Protein AF-A0A969SW88-F1 (afdb_monomer_lite)

Radius of gyration: 28.7 Å; chains: 1; bounding box: 89×52×93 Å

pLDDT: mean 82.05, std 16.76, range [26.73, 95.56]

Secondary structure (DSSP, 8-state):
--GGGSHHHHHHHHHHHH-HHHHHHHHIIIII--SSPPPP--SS-HHHHHHHHHHHHHHHHHHHHHHHHHHHHHHHHHTS-STHHHHHHHHHHHHHHHHHHHHHHIIIIIIHHHHSSTTS--S-PPP---HHHHHHHHHHHHHHHHHHTSSEEEE-SSSS-TTS-EEEEEEEEEEESSSBPEETTEEPPPPP--HHHHHHHHHHHHHH---TT-EEEEEEEEEEETTS-TT-TTT-SSTTSPPP---TT-GGGTT-TTSSSEEEEEEEEEEGGGTEEEEEEEEEEEEE-TTS-EEEEEEEEEEEE-PBPGGGGGGGG--SSPPHHHHHHHHHHHHHHHHHHHHHHHHHHHHHHHHHHHHHHHHHHHHHHHHH-TT---SB---HHHHTB-SS-SSHHHHHHHHHHHHHHHHHHHHHHHHHHHHTTB--HHHHHHHHHHHHHHHHHHHS---------STT------------------

Structure (mmCIF, N/CA/C/O backbone):
data_AF-A0A969SW88-F1
#
_entry.id   AF-A0A969SW88-F1
#
loop_
_atom_site.group_PDB
_atom_site.id
_atom_site.type_symbol
_atom_site.label_atom_id
_atom_site.label_alt_id
_atom_site.label_comp_id
_atom_site.label_asym_id
_atom_site.label_entity_id
_atom_site.label_seq_id
_atom_site.pdbx_PDB_ins_code
_atom_site.Cartn_x
_atom_site.Cartn_y
_atom_site.Cartn_z
_atom_site.occupancy
_atom_site.B_iso_or_equiv
_atom_site.auth_seq_id
_atom_site.auth_comp_id
_atom_site.auth_asym_id
_atom_site.auth_atom_id
_atom_site.pdbx_PDB_model_num
ATOM 1 N N . MET A 1 1 ? -0.331 -16.045 7.052 1.00 50.78 1 MET A N 1
ATOM 2 C CA . MET A 1 1 ? 0.377 -16.339 5.774 1.00 50.78 1 MET A CA 1
ATOM 3 C C . MET A 1 1 ? 1.513 -15.333 5.602 1.00 50.78 1 MET A C 1
ATOM 5 O O . MET A 1 1 ? 1.280 -14.172 5.902 1.00 50.78 1 MET A O 1
ATOM 9 N N . LYS A 1 2 ? 2.723 -15.727 5.168 1.00 65.75 2 LYS A N 1
ATOM 10 C CA . LYS A 1 2 ? 3.779 -14.738 4.860 1.00 65.75 2 LYS A CA 1
ATOM 11 C C . LYS A 1 2 ? 3.348 -13.906 3.643 1.00 65.75 2 LYS A C 1
ATOM 13 O O . LYS A 1 2 ? 2.965 -14.491 2.628 1.00 65.75 2 LYS A O 1
ATOM 18 N N . LEU A 1 3 ? 3.400 -12.575 3.745 1.00 77.00 3 LEU A N 1
ATOM 19 C CA . LEU A 1 3 ? 2.970 -11.652 2.679 1.00 77.00 3 LEU A CA 1
ATOM 20 C C . LEU A 1 3 ? 3.723 -11.881 1.358 1.00 77.00 3 LEU A C 1
ATOM 22 O O . LEU A 1 3 ? 3.171 -11.667 0.279 1.00 77.00 3 LEU A O 1
ATOM 26 N N . ASN A 1 4 ? 4.953 -12.393 1.432 1.00 77.81 4 ASN A N 1
ATOM 27 C CA . ASN A 1 4 ? 5.797 -12.651 0.270 1.00 77.81 4 ASN A CA 1
ATOM 28 C C . ASN A 1 4 ? 5.253 -13.720 -0.692 1.00 77.81 4 ASN A C 1
ATOM 30 O O . ASN A 1 4 ? 5.702 -13.760 -1.826 1.00 77.81 4 ASN A O 1
ATOM 34 N N . ASN A 1 5 ? 4.282 -14.545 -0.280 1.00 82.44 5 ASN A N 1
ATOM 35 C CA . ASN A 1 5 ? 3.702 -15.622 -1.094 1.00 82.44 5 ASN A CA 1
ATOM 36 C C . ASN A 1 5 ? 2.224 -15.391 -1.463 1.00 82.44 5 ASN A C 1
ATOM 38 O O . ASN A 1 5 ? 1.540 -16.328 -1.882 1.00 82.44 5 ASN A O 1
ATOM 42 N N . THR A 1 6 ? 1.696 -14.177 -1.283 1.00 87.38 6 THR A N 1
ATOM 43 C CA . THR A 1 6 ? 0.317 -13.853 -1.685 1.00 87.38 6 THR A CA 1
ATOM 44 C C . THR A 1 6 ? 0.185 -13.744 -3.206 1.00 87.38 6 THR A C 1
ATOM 46 O O . THR A 1 6 ? 1.156 -13.471 -3.919 1.00 87.38 6 THR A O 1
ATOM 49 N N . GLU A 1 7 ? -1.033 -13.935 -3.726 1.00 89.81 7 GLU A N 1
ATOM 50 C CA . GLU A 1 7 ? -1.297 -13.736 -5.160 1.00 89.81 7 GLU A CA 1
ATOM 51 C C . GLU A 1 7 ? -1.067 -12.272 -5.548 1.00 89.81 7 GLU A C 1
ATOM 53 O O . GLU A 1 7 ? -0.498 -11.994 -6.599 1.00 89.81 7 GLU A O 1
ATOM 58 N N . THR A 1 8 ? -1.422 -11.335 -4.667 1.00 92.19 8 THR A N 1
ATOM 59 C CA . THR A 1 8 ? -1.175 -9.902 -4.857 1.00 92.19 8 THR A CA 1
ATOM 60 C C . THR A 1 8 ? 0.314 -9.599 -5.011 1.00 92.19 8 THR A C 1
ATOM 62 O O . THR A 1 8 ? 0.684 -8.922 -5.969 1.00 92.19 8 THR A O 1
ATOM 65 N N . THR A 1 9 ? 1.184 -10.142 -4.147 1.00 93.69 9 THR A N 1
ATOM 66 C CA . THR A 1 9 ? 2.642 -9.989 -4.300 1.00 93.69 9 THR A CA 1
ATOM 67 C C . THR A 1 9 ? 3.099 -10.546 -5.647 1.00 93.69 9 THR A C 1
ATOM 69 O O . THR A 1 9 ? 3.805 -9.857 -6.377 1.00 93.69 9 THR A O 1
ATOM 72 N N . ARG A 1 10 ? 2.624 -11.735 -6.047 1.00 93.00 10 ARG A N 1
ATOM 73 C CA . ARG A 1 10 ? 2.945 -12.331 -7.356 1.00 93.00 10 ARG A CA 1
ATOM 74 C C . ARG A 1 10 ? 2.559 -11.423 -8.527 1.00 93.00 10 ARG A C 1
ATOM 76 O O . ARG A 1 10 ? 3.393 -11.197 -9.407 1.00 93.00 10 ARG A O 1
ATOM 83 N N . TYR A 1 11 ? 1.333 -10.893 -8.545 1.00 93.50 11 TYR A N 1
ATOM 84 C CA . TYR A 1 11 ? 0.879 -9.994 -9.611 1.00 93.50 11 TYR A CA 1
ATOM 85 C C . TYR A 1 11 ? 1.708 -8.711 -9.660 1.00 93.50 11 TYR A C 1
ATOM 87 O O . TYR A 1 11 ? 2.141 -8.319 -10.740 1.00 93.50 11 TYR A O 1
ATOM 95 N N . LEU A 1 12 ? 1.988 -8.086 -8.513 1.00 94.25 12 LEU A N 1
ATOM 96 C CA . LEU A 1 12 ? 2.774 -6.850 -8.444 1.00 94.25 12 LEU A CA 1
ATOM 97 C C . LEU A 1 12 ? 4.251 -7.069 -8.817 1.00 94.25 12 LEU A C 1
ATOM 99 O O . LEU A 1 12 ? 4.841 -6.250 -9.521 1.00 94.25 12 LEU A O 1
ATOM 103 N N . CYS A 1 13 ? 4.851 -8.198 -8.433 1.00 92.69 13 CY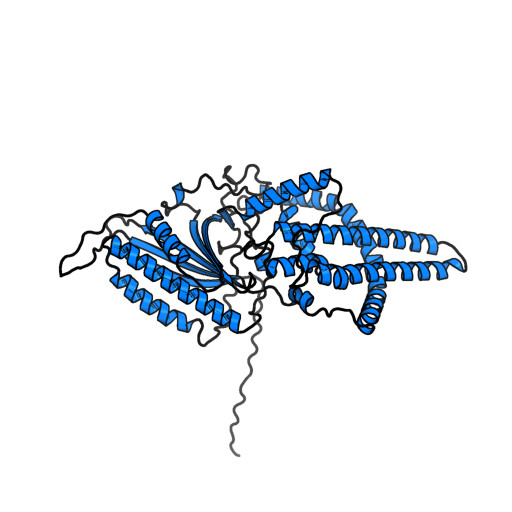S A N 1
ATOM 104 C CA . CYS A 1 13 ? 6.204 -8.560 -8.861 1.00 92.69 13 CYS A CA 1
ATOM 105 C C . CYS A 1 13 ? 6.292 -8.789 -10.373 1.00 92.69 13 CYS A C 1
ATOM 107 O O . CYS A 1 13 ? 7.280 -8.397 -10.992 1.00 92.69 13 CYS A O 1
ATOM 109 N N . ALA A 1 14 ? 5.273 -9.398 -10.983 1.00 91.56 14 ALA A N 1
ATOM 110 C CA . ALA A 1 14 ? 5.215 -9.544 -12.434 1.00 91.56 14 ALA A CA 1
ATOM 111 C C . ALA A 1 14 ? 4.965 -8.191 -13.125 1.00 91.56 14 ALA A C 1
ATOM 113 O O . ALA A 1 14 ? 5.598 -7.884 -14.139 1.00 91.56 14 ALA A O 1
ATOM 114 N N . ALA A 1 15 ? 4.108 -7.354 -12.533 1.00 93.06 15 ALA A N 1
ATOM 115 C CA . ALA A 1 15 ? 3.801 -6.006 -12.996 1.00 93.06 15 ALA A CA 1
ATOM 116 C C . ALA A 1 15 ? 5.031 -5.105 -13.082 1.00 93.06 15 ALA A C 1
ATOM 118 O O . ALA A 1 15 ? 5.127 -4.290 -13.994 1.00 93.06 15 ALA A O 1
ATOM 119 N N . ALA A 1 16 ? 5.999 -5.293 -12.183 1.00 93.12 16 ALA A N 1
ATOM 120 C CA . ALA A 1 16 ? 7.273 -4.584 -12.216 1.00 93.12 16 ALA A CA 1
ATOM 121 C C . ALA A 1 16 ? 7.991 -4.691 -13.577 1.00 93.12 16 ALA A C 1
ATOM 123 O O . ALA A 1 16 ? 8.712 -3.770 -13.959 1.00 93.12 16 ALA A O 1
ATOM 124 N N . TYR A 1 17 ? 7.791 -5.791 -14.317 1.00 90.19 17 TYR A N 1
ATOM 125 C CA . TYR A 1 17 ? 8.403 -6.024 -15.631 1.00 90.19 17 TYR A CA 1
ATOM 126 C C . TYR A 1 17 ? 7.508 -5.641 -16.813 1.00 90.19 17 TYR A C 1
ATOM 128 O O . TYR A 1 17 ? 8.027 -5.415 -17.905 1.00 90.19 17 TYR A O 1
ATOM 136 N N . SER A 1 18 ? 6.185 -5.605 -16.636 1.00 88.62 18 SER A N 1
ATOM 137 C CA . SER A 1 18 ? 5.233 -5.320 -17.720 1.00 88.62 18 SER A CA 1
ATOM 138 C C . SER A 1 18 ? 4.717 -3.880 -17.726 1.00 88.62 18 SER A C 1
ATOM 140 O O . SER A 1 18 ? 4.364 -3.379 -18.792 1.00 88.62 18 SER A O 1
ATOM 142 N N . ASN A 1 19 ? 4.694 -3.208 -16.573 1.00 91.88 19 ASN A N 1
ATOM 143 C CA . ASN A 1 19 ? 4.173 -1.858 -16.403 1.00 91.88 19 ASN A CA 1
ATOM 144 C C . ASN A 1 19 ? 5.263 -0.925 -15.849 1.00 91.88 19 ASN A C 1
ATOM 146 O O . ASN A 1 19 ? 5.614 -0.954 -14.668 1.00 91.88 19 ASN A O 1
ATOM 150 N N . GLU A 1 20 ? 5.801 -0.080 -16.730 1.00 90.25 20 GLU A N 1
ATOM 151 C CA . GLU A 1 20 ? 6.854 0.874 -16.379 1.00 90.25 20 GLU A CA 1
ATOM 152 C C . GLU A 1 20 ? 6.378 1.953 -15.400 1.00 90.25 20 GLU A C 1
ATOM 154 O O . GLU A 1 20 ? 7.120 2.314 -14.488 1.00 90.25 20 GLU A O 1
ATOM 159 N N . GLU A 1 21 ? 5.150 2.447 -15.566 1.00 92.31 21 GLU A N 1
ATOM 160 C CA . GLU A 1 21 ? 4.581 3.474 -14.692 1.00 92.31 21 GLU A CA 1
ATOM 161 C C . GLU A 1 21 ? 4.470 2.956 -13.258 1.00 92.31 21 GLU A C 1
ATOM 163 O O . GLU A 1 21 ? 4.909 3.625 -12.326 1.00 92.31 21 GLU A O 1
ATOM 168 N N . PHE A 1 22 ? 3.976 1.727 -13.091 1.00 95.19 22 PHE A N 1
ATOM 169 C CA . PHE A 1 22 ? 3.948 1.041 -11.801 1.00 95.19 22 PHE A CA 1
ATOM 170 C C . PHE A 1 22 ? 5.351 0.931 -11.188 1.00 95.19 22 PHE A C 1
ATOM 172 O O . PHE A 1 22 ? 5.561 1.306 -10.034 1.00 95.19 22 PHE A O 1
ATOM 179 N N . CYS A 1 23 ? 6.322 0.454 -11.970 1.00 94.50 23 CYS A N 1
ATOM 180 C CA . CYS A 1 23 ? 7.692 0.240 -11.514 1.00 94.50 23 CYS A CA 1
ATOM 181 C C . CYS A 1 23 ? 8.353 1.539 -11.020 1.00 94.50 23 CYS A C 1
ATOM 183 O O . CYS A 1 23 ? 8.883 1.590 -9.906 1.00 94.50 23 CYS A O 1
ATOM 185 N N . GLU A 1 24 ? 8.278 2.611 -11.814 1.00 92.81 24 GLU A N 1
ATOM 186 C CA . GLU A 1 24 ? 8.825 3.914 -11.432 1.00 92.81 24 GLU A CA 1
ATOM 187 C C . GLU A 1 24 ? 8.021 4.555 -10.292 1.00 92.81 24 GLU A C 1
ATOM 189 O O . GLU A 1 24 ? 8.619 5.189 -9.426 1.00 92.81 24 GLU A O 1
ATOM 194 N N . HIS A 1 25 ? 6.698 4.365 -10.221 1.00 94.50 25 HIS A N 1
ATOM 195 C CA . HIS A 1 25 ? 5.880 4.857 -9.108 1.00 94.50 25 HIS A CA 1
ATOM 196 C C . HIS A 1 25 ? 6.305 4.237 -7.775 1.00 94.50 25 HIS A C 1
ATOM 198 O O . HIS A 1 25 ? 6.559 4.972 -6.822 1.00 94.50 25 HIS A O 1
ATOM 204 N N . VAL A 1 26 ? 6.456 2.907 -7.723 1.00 95.44 26 VAL A N 1
ATOM 205 C CA . VAL A 1 26 ? 6.924 2.194 -6.525 1.00 95.44 26 VAL A CA 1
ATOM 206 C C . VAL A 1 26 ? 8.297 2.710 -6.105 1.00 95.44 26 VAL A C 1
ATOM 208 O O . VAL A 1 26 ? 8.468 3.114 -4.961 1.00 95.44 26 VAL A O 1
ATOM 211 N N . ILE A 1 27 ? 9.259 2.775 -7.032 1.00 93.12 27 ILE A N 1
ATOM 212 C CA . ILE A 1 27 ? 10.620 3.247 -6.735 1.00 93.12 27 ILE A CA 1
ATOM 213 C C . ILE A 1 27 ? 10.617 4.697 -6.244 1.00 93.12 27 ILE A C 1
ATOM 215 O O . ILE A 1 27 ? 11.322 5.021 -5.289 1.00 93.12 27 ILE A O 1
ATOM 219 N N . ASN A 1 28 ? 9.847 5.577 -6.885 1.00 90.25 28 ASN A N 1
ATOM 220 C CA . ASN A 1 28 ? 9.782 6.976 -6.488 1.00 90.25 28 ASN A CA 1
ATOM 221 C C . ASN A 1 28 ? 9.175 7.121 -5.091 1.00 90.25 28 ASN A C 1
ATOM 223 O O . ASN A 1 28 ? 9.767 7.796 -4.256 1.00 90.25 28 ASN A O 1
ATOM 227 N N . GLN A 1 29 ? 8.057 6.446 -4.816 1.00 90.50 29 GLN A N 1
ATOM 228 C CA . GLN A 1 29 ? 7.367 6.540 -3.532 1.00 90.50 29 GLN A CA 1
ATOM 229 C C . GLN A 1 29 ? 8.169 5.924 -2.376 1.00 90.50 29 GLN A C 1
ATOM 231 O O . GLN A 1 29 ? 8.115 6.435 -1.262 1.00 90.50 29 GLN A O 1
ATOM 236 N N . THR A 1 30 ? 8.922 4.844 -2.606 1.00 90.94 30 THR A N 1
ATOM 237 C CA . THR A 1 30 ? 9.674 4.184 -1.528 1.00 90.94 30 THR A CA 1
ATOM 238 C C . THR A 1 30 ? 11.081 4.735 -1.350 1.00 90.94 30 THR A C 1
ATOM 240 O O . THR A 1 30 ? 11.507 4.945 -0.214 1.00 90.94 30 THR A O 1
ATOM 243 N N . LEU A 1 31 ? 11.826 4.934 -2.445 1.00 88.00 31 LEU A N 1
ATOM 244 C CA . LEU A 1 31 ? 13.263 5.208 -2.398 1.00 88.00 31 LEU A CA 1
ATOM 245 C C . LEU A 1 31 ? 13.630 6.672 -2.608 1.00 88.00 31 LEU A C 1
ATOM 247 O O . LEU A 1 31 ? 14.676 7.054 -2.085 1.00 88.00 31 LEU A O 1
ATOM 251 N N . ASN A 1 32 ? 12.839 7.427 -3.380 1.00 85.19 32 ASN A N 1
ATOM 252 C CA . ASN A 1 32 ? 13.170 8.803 -3.771 1.00 85.19 32 ASN A CA 1
ATOM 253 C C . ASN A 1 32 ? 12.349 9.860 -3.009 1.00 85.19 32 ASN A C 1
ATOM 255 O O . ASN A 1 32 ? 12.738 11.026 -2.980 1.00 85.19 32 ASN A O 1
ATOM 259 N N . GLU A 1 33 ? 11.199 9.487 -2.441 1.00 83.44 33 GLU A N 1
ATOM 260 C CA . GLU A 1 33 ? 10.371 10.384 -1.636 1.00 83.44 33 GLU A CA 1
ATOM 261 C C . GLU A 1 33 ? 10.945 10.510 -0.222 1.00 83.44 33 GLU A C 1
ATOM 263 O O . GLU A 1 33 ? 10.616 9.742 0.680 1.00 83.44 33 GLU A O 1
ATOM 268 N N . ASP A 1 34 ? 11.830 11.481 -0.034 1.00 81.88 34 ASP A N 1
ATOM 269 C CA . ASP A 1 34 ? 12.569 11.650 1.217 1.00 81.88 34 ASP A CA 1
ATOM 270 C C . ASP A 1 34 ? 11.858 12.550 2.241 1.00 81.88 34 ASP A C 1
ATOM 272 O O . ASP A 1 34 ? 12.441 12.805 3.287 1.00 81.88 34 ASP A O 1
ATOM 276 N N . ARG A 1 35 ? 10.648 13.075 1.977 1.00 87.31 35 ARG A N 1
ATOM 277 C CA . ARG A 1 35 ? 9.993 14.051 2.883 1.00 87.31 35 ARG A CA 1
ATOM 278 C C . ARG A 1 35 ? 8.685 13.560 3.476 1.00 87.31 35 ARG A C 1
ATOM 280 O O . ARG A 1 35 ? 8.336 13.954 4.582 1.00 87.31 35 ARG A O 1
ATOM 287 N N . GLN A 1 36 ? 7.931 12.748 2.744 1.00 90.25 36 GLN A N 1
ATOM 288 C CA . GLN A 1 36 ? 6.661 12.219 3.235 1.00 90.25 36 GLN A CA 1
ATOM 289 C C . GLN A 1 36 ? 6.841 10.850 3.878 1.00 90.25 36 GLN A C 1
ATOM 291 O O . GLN A 1 36 ? 7.649 10.035 3.432 1.00 90.25 36 GLN A O 1
ATOM 296 N N . ALA A 1 37 ? 6.056 10.595 4.922 1.00 90.44 37 ALA A N 1
ATOM 297 C CA . ALA A 1 37 ? 5.970 9.288 5.542 1.00 90.44 37 ALA A CA 1
ATOM 298 C C . ALA A 1 37 ? 5.538 8.238 4.512 1.00 90.44 37 ALA A C 1
ATOM 300 O O . ALA A 1 37 ? 4.681 8.485 3.656 1.00 90.44 37 ALA A O 1
ATOM 301 N N . LEU A 1 38 ? 6.118 7.046 4.617 1.00 90.88 38 LEU A N 1
ATOM 302 C CA . LEU A 1 38 ? 5.735 5.925 3.779 1.00 90.88 38 LEU A CA 1
ATOM 303 C C . LEU A 1 38 ? 4.393 5.364 4.268 1.00 90.88 38 LEU A C 1
ATOM 305 O O . LEU A 1 38 ? 4.242 5.020 5.438 1.00 90.88 38 LEU A O 1
ATOM 309 N N . ALA A 1 39 ? 3.411 5.286 3.371 1.00 91.25 39 ALA A N 1
ATOM 310 C CA . ALA A 1 39 ? 2.117 4.685 3.680 1.00 91.25 39 ALA A CA 1
ATOM 311 C C . ALA A 1 39 ? 2.262 3.186 4.006 1.00 91.25 39 ALA A C 1
ATOM 313 O O . ALA A 1 39 ? 3.072 2.503 3.362 1.00 91.25 39 ALA A O 1
ATOM 314 N N . PRO A 1 40 ? 1.435 2.645 4.915 1.00 90.94 40 PRO A N 1
ATOM 315 C CA . PRO A 1 40 ? 1.378 1.209 5.132 1.00 90.94 40 PRO A CA 1
ATOM 316 C C . PRO A 1 40 ? 0.787 0.502 3.901 1.00 90.94 40 PRO A C 1
ATOM 318 O O . PRO A 1 40 ? -0.160 0.974 3.262 1.00 90.94 40 PRO A O 1
ATOM 321 N N . CYS A 1 41 ? 1.378 -0.632 3.548 1.00 91.00 41 CYS A N 1
ATOM 322 C CA . CYS A 1 41 ? 1.016 -1.453 2.404 1.00 91.00 41 CYS A CA 1
ATOM 323 C C . CYS A 1 41 ? 0.458 -2.795 2.886 1.00 91.00 41 CYS A C 1
ATOM 325 O O . CYS A 1 41 ? 1.200 -3.642 3.372 1.00 91.00 41 CYS A O 1
ATOM 327 N N . TYR A 1 42 ? -0.849 -3.000 2.718 1.00 90.62 42 TYR A N 1
ATOM 328 C CA . TYR A 1 42 ? -1.533 -4.208 3.187 1.00 90.62 42 TYR A CA 1
ATOM 329 C C . TYR A 1 42 ? -1.714 -5.254 2.076 1.00 90.62 42 TYR A C 1
ATOM 331 O O . TYR A 1 42 ? -1.903 -4.926 0.901 1.00 90.62 42 TYR A O 1
ATOM 339 N N . GLY A 1 43 ? -1.665 -6.536 2.456 1.00 88.38 43 GLY A N 1
ATOM 340 C CA . GLY A 1 43 ? -1.931 -7.699 1.590 1.00 88.38 43 GLY A CA 1
ATOM 341 C C . GLY A 1 43 ? -0.858 -8.060 0.563 1.00 88.38 43 GLY A C 1
ATOM 342 O O . GLY A 1 43 ? -1.048 -9.008 -0.206 1.00 88.38 43 GLY A O 1
ATOM 343 N N . PHE A 1 44 ? 0.272 -7.354 0.546 1.00 92.25 44 PHE A N 1
ATOM 344 C CA . PHE A 1 44 ? 1.424 -7.709 -0.275 1.00 92.25 44 PHE A CA 1
ATOM 345 C C . PHE A 1 44 ? 2.741 -7.325 0.402 1.00 92.25 44 PHE A C 1
ATOM 347 O O . PHE A 1 44 ? 2.763 -6.516 1.324 1.00 92.25 44 PHE A O 1
ATOM 354 N N . ASP A 1 45 ? 3.835 -7.916 -0.067 1.00 91.62 45 ASP A N 1
ATOM 355 C CA . ASP A 1 45 ? 5.179 -7.672 0.454 1.00 91.62 45 ASP A CA 1
ATOM 356 C C . ASP A 1 45 ? 5.912 -6.589 -0.354 1.00 91.62 45 ASP A C 1
ATOM 358 O O . ASP A 1 45 ? 6.372 -6.819 -1.48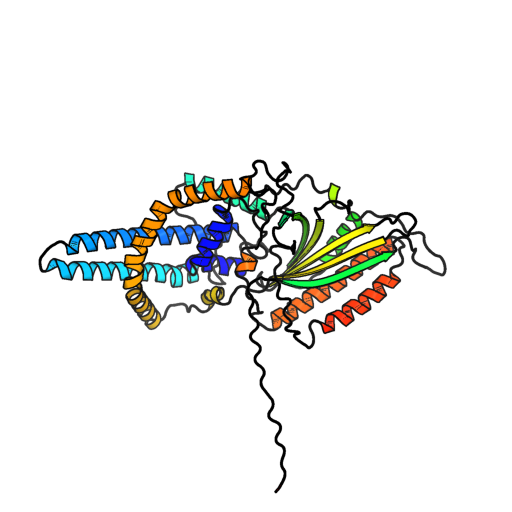0 1.00 91.62 45 ASP A O 1
ATOM 362 N N . LEU A 1 46 ? 6.001 -5.387 0.224 1.00 92.62 46 LEU A N 1
ATOM 363 C CA . LEU A 1 46 ? 6.592 -4.217 -0.421 1.00 92.62 46 LEU A CA 1
ATOM 364 C C . LEU A 1 46 ? 8.096 -4.372 -0.717 1.00 92.62 46 LEU A C 1
ATOM 366 O O . LEU A 1 46 ? 8.470 -4.119 -1.867 1.00 92.62 46 LEU A O 1
ATOM 370 N N . PRO A 1 47 ? 8.962 -4.784 0.234 1.00 90.88 47 PRO A N 1
ATOM 371 C CA . PRO A 1 47 ? 10.364 -5.093 -0.052 1.00 90.88 47 PRO A CA 1
ATOM 372 C C . PRO A 1 47 ? 10.559 -6.015 -1.262 1.00 90.88 47 PRO A C 1
ATOM 374 O O . PRO A 1 47 ? 11.340 -5.691 -2.164 1.00 90.88 47 PRO A O 1
ATOM 377 N N . THR A 1 48 ? 9.799 -7.112 -1.343 1.00 90.69 48 THR A N 1
ATOM 378 C CA . THR A 1 48 ? 9.879 -8.049 -2.472 1.00 90.69 48 THR A CA 1
ATOM 379 C C . THR A 1 48 ? 9.468 -7.379 -3.785 1.00 90.69 48 THR A C 1
ATOM 381 O O . THR A 1 48 ? 10.207 -7.434 -4.771 1.00 90.69 48 THR A O 1
ATOM 384 N N . VAL A 1 49 ? 8.341 -6.663 -3.824 1.00 93.31 49 VAL A N 1
ATOM 385 C CA . VAL A 1 49 ? 7.917 -5.938 -5.038 1.00 93.31 49 VAL A CA 1
ATOM 386 C C . VAL A 1 49 ? 8.957 -4.898 -5.464 1.00 93.31 49 VAL A C 1
ATOM 388 O O . VAL A 1 49 ? 9.332 -4.848 -6.636 1.00 93.31 49 VAL A O 1
ATOM 391 N N . LEU A 1 50 ? 9.488 -4.113 -4.524 1.00 92.69 50 LEU A N 1
ATOM 392 C CA . LEU A 1 50 ? 10.505 -3.100 -4.800 1.00 92.69 50 LEU A CA 1
ATOM 393 C C . LEU A 1 50 ? 11.790 -3.716 -5.371 1.00 92.69 50 LEU A C 1
ATOM 395 O O . LEU A 1 50 ? 12.362 -3.179 -6.323 1.00 92.69 50 LEU A O 1
ATOM 399 N N . LYS A 1 51 ? 12.220 -4.868 -4.847 1.00 89.38 51 LYS A N 1
ATOM 400 C CA . LYS A 1 51 ? 13.345 -5.642 -5.388 1.00 89.38 51 LYS A CA 1
ATOM 401 C C . LYS A 1 51 ? 13.116 -6.002 -6.857 1.00 89.38 51 LYS A C 1
ATOM 403 O O . LYS A 1 51 ? 13.993 -5.765 -7.691 1.00 89.38 51 LYS A O 1
ATOM 408 N N . HIS A 1 52 ? 11.925 -6.488 -7.205 1.00 89.88 52 HIS A 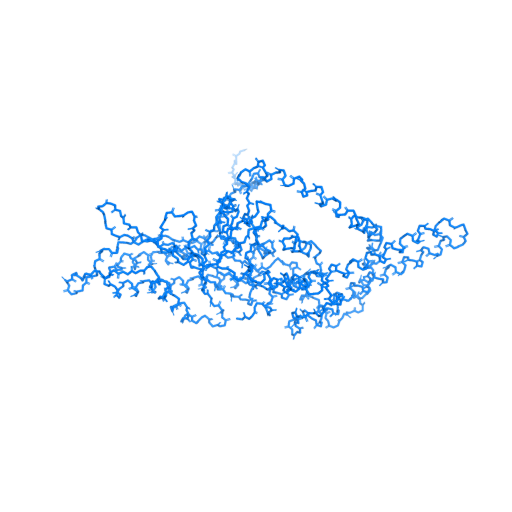N 1
ATOM 409 C CA . HIS A 1 52 ? 11.565 -6.770 -8.597 1.00 89.88 52 HIS A CA 1
ATOM 410 C C . HIS A 1 52 ? 11.517 -5.505 -9.470 1.00 89.88 52 HIS A C 1
ATOM 412 O O . HIS A 1 52 ? 12.010 -5.547 -10.600 1.00 89.88 52 HIS A O 1
ATOM 418 N N . CYS A 1 53 ? 11.036 -4.370 -8.951 1.00 92.38 53 CYS A N 1
ATOM 419 C CA . CYS A 1 53 ? 11.078 -3.081 -9.651 1.00 92.38 53 CYS A CA 1
ATOM 420 C C . CYS A 1 53 ? 12.517 -2.647 -9.969 1.00 92.38 53 CYS A C 1
ATOM 422 O O . CYS A 1 53 ? 12.820 -2.245 -11.092 1.00 92.38 53 CYS A O 1
ATOM 424 N N . LEU A 1 54 ? 13.449 -2.794 -9.025 1.00 90.31 54 LEU A N 1
ATOM 425 C CA . LEU A 1 54 ? 14.857 -2.455 -9.253 1.00 90.31 54 LEU A CA 1
ATOM 426 C C . LEU A 1 54 ? 15.522 -3.373 -10.284 1.00 90.31 54 LEU A C 1
ATOM 428 O O . LEU A 1 54 ? 16.263 -2.889 -11.146 1.00 90.31 54 LEU A O 1
ATOM 432 N N . ILE A 1 55 ? 15.229 -4.678 -10.252 1.00 87.25 55 ILE A N 1
ATOM 433 C CA . ILE A 1 55 ? 15.707 -5.619 -11.275 1.00 87.25 55 ILE A CA 1
ATOM 434 C C . ILE A 1 55 ? 15.166 -5.207 -12.649 1.00 87.25 55 ILE A C 1
ATOM 436 O O . ILE A 1 55 ? 15.953 -5.078 -13.593 1.00 87.25 55 ILE A O 1
ATOM 440 N N . ALA A 1 56 ? 13.860 -4.955 -12.763 1.00 89.69 56 ALA A N 1
ATOM 441 C CA . ALA A 1 56 ? 13.223 -4.544 -14.010 1.00 89.69 56 ALA A CA 1
ATOM 442 C C . ALA A 1 56 ? 13.827 -3.240 -14.556 1.00 89.69 56 ALA A C 1
ATOM 444 O O . ALA A 1 56 ? 14.248 -3.187 -15.715 1.00 89.69 56 ALA A O 1
ATOM 445 N N . ARG A 1 57 ? 13.997 -2.224 -13.699 1.00 90.00 57 ARG A N 1
ATOM 446 C CA . ARG A 1 57 ? 14.642 -0.952 -14.054 1.00 90.00 57 ARG A CA 1
ATOM 447 C C . ARG A 1 57 ? 16.085 -1.143 -14.518 1.00 90.00 57 ARG A C 1
ATOM 449 O O . ARG A 1 57 ? 16.507 -0.519 -15.490 1.00 90.00 57 ARG A O 1
ATOM 456 N N . SER A 1 58 ? 16.843 -2.036 -13.878 1.00 86.81 58 SER A N 1
ATOM 457 C CA . SER A 1 58 ? 18.222 -2.339 -14.285 1.00 86.81 58 SER A CA 1
ATOM 458 C C . SER A 1 58 ? 18.297 -2.999 -15.669 1.00 86.81 58 SER A C 1
ATOM 460 O O . SER A 1 58 ? 19.159 -2.635 -16.473 1.00 86.81 58 SER A O 1
ATOM 462 N N . LYS A 1 59 ? 17.377 -3.926 -15.982 1.00 86.81 59 LYS A N 1
ATOM 463 C CA . LYS A 1 59 ? 17.280 -4.568 -17.302 1.00 86.81 59 LYS A CA 1
ATOM 464 C C . LYS A 1 59 ? 16.934 -3.543 -18.376 1.00 86.81 59 LYS A C 1
ATOM 466 O O . LYS A 1 59 ? 17.640 -3.464 -19.382 1.00 86.81 59 LYS A O 1
ATOM 471 N N . LYS A 1 60 ? 15.937 -2.697 -18.102 1.00 88.81 60 LYS A N 1
ATOM 472 C CA . LYS A 1 60 ? 15.541 -1.609 -18.996 1.00 88.81 60 LYS A CA 1
ATOM 473 C C . LYS A 1 60 ? 16.705 -0.649 -19.262 1.00 88.81 60 LYS A C 1
ATOM 475 O O . LYS A 1 60 ? 17.001 -0.350 -20.413 1.00 88.81 60 LYS A O 1
ATOM 480 N N . ASN A 1 61 ? 17.428 -0.226 -18.223 1.00 89.12 61 ASN A N 1
ATOM 481 C CA . ASN A 1 61 ? 18.589 0.657 -18.375 1.00 89.12 61 ASN A CA 1
ATOM 482 C C . ASN A 1 61 ? 19.687 0.029 -19.244 1.00 89.12 61 ASN A C 1
ATOM 484 O O . ASN A 1 61 ? 20.220 0.696 -20.126 1.00 89.12 61 ASN A O 1
ATOM 488 N N . LYS A 1 62 ? 20.005 -1.258 -19.040 1.00 90.00 62 LYS A N 1
ATOM 489 C CA . LYS A 1 62 ? 20.986 -1.973 -19.875 1.00 90.00 62 LYS A CA 1
ATOM 490 C C . LYS A 1 62 ? 20.555 -2.018 -21.341 1.00 90.00 62 LYS A C 1
ATOM 492 O O . LYS A 1 62 ? 21.397 -1.843 -22.219 1.00 90.00 62 LYS A O 1
ATOM 497 N N . ARG A 1 63 ? 19.268 -2.245 -21.614 1.00 91.69 63 ARG A N 1
ATOM 498 C CA . ARG A 1 63 ? 18.723 -2.198 -22.974 1.00 91.69 63 ARG A CA 1
ATOM 499 C C . ARG A 1 63 ? 18.821 -0.797 -23.565 1.00 91.69 63 ARG A C 1
ATOM 501 O O . ARG A 1 63 ? 19.370 -0.660 -24.650 1.00 91.69 63 ARG A O 1
ATOM 508 N N . ASP A 1 64 ? 18.332 0.222 -22.864 1.00 93.31 64 ASP A N 1
ATOM 509 C CA . ASP A 1 64 ? 18.317 1.597 -23.371 1.00 93.31 64 ASP A CA 1
ATOM 510 C C . ASP A 1 64 ? 19.738 2.086 -23.691 1.00 93.31 64 ASP A C 1
ATOM 512 O O . ASP A 1 64 ? 19.938 2.708 -24.729 1.00 93.31 64 ASP A O 1
ATOM 516 N N . ILE A 1 65 ? 20.742 1.723 -22.880 1.00 93.62 65 ILE A N 1
ATOM 517 C CA . ILE A 1 65 ? 22.157 2.008 -23.166 1.00 93.62 65 ILE A CA 1
ATOM 518 C C . ILE A 1 65 ? 22.611 1.312 -24.456 1.00 93.62 65 ILE A C 1
ATOM 520 O O . ILE A 1 65 ? 23.193 1.964 -25.319 1.00 93.62 65 ILE A O 1
ATOM 524 N N . LYS A 1 66 ? 22.327 0.011 -24.629 1.00 94.88 66 LYS A N 1
ATOM 525 C CA . LYS A 1 66 ? 22.676 -0.718 -25.866 1.00 94.88 66 LYS A CA 1
ATOM 526 C C . LYS A 1 66 ? 22.029 -0.078 -27.096 1.00 94.88 66 LYS A C 1
ATOM 528 O O . LYS A 1 66 ? 22.709 0.139 -28.092 1.00 94.88 66 LYS A O 1
ATOM 533 N N . LEU A 1 67 ? 20.742 0.256 -27.011 1.00 94.88 67 LEU A N 1
ATOM 534 C CA . LEU A 1 67 ? 20.005 0.901 -28.098 1.00 94.88 67 LEU A CA 1
ATOM 535 C C . LEU A 1 67 ? 20.549 2.302 -28.401 1.00 94.88 67 LEU A C 1
ATOM 537 O O . LEU A 1 67 ? 20.699 2.656 -29.565 1.00 94.88 67 LEU A O 1
ATOM 541 N N . THR A 1 68 ? 20.924 3.064 -27.373 1.00 95.00 68 THR A N 1
ATOM 542 C CA . THR A 1 68 ? 21.561 4.385 -27.504 1.00 95.00 68 THR A CA 1
ATOM 543 C C . THR A 1 68 ? 22.913 4.286 -28.212 1.00 95.00 68 THR A C 1
ATOM 545 O O . THR A 1 68 ? 23.180 5.065 -29.121 1.00 95.00 68 THR A O 1
ATOM 548 N N . LEU A 1 69 ? 23.751 3.307 -27.850 1.00 95.25 69 LEU A N 1
ATOM 549 C CA . LEU A 1 69 ? 25.036 3.072 -28.518 1.00 95.25 69 LEU A CA 1
ATOM 550 C C . LEU A 1 69 ? 24.843 2.704 -29.994 1.00 95.25 69 LEU A C 1
ATOM 552 O O . LEU A 1 69 ? 25.529 3.255 -30.850 1.00 95.25 69 LEU A O 1
ATOM 556 N N . LEU A 1 70 ? 23.874 1.832 -30.296 1.00 94.88 70 LEU A N 1
ATOM 557 C CA . LEU A 1 70 ? 23.514 1.496 -31.676 1.00 94.88 70 LEU A CA 1
ATOM 558 C C . LEU A 1 70 ? 22.974 2.713 -32.435 1.00 94.88 70 LEU A C 1
ATOM 560 O O . LEU A 1 70 ? 23.283 2.868 -33.610 1.00 94.88 70 LEU A O 1
ATOM 564 N N . PHE A 1 71 ? 22.211 3.588 -31.774 1.00 91.94 71 PHE A N 1
ATOM 565 C CA . PHE A 1 71 ? 21.663 4.804 -32.380 1.00 91.94 71 PHE A CA 1
ATOM 566 C C . PHE A 1 71 ? 22.771 5.789 -32.766 1.00 91.94 71 PHE A C 1
ATOM 568 O O . PHE A 1 71 ? 22.826 6.252 -33.901 1.00 91.94 71 PHE A O 1
ATOM 575 N N . ILE A 1 72 ? 23.701 6.059 -31.843 1.00 91.62 72 ILE A N 1
ATOM 576 C CA . ILE A 1 72 ? 24.867 6.917 -32.100 1.00 91.62 72 ILE A CA 1
ATOM 577 C C . ILE A 1 72 ? 25.717 6.324 -33.229 1.00 91.62 72 ILE A C 1
ATOM 579 O O . ILE A 1 72 ? 26.140 7.047 -34.128 1.00 91.62 72 ILE A O 1
ATOM 583 N N . PHE A 1 73 ? 25.931 5.007 -33.216 1.00 92.06 73 PHE A N 1
ATOM 584 C CA . PHE A 1 73 ? 26.681 4.323 -34.264 1.00 92.06 73 PHE A CA 1
ATOM 585 C C . PHE A 1 73 ? 25.984 4.407 -35.631 1.00 92.06 73 PHE A C 1
ATOM 587 O O . PHE A 1 73 ? 26.642 4.702 -36.624 1.00 92.06 73 PHE A O 1
ATOM 594 N N . ALA A 1 74 ? 24.657 4.247 -35.685 1.00 89.38 74 ALA A N 1
ATOM 595 C CA . ALA A 1 74 ? 23.878 4.419 -36.912 1.00 89.38 74 ALA A CA 1
ATOM 596 C C . ALA A 1 74 ? 24.023 5.834 -37.492 1.00 89.38 74 ALA A C 1
ATOM 598 O O . ALA A 1 74 ? 24.231 5.982 -38.696 1.00 89.38 74 ALA A O 1
ATOM 599 N N . ILE A 1 75 ? 23.980 6.865 -36.637 1.00 88.12 75 ILE A N 1
ATOM 600 C CA . ILE A 1 75 ? 24.200 8.259 -37.047 1.00 88.12 75 ILE A CA 1
ATOM 601 C C . ILE A 1 75 ? 25.607 8.428 -37.625 1.00 88.12 75 ILE A C 1
ATOM 603 O O . ILE A 1 75 ? 25.749 8.971 -38.717 1.00 88.12 75 ILE A O 1
ATOM 607 N N . LEU A 1 76 ? 26.642 7.931 -36.944 1.00 88.56 76 LEU A N 1
ATOM 608 C CA . LEU A 1 76 ? 28.023 8.035 -37.424 1.00 88.56 76 LEU A CA 1
ATOM 609 C C . LEU A 1 76 ? 28.221 7.333 -38.774 1.00 88.56 76 LEU A C 1
ATOM 611 O O . LEU A 1 76 ? 28.878 7.879 -39.655 1.00 88.56 76 LEU A O 1
ATOM 615 N N . CYS A 1 77 ? 27.627 6.155 -38.965 1.00 85.94 77 CYS A N 1
ATOM 616 C CA . CYS A 1 77 ? 27.711 5.432 -40.232 1.00 85.94 77 CYS A CA 1
ATOM 617 C C . CYS A 1 77 ? 26.938 6.108 -41.369 1.00 85.94 77 CYS A C 1
ATOM 619 O O . CYS A 1 77 ? 27.354 5.993 -42.517 1.00 85.94 77 CYS A O 1
ATOM 621 N N . SER A 1 78 ? 25.855 6.834 -41.071 1.00 82.56 78 SER A N 1
ATOM 622 C CA . SER A 1 78 ? 25.113 7.596 -42.086 1.00 82.56 78 SER A CA 1
ATOM 623 C C . SER A 1 78 ? 25.907 8.768 -42.681 1.00 82.56 78 SER A C 1
ATOM 625 O O . SER A 1 78 ? 25.539 9.278 -43.732 1.00 82.56 78 SER A O 1
ATOM 627 N N . LEU A 1 79 ? 27.009 9.172 -42.036 1.00 84.50 79 LEU A N 1
ATOM 628 C CA . LEU A 1 79 ? 27.927 10.203 -42.531 1.00 84.50 79 LEU A CA 1
ATOM 629 C C . LEU A 1 79 ? 28.958 9.663 -43.541 1.00 84.50 79 LEU A C 1
ATOM 631 O O . LEU A 1 79 ? 29.767 10.436 -44.046 1.00 84.50 79 LEU A O 1
ATOM 635 N N . VAL A 1 80 ? 28.975 8.351 -43.802 1.00 83.56 80 VAL A N 1
ATOM 636 C CA . VAL A 1 80 ? 29.916 7.702 -44.727 1.00 83.56 80 VAL A CA 1
ATOM 637 C C . VAL A 1 80 ? 29.243 7.481 -46.084 1.00 83.56 80 VAL A C 1
ATOM 639 O O . VAL A 1 80 ? 28.228 6.790 -46.172 1.00 83.56 80 VAL A O 1
ATOM 642 N N . ASP A 1 81 ? 29.833 8.021 -47.152 1.00 79.00 81 ASP A N 1
ATOM 643 C CA . ASP A 1 81 ? 29.314 7.882 -48.517 1.00 79.00 81 ASP A CA 1
ATOM 644 C C . ASP A 1 81 ? 29.482 6.457 -49.086 1.00 79.00 81 ASP A C 1
ATOM 646 O O . ASP A 1 81 ? 30.463 5.756 -48.824 1.00 79.00 81 ASP A O 1
ATOM 650 N N . GLY A 1 82 ? 28.537 6.041 -49.938 1.00 82.00 82 GLY A N 1
ATOM 651 C CA . GLY A 1 82 ? 28.612 4.811 -50.737 1.00 82.00 82 GLY A CA 1
ATOM 652 C C . GLY A 1 82 ? 27.603 3.720 -50.356 1.00 82.00 82 GLY A C 1
ATOM 653 O O . GLY A 1 82 ? 26.656 3.940 -49.606 1.00 82.00 82 GLY A O 1
ATOM 654 N N . PHE A 1 83 ? 27.806 2.509 -50.891 1.00 75.56 83 PHE A N 1
ATOM 655 C CA . PHE A 1 83 ? 26.915 1.346 -50.712 1.00 75.56 83 PHE A CA 1
ATOM 656 C C . PHE A 1 83 ? 26.646 0.995 -49.234 1.00 75.56 83 PHE A C 1
ATOM 658 O O . PHE A 1 83 ? 25.555 0.552 -48.871 1.00 75.56 83 PHE A O 1
ATOM 665 N N . TRP A 1 84 ? 27.626 1.250 -48.364 1.00 78.38 84 TRP A N 1
ATOM 666 C CA . TRP A 1 84 ? 27.528 0.997 -46.926 1.00 78.38 84 TRP A CA 1
ATOM 667 C C . TRP A 1 84 ? 26.580 1.950 -46.186 1.00 78.38 84 TRP A C 1
ATOM 669 O O . TRP A 1 84 ? 26.074 1.571 -45.131 1.00 78.38 84 TRP A O 1
ATOM 679 N N . GLY A 1 85 ? 26.264 3.120 -46.755 1.00 77.44 85 GLY A N 1
ATOM 680 C CA . GLY A 1 85 ? 25.362 4.105 -46.148 1.00 77.44 85 GLY A CA 1
ATOM 681 C C . GLY A 1 85 ? 23.907 3.635 -46.021 1.00 77.44 85 GLY A C 1
ATOM 682 O O . GLY A 1 85 ? 23.179 4.134 -45.169 1.00 77.44 85 GLY A O 1
ATOM 683 N N . ILE A 1 86 ? 23.483 2.640 -46.813 1.00 77.88 86 ILE A N 1
ATOM 684 C CA . ILE A 1 86 ? 22.121 2.070 -46.765 1.00 77.88 86 ILE A CA 1
ATOM 685 C C . ILE A 1 86 ? 22.118 0.693 -46.093 1.00 77.88 86 ILE A C 1
ATOM 687 O O . ILE A 1 86 ? 21.256 0.399 -45.267 1.00 77.88 86 ILE A O 1
ATOM 691 N N . LEU A 1 87 ? 23.094 -0.158 -46.419 1.00 85.50 87 LEU A N 1
ATOM 692 C CA . LEU A 1 87 ? 23.111 -1.543 -45.948 1.00 85.50 87 LEU A CA 1
ATOM 693 C C . LEU A 1 87 ? 23.366 -1.647 -44.434 1.00 85.50 87 LEU A C 1
ATOM 695 O O . LEU A 1 87 ? 22.779 -2.494 -43.761 1.00 85.50 87 LEU A O 1
ATOM 699 N N . LEU A 1 88 ? 24.205 -0.768 -43.880 1.00 86.50 88 LEU A N 1
ATOM 700 C CA . LEU A 1 88 ? 24.592 -0.814 -42.472 1.00 86.50 88 LEU A CA 1
ATOM 701 C C . LEU A 1 88 ? 23.453 -0.377 -41.521 1.00 86.50 88 LEU A C 1
ATOM 703 O O . LEU A 1 88 ? 23.194 -1.113 -40.566 1.00 86.50 88 LEU A O 1
ATOM 707 N N . PRO A 1 89 ? 22.688 0.706 -41.781 1.00 84.62 89 PRO A N 1
ATOM 708 C CA . PRO A 1 89 ? 21.482 1.022 -41.008 1.00 84.62 89 PRO A CA 1
ATOM 709 C C . PRO A 1 89 ? 20.436 -0.099 -40.992 1.00 84.62 89 PRO A C 1
ATOM 711 O O . PRO A 1 89 ? 19.868 -0.378 -39.939 1.00 84.62 89 PRO A O 1
ATOM 714 N N . CYS A 1 90 ? 20.217 -0.795 -42.116 1.00 87.75 90 CYS A N 1
ATOM 715 C CA . CYS A 1 90 ? 19.293 -1.934 -42.163 1.00 87.75 90 CYS A CA 1
ATOM 716 C C . CYS A 1 90 ? 19.742 -3.087 -41.252 1.00 87.75 90 CYS A C 1
ATOM 718 O O . CYS A 1 90 ? 18.917 -3.695 -40.571 1.00 87.75 90 CYS A O 1
ATOM 720 N N . ILE A 1 91 ? 21.047 -3.376 -41.201 1.00 92.31 91 ILE A N 1
ATOM 721 C CA . ILE A 1 91 ? 21.599 -4.387 -40.286 1.00 92.31 91 ILE A CA 1
ATOM 722 C C . ILE A 1 91 ? 21.426 -3.947 -38.827 1.00 92.31 91 ILE A C 1
ATOM 724 O O . ILE A 1 91 ? 21.037 -4.760 -37.987 1.00 92.31 91 ILE A O 1
ATOM 728 N N . LEU A 1 92 ? 21.681 -2.673 -38.514 1.00 92.88 92 LEU A N 1
ATOM 729 C CA . LEU A 1 92 ? 21.505 -2.144 -37.159 1.00 92.88 92 LEU A CA 1
ATOM 730 C C . LEU A 1 92 ? 20.045 -2.208 -36.705 1.00 92.88 92 LEU A C 1
ATOM 732 O O . LEU A 1 92 ? 19.792 -2.634 -35.581 1.00 92.88 92 LEU A O 1
ATOM 736 N N . GLU A 1 93 ? 19.093 -1.881 -37.579 1.00 91.06 93 GLU A N 1
ATOM 737 C CA . GLU A 1 93 ? 17.662 -2.021 -37.291 1.00 91.06 93 GLU A CA 1
ATOM 738 C C . GLU A 1 93 ? 17.306 -3.482 -36.966 1.00 91.06 93 GLU A C 1
ATOM 740 O O . GLU A 1 93 ? 16.654 -3.757 -35.960 1.00 91.06 93 GLU A O 1
ATOM 745 N N . MET A 1 94 ? 17.819 -4.453 -37.731 1.00 94.44 94 MET A N 1
ATOM 746 C CA . MET A 1 94 ? 17.615 -5.879 -37.433 1.00 94.44 94 MET A CA 1
ATOM 747 C C . MET A 1 94 ? 18.184 -6.289 -36.065 1.00 94.44 94 MET A C 1
ATOM 749 O O . MET A 1 94 ? 17.561 -7.076 -35.345 1.00 94.44 94 MET A O 1
ATOM 753 N N . ILE A 1 95 ? 19.334 -5.734 -35.666 1.00 95.56 95 ILE A N 1
ATOM 754 C CA . ILE A 1 95 ? 19.914 -5.953 -34.331 1.00 95.56 95 ILE A CA 1
ATOM 755 C C . ILE A 1 95 ? 19.017 -5.344 -33.246 1.00 95.56 95 ILE A C 1
ATOM 757 O O . ILE A 1 95 ? 18.754 -5.994 -32.232 1.00 95.56 95 ILE A O 1
ATOM 761 N N . VAL A 1 96 ? 18.508 -4.127 -33.452 1.00 95.12 96 VAL A N 1
ATOM 762 C CA . VAL A 1 96 ? 17.583 -3.452 -32.528 1.00 95.12 96 VAL A CA 1
ATOM 763 C C . VAL A 1 96 ? 16.312 -4.277 -32.334 1.00 95.12 96 VAL A C 1
ATOM 765 O O . VAL A 1 96 ? 15.924 -4.546 -31.193 1.00 95.12 96 VAL A O 1
ATOM 768 N N . ILE A 1 97 ? 15.705 -4.749 -33.425 1.00 95.31 97 ILE A N 1
ATOM 769 C CA . ILE A 1 97 ? 14.519 -5.613 -33.393 1.00 95.31 97 ILE A CA 1
ATOM 770 C C . ILE A 1 97 ? 14.815 -6.892 -32.611 1.00 95.31 97 ILE A C 1
ATOM 772 O O . ILE A 1 97 ? 14.021 -7.279 -31.753 1.00 95.31 97 ILE A O 1
ATOM 776 N N . SER A 1 98 ? 15.970 -7.523 -32.847 1.00 95.25 98 SER A N 1
ATOM 777 C CA . SER A 1 98 ? 16.385 -8.728 -32.121 1.00 95.25 98 SER A CA 1
ATOM 778 C C . SER A 1 98 ? 16.536 -8.478 -30.618 1.00 95.25 98 SER A C 1
ATOM 780 O O . SER A 1 98 ? 16.106 -9.309 -29.820 1.00 95.25 98 SER A O 1
ATOM 782 N N . ILE A 1 99 ? 17.113 -7.340 -30.213 1.00 94.38 99 ILE A N 1
ATOM 783 C CA . ILE A 1 99 ? 17.265 -6.968 -28.797 1.00 94.38 99 ILE A CA 1
ATOM 784 C C . ILE A 1 99 ? 15.893 -6.774 -28.138 1.00 94.38 99 ILE A C 1
ATOM 786 O O . ILE A 1 99 ? 15.654 -7.310 -27.054 1.00 94.38 99 ILE A O 1
ATOM 790 N N . ILE A 1 100 ? 14.985 -6.036 -28.788 1.00 93.50 100 ILE A N 1
ATOM 791 C CA . ILE A 1 100 ? 13.630 -5.776 -28.272 1.00 93.50 100 ILE A CA 1
ATOM 792 C C . ILE A 1 100 ? 12.827 -7.078 -28.192 1.00 93.50 100 ILE A C 1
ATOM 794 O O . ILE A 1 100 ? 12.167 -7.341 -27.184 1.00 93.50 100 ILE A O 1
ATOM 798 N N . TYR A 1 101 ? 12.906 -7.913 -29.228 1.00 94.06 101 TYR A N 1
ATOM 799 C CA . TYR A 1 101 ? 12.248 -9.214 -29.259 1.00 94.06 101 TYR A CA 1
ATOM 800 C C . TYR A 1 101 ? 12.757 -10.121 -28.136 1.00 94.06 101 TYR A C 1
ATOM 802 O O . TYR A 1 101 ? 11.946 -10.685 -27.403 1.00 94.06 101 TYR A O 1
ATOM 810 N N . GLN A 1 102 ? 14.079 -10.229 -27.958 1.00 91.62 102 GLN A N 1
ATOM 811 C CA . GLN A 1 102 ? 14.674 -11.064 -26.917 1.00 91.62 102 GLN A CA 1
ATOM 812 C C . GLN A 1 102 ? 14.239 -10.619 -25.517 1.00 91.62 102 GLN A C 1
ATOM 814 O O . GLN A 1 102 ? 13.813 -11.452 -24.721 1.00 91.62 102 GLN A O 1
ATOM 819 N N . GLU A 1 103 ? 14.284 -9.320 -25.214 1.00 89.31 103 GLU A N 1
ATOM 820 C CA . GLU A 1 103 ? 13.847 -8.806 -23.912 1.00 89.31 103 GLU A CA 1
ATOM 821 C C . GLU A 1 103 ? 12.360 -9.097 -23.661 1.00 89.31 103 GLU A C 1
ATOM 823 O O . GLU A 1 103 ? 11.987 -9.611 -22.603 1.00 89.31 103 GLU A O 1
ATOM 828 N N . ARG A 1 104 ? 11.496 -8.809 -24.642 1.00 88.88 104 ARG A N 1
ATOM 829 C CA . ARG A 1 104 ? 10.057 -9.073 -24.519 1.00 88.88 104 ARG A CA 1
ATOM 830 C C . ARG A 1 104 ? 9.759 -10.558 -24.373 1.00 88.88 104 ARG A C 1
ATOM 832 O O . ARG A 1 104 ? 8.862 -10.920 -23.613 1.00 88.88 104 ARG A O 1
ATOM 839 N N . TRP A 1 105 ? 10.505 -11.406 -25.074 1.00 88.88 105 TRP A N 1
ATOM 840 C CA . TRP A 1 105 ? 10.412 -12.856 -24.966 1.00 88.88 105 TRP A CA 1
ATOM 841 C C . TRP A 1 105 ? 10.834 -13.344 -23.577 1.00 88.88 105 TRP A C 1
ATOM 843 O O . TRP A 1 105 ? 10.114 -14.125 -22.954 1.00 88.88 105 TRP A O 1
ATOM 853 N N . GLU A 1 106 ? 11.955 -12.849 -23.049 1.00 86.62 106 GLU A N 1
ATOM 854 C CA . GLU A 1 106 ? 12.414 -13.163 -21.694 1.00 86.62 106 GLU A CA 1
ATOM 855 C C . GLU A 1 106 ? 11.383 -12.748 -20.636 1.00 86.62 106 GLU A C 1
ATOM 857 O O . GLU A 1 106 ? 11.075 -13.535 -19.741 1.00 86.62 106 GLU A O 1
ATOM 862 N N . ILE A 1 107 ? 10.801 -11.550 -20.747 1.00 82.62 107 ILE A N 1
ATOM 863 C CA . ILE A 1 107 ? 9.778 -11.072 -19.807 1.00 82.62 107 ILE A CA 1
ATOM 864 C C . ILE A 1 107 ? 8.497 -11.905 -19.926 1.00 82.62 107 ILE A C 1
ATOM 866 O O . ILE A 1 107 ? 8.056 -12.487 -18.935 1.00 82.62 107 ILE A O 1
ATOM 870 N N . ARG A 1 108 ? 7.909 -12.004 -21.127 1.00 81.12 108 ARG A N 1
ATOM 871 C CA . ARG A 1 108 ? 6.602 -12.654 -21.321 1.00 81.12 108 ARG A CA 1
ATOM 872 C C . ARG A 1 108 ? 6.646 -14.167 -21.147 1.00 81.12 108 ARG A C 1
ATOM 874 O O . ARG A 1 108 ? 5.694 -14.736 -20.623 1.00 81.12 108 ARG A O 1
ATOM 881 N N . HIS A 1 109 ? 7.714 -14.825 -21.597 1.00 77.75 109 HIS A N 1
ATOM 882 C CA . HIS A 1 109 ? 7.737 -16.284 -21.693 1.00 77.75 109 HIS A CA 1
ATOM 883 C C . HIS A 1 109 ? 8.701 -16.994 -20.759 1.00 77.75 109 HIS A C 1
ATOM 885 O O . HIS A 1 109 ? 8.398 -18.115 -20.354 1.00 77.75 109 HIS A O 1
ATOM 891 N N . PHE A 1 110 ? 9.826 -16.382 -20.395 1.00 79.69 110 PHE A N 1
ATOM 892 C CA . PHE A 1 110 ? 10.748 -17.002 -19.449 1.00 79.69 110 PHE A CA 1
ATOM 893 C C . PHE A 1 110 ? 10.360 -16.644 -18.011 1.00 79.69 110 PHE A C 1
ATOM 895 O O . PHE A 1 110 ? 9.936 -17.509 -17.249 1.00 79.69 110 PHE A O 1
ATOM 902 N N . LEU A 1 111 ? 10.409 -15.361 -17.657 1.00 80.56 111 LEU A N 1
ATOM 903 C CA . LEU A 1 111 ? 10.158 -14.907 -16.290 1.00 80.56 111 LEU A CA 1
ATOM 904 C C . LEU A 1 111 ? 8.745 -15.244 -15.813 1.00 80.56 111 LEU A C 1
ATOM 906 O O . LEU A 1 111 ? 8.588 -15.809 -14.735 1.00 80.56 111 LEU A O 1
ATOM 910 N N . ILE A 1 112 ? 7.713 -14.959 -16.612 1.00 79.88 112 ILE A N 1
ATOM 911 C CA . ILE A 1 112 ? 6.337 -15.242 -16.179 1.00 79.88 112 ILE A CA 1
ATOM 912 C C . ILE A 1 112 ? 6.104 -16.745 -16.006 1.00 79.88 112 ILE A C 1
ATOM 914 O O . ILE A 1 112 ? 5.563 -17.161 -14.985 1.00 79.88 112 ILE A O 1
ATOM 918 N N . LYS A 1 113 ? 6.571 -17.577 -16.942 1.00 79.00 113 LYS A N 1
ATOM 919 C CA . LYS A 1 113 ? 6.381 -19.032 -16.868 1.00 79.00 113 LYS A CA 1
ATOM 920 C C . LYS A 1 113 ? 7.115 -19.660 -15.686 1.00 79.00 113 LYS A C 1
ATOM 922 O O . LYS A 1 113 ? 6.541 -20.503 -15.004 1.00 79.00 113 LYS A O 1
ATOM 927 N N . TYR A 1 114 ? 8.382 -19.302 -15.487 1.00 78.56 114 TYR A N 1
ATOM 928 C CA . TYR A 1 114 ? 9.247 -19.985 -14.527 1.00 78.56 114 TYR A CA 1
ATOM 929 C C . TYR A 1 114 ? 9.192 -19.366 -13.131 1.00 78.56 114 TYR A C 1
ATOM 931 O O . TYR A 1 114 ? 9.301 -20.109 -12.162 1.00 78.56 114 TYR A O 1
ATOM 939 N N . ASN A 1 115 ? 8.947 -18.059 -13.010 1.00 82.94 115 ASN A N 1
ATOM 940 C CA . ASN A 1 115 ? 9.061 -17.342 -11.737 1.00 82.94 115 ASN A CA 1
ATOM 941 C C . ASN A 1 115 ? 7.771 -16.670 -11.263 1.00 82.94 115 ASN A C 1
ATOM 943 O O . ASN A 1 115 ? 7.698 -16.341 -10.085 1.00 82.94 115 ASN A O 1
ATOM 947 N N . PHE A 1 116 ? 6.765 -16.462 -12.125 1.00 84.62 116 PHE A N 1
ATOM 948 C CA . PHE A 1 116 ? 5.505 -15.795 -11.744 1.00 84.62 116 PHE A CA 1
ATOM 949 C C . PHE A 1 116 ? 4.241 -16.599 -12.063 1.00 84.62 116 PHE A C 1
ATOM 951 O O . PHE A 1 116 ? 3.130 -16.083 -11.919 1.00 84.62 116 PHE A O 1
ATOM 958 N N . SER A 1 117 ? 4.372 -17.867 -12.459 1.00 82.62 117 SER A N 1
ATOM 959 C CA . SER A 1 117 ? 3.214 -18.745 -12.608 1.00 82.62 117 SER A CA 1
ATOM 960 C C . SER A 1 117 ? 2.653 -19.103 -11.230 1.00 82.62 117 SER A C 1
ATOM 962 O O . SER A 1 117 ? 3.393 -19.171 -10.248 1.00 82.62 117 SER A O 1
ATOM 964 N N . LYS A 1 118 ? 1.353 -19.413 -11.149 1.00 81.94 118 LYS A N 1
ATOM 965 C CA . LYS A 1 118 ? 0.703 -19.820 -9.885 1.00 81.94 118 LYS A CA 1
ATOM 966 C C . LYS A 1 118 ? 1.388 -20.993 -9.178 1.00 81.94 118 LYS A C 1
ATOM 968 O O . LYS A 1 118 ? 1.256 -21.128 -7.969 1.00 81.94 118 LYS A O 1
ATOM 973 N N . LYS A 1 119 ? 2.084 -21.859 -9.921 1.00 80.81 119 LYS A N 1
ATOM 974 C CA . LYS A 1 119 ? 2.742 -23.060 -9.380 1.00 80.81 119 LYS A CA 1
ATOM 975 C C . LYS A 1 119 ? 4.224 -22.860 -9.064 1.00 80.81 119 LYS A C 1
ATOM 977 O O . LYS A 1 119 ? 4.793 -23.692 -8.372 1.00 80.81 119 LYS A O 1
ATOM 982 N N . SER A 1 120 ? 4.850 -21.813 -9.593 1.00 78.38 120 SER A N 1
ATOM 983 C CA . SER A 1 120 ? 6.307 -21.639 -9.562 1.00 78.38 120 SER A CA 1
ATOM 984 C C . SER A 1 120 ? 6.723 -20.247 -9.095 1.00 78.38 120 SER A C 1
ATOM 986 O O . SER A 1 120 ? 7.792 -19.765 -9.461 1.00 78.38 120 SER A O 1
ATOM 988 N N . PHE A 1 121 ? 5.863 -19.570 -8.332 1.00 83.00 121 PHE A N 1
ATOM 989 C CA . PHE A 1 121 ? 6.173 -18.238 -7.847 1.00 83.00 121 PHE A CA 1
ATOM 990 C C . PHE A 1 121 ? 7.382 -18.272 -6.906 1.00 83.00 121 PHE A C 1
ATOM 992 O O . PHE A 1 121 ? 7.355 -18.940 -5.873 1.00 83.00 121 PHE A O 1
ATOM 999 N N . THR A 1 122 ? 8.438 -17.553 -7.284 1.00 80.88 122 THR A N 1
ATOM 1000 C CA . THR A 1 122 ? 9.651 -17.389 -6.477 1.00 80.88 122 THR A CA 1
ATOM 1001 C C . THR A 1 122 ? 9.792 -15.913 -6.099 1.00 80.88 122 THR A C 1
ATOM 1003 O O . THR A 1 122 ? 10.146 -15.121 -6.980 1.00 80.88 122 THR A O 1
ATOM 1006 N N . PRO A 1 123 ? 9.528 -15.528 -4.837 1.00 78.62 123 PRO A N 1
ATOM 1007 C CA . PRO A 1 123 ? 9.613 -14.130 -4.408 1.00 78.62 123 PRO A CA 1
ATOM 1008 C C . PRO A 1 123 ? 11.051 -13.599 -4.436 1.00 78.62 123 PRO A C 1
ATOM 1010 O O . PRO A 1 123 ? 11.288 -12.430 -4.717 1.00 78.62 123 PRO A O 1
ATOM 1013 N N . ASP A 1 124 ? 12.039 -14.468 -4.218 1.00 74.19 124 ASP A N 1
ATOM 1014 C CA . ASP A 1 124 ? 13.442 -14.080 -4.244 1.00 74.19 124 ASP A CA 1
ATOM 1015 C C . ASP A 1 124 ? 14.105 -14.414 -5.577 1.00 74.19 124 ASP A C 1
ATOM 1017 O O . ASP A 1 124 ? 14.515 -15.544 -5.839 1.00 74.19 124 ASP A O 1
ATOM 1021 N N . LEU A 1 125 ? 14.268 -13.388 -6.413 1.00 69.00 125 LEU A N 1
ATOM 1022 C CA . LEU A 1 125 ? 15.213 -13.419 -7.526 1.00 69.00 125 LEU A CA 1
ATOM 1023 C C . LEU A 1 125 ? 16.558 -12.831 -7.094 1.00 69.00 125 LEU A C 1
ATOM 1025 O O . LEU A 1 125 ? 16.618 -11.722 -6.561 1.00 69.00 125 LEU A O 1
ATOM 1029 N N . ASN A 1 126 ? 17.651 -13.544 -7.364 1.00 63.06 126 ASN A N 1
ATOM 1030 C CA . ASN A 1 126 ? 18.991 -13.004 -7.151 1.00 63.06 126 ASN A CA 1
ATOM 1031 C C . ASN A 1 126 ? 19.228 -11.813 -8.079 1.00 63.06 126 ASN A C 1
ATOM 1033 O O . ASN A 1 126 ? 19.046 -11.900 -9.296 1.00 63.06 126 ASN A O 1
ATOM 1037 N N . ILE A 1 127 ? 19.654 -10.696 -7.495 1.00 57.62 127 ILE A N 1
ATOM 1038 C CA . ILE A 1 127 ? 19.995 -9.494 -8.237 1.00 57.62 127 ILE A CA 1
ATOM 1039 C C . ILE A 1 127 ? 21.469 -9.602 -8.665 1.00 57.62 127 ILE A C 1
ATOM 1041 O O . ILE A 1 127 ? 22.339 -9.650 -7.798 1.00 57.62 127 ILE A O 1
ATOM 1045 N N . PRO A 1 128 ? 21.807 -9.596 -9.967 1.00 52.88 128 PRO A N 1
ATOM 1046 C CA . PRO A 1 128 ? 23.198 -9.530 -10.401 1.00 52.88 128 PRO A CA 1
ATOM 1047 C C . PRO A 1 128 ? 23.685 -8.073 -10.318 1.00 52.88 128 PRO A C 1
ATOM 1049 O O . PRO A 1 128 ? 23.773 -7.378 -11.334 1.00 52.88 128 PRO A O 1
ATOM 1052 N N . ILE A 1 129 ? 23.936 -7.581 -9.103 1.00 55.84 129 ILE A N 1
ATOM 1053 C CA . ILE A 1 129 ? 24.503 -6.250 -8.833 1.00 55.84 129 ILE A CA 1
ATOM 1054 C C . ILE A 1 129 ? 25.771 -6.385 -7.971 1.00 55.84 129 ILE A C 1
ATOM 1056 O O . ILE A 1 129 ? 25.925 -7.345 -7.223 1.00 55.84 129 ILE A O 1
ATOM 1060 N N . ASN A 1 130 ? 26.686 -5.418 -8.108 1.00 60.88 130 ASN A N 1
ATOM 1061 C CA . ASN A 1 130 ? 27.902 -5.271 -7.305 1.00 60.88 130 ASN A CA 1
ATOM 1062 C C . ASN A 1 130 ? 27.616 -5.402 -5.791 1.00 60.88 130 ASN A C 1
ATOM 1064 O O . ASN A 1 130 ? 26.668 -4.804 -5.277 1.00 60.88 130 ASN A O 1
ATOM 1068 N N . HIS A 1 131 ? 28.461 -6.155 -5.085 1.00 61.09 131 HIS A N 1
ATOM 1069 C CA . HIS A 1 131 ? 28.294 -6.554 -3.686 1.00 61.09 131 HIS A CA 1
ATOM 1070 C C . HIS A 1 131 ? 28.128 -5.363 -2.722 1.00 61.09 131 HIS A C 1
ATOM 1072 O O . HIS A 1 131 ? 27.315 -5.423 -1.802 1.00 61.09 131 HIS A O 1
ATOM 1078 N N . GLU A 1 132 ? 28.841 -4.252 -2.939 1.00 61.41 132 GLU A N 1
ATOM 1079 C CA . GLU A 1 132 ? 28.745 -3.066 -2.068 1.00 61.41 132 GLU A CA 1
ATOM 1080 C C . GLU A 1 132 ? 27.389 -2.350 -2.198 1.00 61.41 132 GLU A C 1
ATOM 1082 O O . GLU A 1 132 ? 26.765 -1.960 -1.210 1.00 61.41 132 GLU A O 1
ATOM 1087 N N . PHE A 1 133 ? 26.880 -2.228 -3.426 1.00 67.19 133 PHE A N 1
ATOM 1088 C CA . PHE A 1 133 ? 25.551 -1.669 -3.670 1.00 67.19 133 PHE A CA 1
ATOM 1089 C C . PHE A 1 133 ? 24.459 -2.586 -3.104 1.00 67.19 133 PHE A C 1
ATOM 1091 O O . PHE A 1 133 ? 23.451 -2.105 -2.591 1.00 67.19 133 PHE A O 1
ATOM 1098 N N . HIS A 1 134 ? 24.682 -3.903 -3.143 1.00 71.38 134 HIS A N 1
ATOM 1099 C CA . HIS A 1 134 ? 23.766 -4.891 -2.582 1.00 71.38 134 HIS A CA 1
ATOM 1100 C C . HIS A 1 134 ? 23.625 -4.763 -1.056 1.00 71.38 134 HIS A C 1
ATOM 1102 O O . HIS A 1 134 ? 22.522 -4.909 -0.536 1.00 71.38 134 HIS A O 1
ATOM 1108 N N . GLN A 1 135 ? 24.702 -4.444 -0.330 1.00 73.50 135 GLN A N 1
ATOM 1109 C CA . GLN A 1 135 ? 24.642 -4.243 1.124 1.00 73.50 135 GLN A CA 1
ATOM 1110 C C . GLN A 1 135 ? 23.842 -2.995 1.511 1.00 73.50 135 GLN A C 1
ATOM 1112 O O . GLN A 1 135 ? 22.924 -3.094 2.322 1.00 73.50 135 GLN A O 1
ATOM 1117 N N . LYS A 1 136 ? 24.132 -1.842 0.890 1.00 79.12 136 LYS A N 1
ATOM 1118 C CA . LYS A 1 136 ? 23.375 -0.595 1.122 1.00 79.12 136 LYS A CA 1
ATOM 1119 C C . LYS A 1 136 ? 21.891 -0.767 0.794 1.00 79.12 136 LYS A C 1
ATOM 1121 O O . LYS A 1 136 ? 21.027 -0.254 1.499 1.00 79.12 136 LYS A O 1
ATOM 1126 N N . LEU A 1 137 ? 21.587 -1.509 -0.271 1.00 80.94 137 LEU A N 1
ATOM 1127 C CA . LEU A 1 137 ? 20.212 -1.773 -0.672 1.00 80.94 137 LEU A CA 1
ATOM 1128 C C . LEU A 1 137 ? 19.487 -2.701 0.311 1.00 80.94 137 LEU A C 1
ATOM 1130 O O . LEU A 1 137 ? 18.337 -2.437 0.646 1.00 80.94 137 LEU A O 1
ATOM 1134 N N . ASN A 1 138 ? 20.160 -3.741 0.808 1.00 82.25 138 ASN A N 1
ATOM 1135 C CA . ASN A 1 138 ? 19.601 -4.632 1.825 1.00 82.25 138 ASN A CA 1
ATOM 1136 C C . ASN A 1 138 ? 19.295 -3.888 3.129 1.00 82.25 138 ASN A C 1
ATOM 1138 O O . ASN A 1 138 ? 18.207 -4.057 3.666 1.00 82.25 138 ASN A O 1
ATOM 1142 N N . GLN A 1 139 ? 20.195 -3.009 3.584 1.00 84.69 139 GLN A N 1
ATOM 1143 C CA . GLN A 1 139 ? 19.935 -2.147 4.744 1.00 84.69 139 GLN A CA 1
ATOM 1144 C C . GLN A 1 139 ? 18.671 -1.306 4.535 1.00 84.69 139 GLN A C 1
ATOM 1146 O O . GLN A 1 139 ? 17.799 -1.273 5.398 1.00 84.69 139 GLN A O 1
ATOM 1151 N N . LYS A 1 140 ? 18.510 -0.7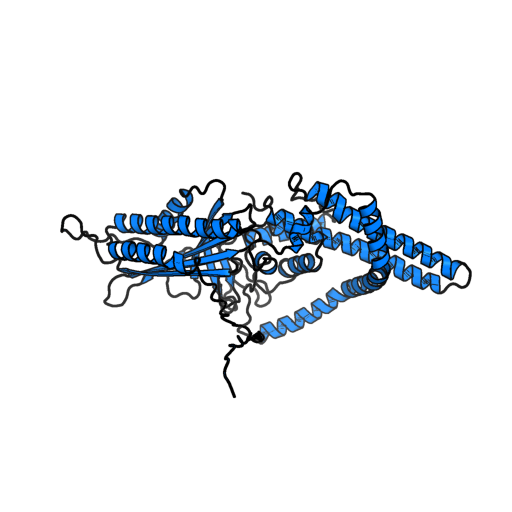08 3.347 1.00 85.19 140 LYS A N 1
ATOM 1152 C CA . LYS A 1 140 ? 17.309 0.068 3.019 1.00 85.19 140 LYS A CA 1
ATOM 1153 C C . LYS A 1 140 ? 16.042 -0.795 2.939 1.00 85.19 140 LYS A C 1
ATOM 1155 O O . LYS A 1 140 ? 14.966 -0.323 3.292 1.00 85.19 140 LYS A O 1
ATOM 1160 N N . PHE A 1 141 ? 16.134 -2.051 2.498 1.00 87.00 141 PHE A N 1
ATOM 1161 C CA . PHE A 1 141 ? 14.998 -2.980 2.551 1.00 87.00 141 PHE A CA 1
ATOM 1162 C C . PHE A 1 141 ? 14.596 -3.313 3.986 1.00 87.00 141 PHE A C 1
ATOM 1164 O O . PHE A 1 141 ? 13.408 -3.276 4.286 1.00 87.00 141 PHE A O 1
ATOM 1171 N N . GLU A 1 142 ? 15.561 -3.566 4.871 1.00 85.81 142 GLU A N 1
ATOM 1172 C CA . GLU A 1 142 ? 15.296 -3.795 6.295 1.00 85.81 142 GLU A CA 1
ATOM 1173 C C . GLU A 1 142 ? 14.688 -2.556 6.966 1.00 85.81 142 GLU A C 1
ATOM 1175 O O . GLU A 1 142 ? 13.790 -2.677 7.797 1.00 85.81 142 GLU A O 1
ATOM 1180 N N . GLU A 1 143 ? 15.145 -1.353 6.608 1.00 86.12 143 GLU A N 1
ATOM 1181 C CA . GLU A 1 143 ? 14.548 -0.095 7.068 1.00 86.12 143 GLU A CA 1
ATOM 1182 C C . GLU A 1 143 ? 13.092 0.038 6.614 1.00 86.12 143 GLU A C 1
ATOM 1184 O O . GLU A 1 143 ? 12.230 0.345 7.433 1.00 86.12 143 GLU A O 1
ATOM 1189 N N . ILE A 1 144 ? 12.801 -0.247 5.340 1.00 87.25 144 ILE A N 1
ATOM 1190 C CA . ILE A 1 144 ? 11.435 -0.211 4.798 1.00 87.25 144 ILE A CA 1
ATOM 1191 C C . ILE A 1 144 ? 10.558 -1.266 5.470 1.00 87.25 144 ILE A C 1
ATOM 1193 O O . ILE A 1 144 ? 9.428 -0.965 5.835 1.00 87.25 144 ILE A O 1
ATOM 1197 N N . GLU A 1 145 ? 11.052 -2.487 5.659 1.00 86.75 145 GLU A N 1
ATOM 1198 C CA . GLU A 1 145 ? 10.312 -3.545 6.350 1.00 86.75 145 GLU A CA 1
ATOM 1199 C C . GLU A 1 145 ? 9.996 -3.139 7.795 1.00 86.75 145 GLU A C 1
ATOM 1201 O O . GLU A 1 145 ? 8.858 -3.267 8.247 1.00 86.75 145 GLU A O 1
ATOM 1206 N N . LYS A 1 146 ? 10.971 -2.554 8.502 1.00 84.62 146 LYS A N 1
ATOM 1207 C CA . LYS A 1 146 ? 10.744 -1.965 9.825 1.00 84.62 146 LYS A CA 1
ATOM 1208 C C . LYS A 1 146 ? 9.729 -0.829 9.763 1.00 84.62 146 LYS A C 1
ATOM 1210 O O . LYS A 1 146 ? 8.896 -0.753 10.651 1.00 84.62 146 LYS A O 1
ATOM 1215 N N . GLU A 1 147 ? 9.771 0.051 8.762 1.00 83.88 147 GLU A N 1
ATOM 1216 C CA . GLU A 1 147 ? 8.770 1.113 8.585 1.00 83.88 147 GLU A CA 1
ATOM 1217 C C . GLU A 1 147 ? 7.360 0.559 8.357 1.00 83.88 147 GLU A C 1
ATOM 1219 O O . GLU A 1 147 ? 6.419 1.050 8.973 1.00 83.88 147 GLU A O 1
ATOM 1224 N N . GLN A 1 148 ? 7.216 -0.479 7.531 1.00 86.00 148 GLN A N 1
ATOM 1225 C CA . GLN A 1 148 ? 5.931 -1.112 7.224 1.00 86.00 148 GLN A CA 1
ATOM 1226 C C . GLN A 1 148 ? 5.331 -1.864 8.418 1.00 86.00 148 GLN A C 1
ATOM 1228 O O . GLN A 1 148 ? 4.115 -1.884 8.570 1.00 86.00 148 GLN A O 1
ATOM 1233 N N . ASN A 1 149 ? 6.171 -2.436 9.286 1.00 81.75 149 ASN A N 1
ATOM 1234 C CA . ASN A 1 149 ? 5.735 -3.186 10.468 1.00 81.75 149 ASN A CA 1
ATOM 1235 C C . ASN A 1 149 ? 5.495 -2.305 11.709 1.00 81.75 149 ASN A C 1
ATOM 1237 O O . ASN A 1 149 ? 5.198 -2.816 12.792 1.00 81.75 149 ASN A O 1
ATOM 1241 N N . LYS A 1 150 ? 5.653 -0.981 11.602 1.00 79.81 150 LYS A N 1
ATOM 1242 C CA . LYS A 1 150 ? 5.427 -0.075 12.732 1.00 79.81 150 LYS A CA 1
ATOM 1243 C C . LYS A 1 150 ? 3.944 0.172 12.971 1.00 79.81 150 LYS A C 1
ATOM 1245 O O . LYS A 1 150 ? 3.155 0.372 12.058 1.00 79.81 150 LYS A O 1
ATOM 1250 N N . LYS A 1 151 ? 3.606 0.306 14.252 1.00 85.62 151 LYS A N 1
ATOM 1251 C CA . LYS A 1 151 ? 2.261 0.587 14.775 1.00 85.62 151 LYS A CA 1
ATOM 1252 C C . LYS A 1 151 ? 1.789 2.037 14.562 1.00 85.62 151 LYS A C 1
ATOM 1254 O O . LYS A 1 151 ? 0.924 2.510 15.294 1.00 85.62 151 LYS A O 1
ATOM 1259 N N . ILE A 1 152 ? 2.382 2.791 13.635 1.00 87.38 152 ILE A N 1
ATOM 1260 C CA . ILE A 1 152 ? 2.125 4.230 13.467 1.00 87.38 152 ILE A CA 1
ATOM 1261 C C . ILE A 1 152 ? 1.876 4.544 12.003 1.00 87.38 152 ILE A C 1
ATOM 1263 O O . ILE A 1 152 ? 2.664 4.178 11.138 1.00 87.38 152 ILE A O 1
ATOM 1267 N N . VAL A 1 153 ? 0.808 5.294 11.750 1.00 90.62 153 VAL A N 1
ATOM 1268 C CA . VAL A 1 153 ? 0.454 5.808 10.432 1.00 90.62 153 VAL A CA 1
ATOM 1269 C C . VAL A 1 153 ? 0.412 7.327 10.500 1.00 90.62 153 VAL A C 1
ATOM 1271 O O . VAL A 1 153 ? -0.465 7.923 11.131 1.00 90.62 153 VAL A O 1
ATOM 1274 N N . ILE A 1 154 ? 1.369 7.962 9.827 1.00 91.94 154 ILE A N 1
ATOM 1275 C CA . ILE A 1 154 ? 1.388 9.413 9.651 1.00 91.94 154 ILE A CA 1
ATOM 1276 C C . ILE A 1 154 ? 0.610 9.721 8.372 1.00 91.94 154 ILE A C 1
ATOM 1278 O O . ILE A 1 154 ? 1.056 9.406 7.262 1.00 91.94 154 ILE A O 1
ATOM 1282 N N . TYR A 1 155 ? -0.576 10.301 8.523 1.00 93.31 155 TYR A N 1
ATOM 1283 C CA . TYR A 1 155 ? -1.511 10.528 7.425 1.00 93.31 155 TYR A CA 1
ATOM 1284 C C . TYR A 1 155 ? -1.500 11.988 6.977 1.00 93.31 155 TYR A C 1
ATOM 1286 O O . TYR A 1 155 ? -1.323 12.904 7.776 1.00 93.31 155 TYR A O 1
ATOM 1294 N N . GLY A 1 156 ? -1.695 12.211 5.678 1.00 91.81 156 GLY A N 1
ATOM 1295 C CA . GLY A 1 156 ? -1.697 13.545 5.075 1.00 91.81 156 GLY A CA 1
ATOM 1296 C C . GLY A 1 156 ? -3.038 13.976 4.480 1.00 91.81 156 GLY A C 1
ATOM 1297 O O . GLY A 1 156 ? -3.149 15.079 3.948 1.00 91.81 156 GLY A O 1
ATOM 1298 N N . ARG A 1 157 ? -4.067 13.128 4.518 1.00 89.81 157 ARG A N 1
ATOM 1299 C CA . ARG A 1 157 ? -5.399 13.434 3.964 1.00 89.81 157 ARG A CA 1
ATOM 1300 C C . ARG A 1 157 ? -6.425 13.666 5.086 1.00 89.81 157 ARG A C 1
ATOM 1302 O O . ARG A 1 157 ? -6.102 13.572 6.261 1.00 89.81 157 ARG A O 1
ATOM 1309 N N . TYR A 1 158 ? -7.669 13.997 4.734 1.00 88.38 158 TYR A N 1
ATOM 1310 C CA . TYR A 1 158 ? -8.744 14.159 5.728 1.00 88.38 158 TYR A CA 1
ATOM 1311 C C . TYR A 1 158 ? -9.054 12.850 6.476 1.00 88.38 158 TYR A C 1
ATOM 1313 O O . TYR A 1 158 ? -9.207 12.852 7.692 1.00 88.38 158 TYR A O 1
ATOM 1321 N N . LEU A 1 159 ? -9.124 11.736 5.742 1.00 89.75 159 LEU A N 1
ATOM 1322 C CA . LEU A 1 159 ? -9.358 10.404 6.293 1.00 89.75 159 LEU A CA 1
ATOM 1323 C C . LEU A 1 159 ? -8.030 9.780 6.779 1.00 89.75 159 LEU A C 1
ATOM 1325 O O . LEU A 1 159 ? -7.135 9.587 5.956 1.00 89.75 159 LEU A O 1
ATOM 1329 N N . PRO A 1 160 ? -7.879 9.423 8.066 1.00 91.44 160 PRO A N 1
ATOM 1330 C CA . PRO A 1 160 ? -6.580 9.025 8.614 1.00 91.44 160 PRO A CA 1
ATOM 1331 C C . PRO A 1 160 ? -6.126 7.615 8.200 1.00 91.44 160 PRO A C 1
ATOM 1333 O O . PRO A 1 160 ? -4.941 7.307 8.272 1.00 91.44 160 PRO A O 1
ATOM 1336 N N . PHE A 1 161 ? -7.046 6.771 7.730 1.00 93.44 161 PHE A N 1
ATOM 1337 C CA . PHE A 1 161 ? -6.838 5.341 7.470 1.00 93.44 161 PHE A CA 1
ATOM 1338 C C . PHE A 1 161 ? -6.181 5.061 6.108 1.00 93.44 161 PHE A C 1
ATOM 1340 O O . PHE A 1 161 ? -6.709 4.328 5.271 1.00 93.44 161 PHE A O 1
ATOM 1347 N N . VAL A 1 162 ? -5.032 5.693 5.863 1.00 92.94 162 VAL A N 1
ATOM 1348 C CA . VAL A 1 162 ? -4.246 5.520 4.633 1.00 92.94 162 VAL A CA 1
ATOM 1349 C C . VAL A 1 162 ? -3.829 4.058 4.487 1.00 92.94 162 VAL A C 1
ATOM 1351 O O . VAL A 1 162 ? -3.402 3.428 5.448 1.00 92.94 162 VAL A O 1
ATOM 1354 N N . GLY A 1 163 ? -3.956 3.519 3.279 1.00 92.12 163 GLY A N 1
ATOM 1355 C CA . GLY A 1 163 ? -3.651 2.127 2.963 1.00 92.12 163 GLY A CA 1
ATOM 1356 C C . GLY A 1 163 ? -4.844 1.181 3.065 1.00 92.12 163 GLY A C 1
ATOM 1357 O O . GLY A 1 163 ? -4.818 0.138 2.418 1.00 92.12 163 GLY A O 1
ATOM 1358 N N . CYS A 1 164 ? -5.898 1.545 3.803 1.00 92.62 164 CYS A N 1
ATOM 1359 C CA . CYS A 1 164 ? -7.058 0.678 4.022 1.00 92.62 164 CYS A CA 1
ATOM 1360 C C . CYS A 1 164 ? -8.082 0.702 2.870 1.00 92.62 164 CYS A C 1
ATOM 1362 O O . CYS A 1 164 ? -8.977 -0.138 2.846 1.00 92.62 164 CYS A O 1
ATOM 1364 N N . GLY A 1 165 ? -7.958 1.620 1.904 1.00 91.75 165 GLY A N 1
ATOM 1365 C CA . GLY A 1 165 ? -8.837 1.687 0.737 1.00 91.75 165 GLY A CA 1
ATOM 1366 C C . GLY A 1 165 ? -10.105 2.514 0.962 1.00 91.75 165 GLY A C 1
ATOM 1367 O O . GLY A 1 165 ? -10.049 3.636 1.469 1.00 91.75 165 GLY A O 1
ATOM 1368 N N . TYR A 1 166 ? -11.246 2.002 0.501 1.00 89.75 166 TYR A N 1
ATOM 1369 C CA . TYR A 1 166 ? -12.523 2.717 0.476 1.00 89.75 166 TYR A CA 1
ATOM 1370 C C . TYR A 1 166 ? -13.265 2.621 1.807 1.00 89.75 166 TYR A C 1
ATOM 1372 O O . TYR A 1 166 ? -13.342 1.547 2.393 1.00 89.75 166 TYR A O 1
ATOM 1380 N N . ASP A 1 167 ? -13.849 3.737 2.246 1.00 90.12 167 ASP A N 1
ATOM 1381 C CA . ASP A 1 167 ? -14.732 3.798 3.414 1.00 90.12 167 ASP A CA 1
ATOM 1382 C C . ASP A 1 167 ? -16.062 3.092 3.102 1.00 90.12 167 ASP A C 1
ATOM 1384 O O . ASP A 1 167 ? -16.797 3.508 2.203 1.00 90.12 167 ASP A O 1
ATOM 1388 N N . LEU A 1 168 ? -16.352 2.015 3.833 1.00 87.19 168 LEU A N 1
ATOM 1389 C CA . LEU A 1 168 ? -17.619 1.282 3.778 1.00 87.19 168 LEU A CA 1
ATOM 1390 C C . LEU A 1 168 ? -18.626 1.778 4.831 1.00 87.19 168 LEU A C 1
ATOM 1392 O O . LEU A 1 168 ? -19.718 1.226 4.954 1.00 87.19 168 LEU A O 1
ATOM 1396 N N . GLY A 1 169 ? -18.283 2.819 5.590 1.00 87.00 169 GLY A N 1
ATOM 1397 C CA . GLY A 1 169 ? -19.086 3.365 6.670 1.00 87.00 169 GLY A CA 1
ATOM 1398 C C . GLY A 1 169 ? -18.697 2.784 8.025 1.00 87.00 169 GLY A C 1
ATOM 1399 O O . GLY A 1 169 ? -17.531 2.528 8.319 1.00 87.00 169 GLY A O 1
ATOM 1400 N N . GLY A 1 170 ? -19.680 2.647 8.906 1.00 87.62 170 GLY A N 1
ATOM 1401 C CA . GLY A 1 170 ? -19.469 2.167 10.265 1.00 87.62 170 GLY A CA 1
ATOM 1402 C C . GLY A 1 170 ? -20.506 2.717 11.228 1.00 87.62 170 GLY A C 1
ATOM 1403 O O . GLY A 1 170 ? -21.458 3.386 10.819 1.00 87.62 170 GLY A O 1
ATOM 1404 N N . TRP A 1 171 ? -20.298 2.474 12.514 1.00 88.31 171 TRP A N 1
ATOM 1405 C CA . TRP A 1 171 ? -21.221 2.878 13.565 1.00 88.31 171 TRP A CA 1
ATOM 1406 C C . TRP A 1 171 ? -20.492 3.445 14.776 1.00 88.31 171 TRP A C 1
ATOM 1408 O O . TRP A 1 171 ? -19.302 3.226 15.005 1.00 88.31 171 TRP A O 1
ATOM 1418 N N . THR A 1 172 ? -21.240 4.209 15.563 1.00 88.88 172 THR A N 1
ATOM 1419 C CA . THR A 1 172 ? -20.773 4.790 16.818 1.00 88.88 172 THR A CA 1
ATOM 1420 C C . THR A 1 172 ? -21.828 4.602 17.890 1.00 88.88 172 THR A C 1
ATOM 1422 O O . THR A 1 172 ? -23.016 4.801 17.626 1.00 88.88 172 THR A O 1
ATOM 1425 N N . LEU A 1 173 ? -21.403 4.264 19.101 1.00 88.31 173 LEU A N 1
ATOM 1426 C CA . LEU A 1 173 ? -22.272 4.019 20.243 1.00 88.31 173 LEU A CA 1
ATOM 1427 C C . LEU A 1 173 ? -21.749 4.769 21.462 1.00 88.31 173 LEU A C 1
ATOM 1429 O O . LEU A 1 173 ? -20.551 4.795 21.710 1.00 88.31 173 LEU A O 1
ATOM 1433 N N . ALA A 1 174 ? -22.657 5.354 22.233 1.00 89.00 174 ALA A N 1
ATOM 1434 C CA . ALA A 1 174 ? -22.390 5.833 23.581 1.00 89.00 174 ALA A CA 1
ATOM 1435 C C . ALA A 1 174 ? -23.200 4.960 24.544 1.00 89.00 174 ALA A C 1
ATOM 1437 O O . ALA A 1 174 ? -24.396 4.762 24.309 1.00 89.00 174 ALA A O 1
ATOM 1438 N N . LEU A 1 175 ? -22.532 4.408 25.554 1.00 89.44 175 LEU A N 1
ATOM 1439 C CA . LEU A 1 175 ? -23.110 3.541 26.578 1.00 89.44 175 LEU A CA 1
ATOM 1440 C C . LEU A 1 175 ? -22.806 4.111 27.958 1.00 89.44 175 LEU A C 1
ATOM 1442 O O . LEU A 1 175 ? -21.656 4.449 28.241 1.00 89.44 175 LEU A O 1
ATOM 1446 N N . ASP A 1 176 ? -23.810 4.168 28.822 1.00 88.44 176 ASP A N 1
ATOM 1447 C CA . ASP A 1 176 ? -23.599 4.469 30.233 1.00 88.44 176 ASP A CA 1
ATOM 1448 C C . ASP A 1 176 ? -22.998 3.243 30.947 1.00 88.44 176 ASP A C 1
ATOM 1450 O O . ASP A 1 176 ? -23.631 2.197 31.069 1.00 88.44 176 ASP A O 1
ATOM 1454 N N . ILE A 1 177 ? -21.755 3.374 31.419 1.00 90.06 177 ILE A N 1
ATOM 1455 C CA . ILE A 1 177 ? -21.038 2.334 32.177 1.00 90.06 177 ILE A CA 1
ATOM 1456 C C . ILE A 1 177 ? -21.172 2.505 33.697 1.00 90.06 177 ILE A C 1
ATOM 1458 O O . ILE A 1 177 ? -20.577 1.745 34.462 1.00 90.06 177 ILE A O 1
ATOM 1462 N N . SER A 1 178 ? -21.923 3.508 34.155 1.00 86.81 178 SER A N 1
ATOM 1463 C CA . SER A 1 178 ? -22.288 3.693 35.562 1.00 86.81 178 SER A CA 1
ATOM 1464 C C . SER A 1 178 ? -23.569 2.951 35.954 1.00 86.81 178 SER A C 1
ATOM 1466 O O . SER A 1 178 ? -23.795 2.706 37.144 1.00 86.81 178 SER A O 1
ATOM 1468 N N . LYS A 1 179 ? -24.361 2.516 34.968 1.00 87.12 179 LYS A N 1
ATOM 1469 C CA . LYS A 1 179 ? -25.552 1.700 35.184 1.00 87.12 179 LYS A CA 1
ATOM 1470 C C . LYS A 1 179 ? -25.204 0.229 35.407 1.00 87.12 179 LYS A C 1
ATOM 1472 O O . LYS A 1 179 ? -24.630 -0.446 34.554 1.00 87.12 179 LYS A O 1
ATOM 1477 N N . GLY A 1 180 ? -25.588 -0.268 36.576 1.00 87.81 180 GLY A N 1
ATOM 1478 C CA . GLY A 1 180 ? -25.465 -1.671 36.955 1.00 87.81 180 GLY A CA 1
ATOM 1479 C C . GLY A 1 180 ? -26.457 -2.584 36.247 1.00 87.81 180 GLY A C 1
ATOM 1480 O O . GLY A 1 180 ? -27.604 -2.187 36.035 1.00 87.81 180 GLY A O 1
ATOM 1481 N N . LYS A 1 181 ? -26.052 -3.821 35.938 1.00 88.62 181 LYS A N 1
ATOM 1482 C CA . LYS A 1 181 ? -26.989 -4.842 35.448 1.00 88.62 181 LYS A CA 1
ATOM 1483 C C . LYS A 1 181 ? -28.019 -5.192 36.528 1.00 88.62 181 LYS A C 1
ATOM 1485 O O . LYS A 1 181 ? -27.693 -5.272 37.716 1.00 88.62 181 LYS A O 1
ATOM 1490 N N . GLU A 1 182 ? -29.264 -5.413 36.116 1.00 85.94 182 GLU A N 1
ATOM 1491 C CA . GLU A 1 182 ? -30.338 -5.854 37.005 1.00 85.94 182 GLU A CA 1
ATOM 1492 C C . GLU A 1 182 ? -30.418 -7.383 37.012 1.00 85.94 182 GLU A C 1
ATOM 1494 O O . GLU A 1 182 ? -30.614 -8.011 35.973 1.00 85.94 182 GLU A O 1
ATOM 1499 N N . ASN A 1 183 ? -30.281 -7.990 38.190 1.00 81.00 183 ASN A N 1
ATOM 1500 C CA . ASN A 1 183 ? -30.344 -9.435 38.362 1.00 81.00 183 ASN A CA 1
ATOM 1501 C C . ASN A 1 183 ? -31.285 -9.767 39.524 1.00 81.00 183 ASN A C 1
ATOM 1503 O O . ASN A 1 183 ? -31.086 -9.295 40.643 1.00 81.00 183 ASN A O 1
ATOM 1507 N N . LEU A 1 184 ? -32.351 -10.533 39.266 1.00 77.81 184 LEU A N 1
ATOM 1508 C CA . LEU A 1 184 ? -33.362 -10.906 40.271 1.00 77.81 184 LEU A CA 1
ATOM 1509 C C . LEU A 1 184 ? -33.884 -9.705 41.105 1.00 77.81 184 LEU A C 1
ATOM 1511 O O . LEU A 1 184 ? -34.044 -9.812 42.320 1.00 77.81 184 LEU A O 1
ATOM 1515 N N . LYS A 1 185 ? -34.155 -8.561 40.450 1.00 77.31 185 LYS A N 1
ATOM 1516 C CA . LYS A 1 185 ? -34.595 -7.276 41.051 1.00 77.31 185 LYS A CA 1
ATOM 1517 C C . LYS A 1 185 ? -33.563 -6.562 41.935 1.00 77.31 185 LYS A C 1
ATOM 1519 O O . LYS A 1 185 ? -33.910 -5.630 42.662 1.00 77.31 185 LYS A O 1
ATOM 1524 N N . LYS A 1 186 ? -32.294 -6.973 41.893 1.00 85.00 186 LYS A N 1
ATOM 1525 C CA . LYS A 1 186 ? -31.181 -6.271 42.536 1.00 85.00 186 LYS A CA 1
ATOM 1526 C C . LYS A 1 186 ? -30.285 -5.659 41.463 1.00 85.00 186 LYS A C 1
ATOM 1528 O O . LYS A 1 186 ? -29.848 -6.353 40.550 1.00 85.00 186 LYS A O 1
ATOM 1533 N N . ILE A 1 187 ? -30.001 -4.366 41.593 1.00 86.81 187 ILE A N 1
ATOM 1534 C CA . ILE A 1 187 ? -29.021 -3.682 40.744 1.00 86.81 187 ILE A CA 1
ATOM 1535 C C . ILE A 1 187 ? -27.633 -4.015 41.290 1.00 86.81 187 ILE A C 1
ATOM 1537 O O . ILE A 1 187 ? -27.307 -3.690 42.437 1.00 86.81 187 ILE A O 1
ATOM 1541 N N . GLU A 1 188 ? -26.832 -4.713 40.493 1.00 89.31 188 GLU A N 1
ATOM 1542 C CA . GLU A 1 188 ? -25.442 -5.005 40.830 1.00 89.31 188 GLU A CA 1
ATOM 1543 C C . GLU A 1 188 ? -24.575 -3.759 40.619 1.00 89.31 188 GLU A C 1
ATOM 1545 O O . GLU A 1 188 ? -24.825 -2.958 39.726 1.00 89.31 188 GLU A O 1
ATOM 1550 N N . LYS A 1 189 ? -23.546 -3.555 41.447 1.00 88.44 189 LYS A N 1
ATOM 1551 C CA . LYS A 1 189 ? -22.667 -2.388 41.303 1.00 88.44 189 LYS A CA 1
ATOM 1552 C C . LYS A 1 189 ? -21.661 -2.631 40.163 1.00 88.44 189 LYS A C 1
ATOM 1554 O O . LYS A 1 189 ? -20.947 -3.636 40.240 1.00 88.44 189 LYS A O 1
ATOM 1559 N N . PRO A 1 190 ? -21.536 -1.722 39.175 1.00 91.44 190 PRO A N 1
ATOM 1560 C CA . PRO A 1 190 ? -20.519 -1.832 38.133 1.00 91.44 190 PRO A CA 1
ATOM 1561 C C . PRO A 1 190 ? -19.104 -1.891 38.700 1.00 91.44 190 PRO A C 1
ATOM 1563 O O . PRO A 1 190 ? -18.741 -1.114 39.592 1.00 91.44 190 PRO A O 1
ATOM 1566 N N . THR A 1 191 ? -18.283 -2.781 38.151 1.00 91.75 191 THR A N 1
ATOM 1567 C CA . THR A 1 191 ? -16.852 -2.836 38.457 1.00 91.75 191 THR A CA 1
ATOM 1568 C C . THR A 1 191 ? -16.070 -1.955 37.477 1.00 91.75 191 THR A C 1
ATOM 1570 O O . THR A 1 191 ? -16.241 -2.115 36.266 1.00 91.75 191 THR A O 1
ATOM 1573 N N . PRO A 1 192 ? -15.196 -1.049 37.953 1.00 89.06 192 PRO A N 1
ATOM 1574 C CA . PRO A 1 192 ? -14.312 -0.279 37.083 1.00 89.06 192 PRO A CA 1
ATOM 1575 C C . PRO A 1 192 ? -13.395 -1.182 36.248 1.00 89.06 192 PRO A C 1
ATOM 1577 O O . PRO A 1 192 ? -12.986 -2.248 36.704 1.00 89.06 192 PRO A O 1
ATOM 1580 N N . PHE A 1 193 ? -13.047 -0.731 35.045 1.00 91.00 193 PHE A N 1
ATOM 1581 C CA . PHE A 1 193 ? -12.124 -1.427 34.147 1.00 91.00 193 PHE A CA 1
ATOM 1582 C C . PHE A 1 193 ? -11.290 -0.428 33.334 1.00 91.00 193 PHE A C 1
ATOM 1584 O O . PHE A 1 193 ? -11.708 0.718 33.101 1.00 91.00 193 PHE A O 1
ATOM 1591 N N . GLN A 1 194 ? -10.111 -0.855 32.887 1.00 88.44 194 GLN A N 1
ATOM 1592 C CA . GLN A 1 194 ? -9.292 -0.129 31.915 1.00 88.44 194 GLN A CA 1
ATOM 1593 C C . GLN A 1 194 ? -9.673 -0.491 30.482 1.00 88.44 194 GLN A C 1
ATOM 1595 O O . GLN A 1 194 ? -10.118 -1.600 30.199 1.00 88.44 194 GLN A O 1
ATOM 1600 N N . THR A 1 195 ? -9.482 0.442 29.549 1.00 88.06 195 THR A N 1
ATOM 1601 C CA . THR A 1 195 ? -9.831 0.206 28.139 1.00 88.06 195 THR A CA 1
ATOM 1602 C C . THR A 1 195 ? -8.999 -0.932 27.531 1.00 88.06 195 THR A C 1
ATOM 1604 O O . THR A 1 195 ? -9.496 -1.662 26.677 1.00 88.06 195 THR A O 1
ATOM 1607 N N . ASN A 1 196 ? -7.766 -1.126 28.010 1.00 88.12 196 ASN A N 1
ATOM 1608 C CA . ASN A 1 196 ? -6.887 -2.214 27.574 1.00 88.12 196 ASN A CA 1
ATOM 1609 C C . ASN A 1 196 ? -7.487 -3.593 27.871 1.00 88.12 196 ASN A C 1
ATOM 1611 O O . ASN A 1 196 ? -7.478 -4.443 26.991 1.00 88.12 196 ASN A O 1
ATOM 1615 N N . GLU A 1 197 ? -8.130 -3.778 29.032 1.00 91.31 197 GLU A N 1
ATOM 1616 C CA . GLU A 1 197 ? -8.808 -5.041 29.368 1.00 91.31 197 GLU A CA 1
ATOM 1617 C C . GLU A 1 197 ? -9.896 -5.400 28.342 1.00 91.31 197 GLU A C 1
ATOM 1619 O O . GLU A 1 197 ? -10.077 -6.568 27.994 1.00 91.31 197 GLU A O 1
ATOM 1624 N N . LEU A 1 198 ? -10.616 -4.391 27.837 1.00 91.50 198 LEU A N 1
ATOM 1625 C CA . LEU A 1 198 ? -11.629 -4.583 26.801 1.00 91.50 198 LEU A CA 1
ATOM 1626 C C . LEU A 1 198 ? -10.974 -4.937 25.459 1.00 91.50 198 LEU A C 1
ATOM 1628 O O . LEU A 1 198 ? -11.415 -5.869 24.793 1.00 91.50 198 LEU A O 1
ATOM 1632 N N . TYR A 1 199 ? -9.901 -4.245 25.070 1.00 92.06 199 TYR A N 1
ATOM 1633 C CA . TYR A 1 199 ? -9.148 -4.573 23.856 1.00 92.06 199 TYR A CA 1
ATOM 1634 C C . TYR A 1 199 ? -8.553 -5.990 23.884 1.00 92.06 199 TYR A C 1
ATOM 1636 O O . TYR A 1 199 ? -8.623 -6.682 22.869 1.00 92.06 199 TYR A O 1
ATOM 1644 N N . ASP A 1 200 ? -8.025 -6.437 25.024 1.00 90.88 200 ASP A N 1
ATOM 1645 C CA . ASP A 1 200 ? -7.459 -7.780 25.200 1.00 90.88 200 ASP A CA 1
ATOM 1646 C C . ASP A 1 200 ? -8.533 -8.867 25.098 1.00 90.88 200 ASP A C 1
ATOM 1648 O O . ASP A 1 200 ? -8.337 -9.909 24.458 1.00 90.88 200 ASP A O 1
ATOM 1652 N N . LYS A 1 201 ? -9.716 -8.603 25.670 1.00 90.88 201 LYS A N 1
ATOM 1653 C CA . LYS A 1 201 ? -10.874 -9.486 25.516 1.00 90.88 201 LYS A CA 1
ATOM 1654 C C . LYS A 1 201 ? -11.291 -9.580 24.049 1.00 90.88 201 LYS A C 1
ATOM 1656 O O . LYS A 1 201 ? -11.503 -10.687 23.565 1.00 90.88 201 LYS A O 1
ATOM 1661 N N . ILE A 1 202 ? -11.343 -8.459 23.326 1.00 90.44 202 ILE A N 1
ATOM 1662 C CA . ILE A 1 202 ? -11.674 -8.448 21.893 1.00 90.44 202 ILE A CA 1
ATOM 1663 C C . ILE A 1 202 ? -10.642 -9.205 21.053 1.00 90.44 202 ILE A C 1
ATOM 1665 O O . ILE A 1 202 ? -11.053 -9.981 20.198 1.00 90.44 202 ILE A O 1
ATOM 1669 N N . ASN A 1 203 ? -9.338 -9.049 21.311 1.00 89.81 203 ASN A N 1
ATOM 1670 C CA . ASN A 1 203 ? -8.305 -9.841 20.629 1.00 89.81 203 ASN A CA 1
ATOM 1671 C C . ASN A 1 203 ? -8.584 -11.343 20.787 1.00 89.81 203 ASN A C 1
ATOM 1673 O O . ASN A 1 203 ? -8.679 -12.063 19.801 1.00 89.81 203 ASN A O 1
ATOM 1677 N N . SER A 1 204 ? -8.842 -11.779 22.024 1.00 86.69 204 SER A N 1
ATOM 1678 C CA . SER A 1 204 ? -9.152 -13.181 22.324 1.00 86.69 204 SER A CA 1
ATOM 1679 C C . SER A 1 204 ? -10.399 -13.676 21.581 1.00 86.69 204 SER A C 1
ATOM 1681 O O . SER A 1 204 ? -10.451 -14.823 21.150 1.00 86.69 204 SER A O 1
ATOM 1683 N N . PHE A 1 205 ? -11.419 -12.827 21.421 1.00 82.94 205 PHE A N 1
ATOM 1684 C CA . PHE A 1 205 ? -12.616 -13.166 20.648 1.00 82.94 205 PHE A CA 1
ATOM 1685 C C . PHE A 1 205 ? -12.328 -13.291 19.159 1.00 82.94 205 PHE A C 1
ATOM 1687 O O . PHE A 1 205 ? -12.727 -14.280 18.553 1.00 82.94 205 PHE A O 1
ATOM 1694 N N . VAL A 1 206 ? -11.633 -12.310 18.583 1.00 84.25 206 VAL A N 1
ATOM 1695 C CA . VAL A 1 206 ? -11.300 -12.283 17.157 1.00 84.25 206 VAL A CA 1
ATOM 1696 C C . VAL A 1 206 ? -10.406 -13.468 16.785 1.00 84.25 206 VAL A C 1
ATOM 1698 O O . VAL A 1 206 ? -10.663 -14.109 15.770 1.00 84.25 206 VAL A O 1
ATOM 1701 N N . ASP A 1 207 ? -9.441 -13.826 17.634 1.00 83.44 207 ASP A N 1
ATOM 1702 C CA . ASP A 1 207 ? -8.570 -14.994 17.439 1.00 83.44 207 ASP A CA 1
ATOM 1703 C C . ASP A 1 207 ? -9.349 -16.322 17.456 1.00 83.44 207 ASP A C 1
ATOM 1705 O O . ASP A 1 207 ? -8.963 -17.288 16.794 1.00 83.44 207 ASP A O 1
ATOM 1709 N N . ASN A 1 208 ? -10.477 -16.371 18.173 1.00 82.81 208 ASN A N 1
ATOM 1710 C CA . ASN A 1 208 ? -11.376 -17.527 18.193 1.00 82.81 208 ASN A CA 1
ATOM 1711 C C . ASN A 1 208 ? -12.330 -17.573 16.987 1.00 82.81 208 ASN A C 1
ATOM 1713 O O . ASN A 1 208 ? -12.957 -18.611 16.746 1.00 82.81 208 ASN A O 1
ATOM 1717 N N . VAL A 1 209 ? -12.457 -16.489 16.210 1.00 81.31 209 VAL A N 1
ATOM 1718 C CA . VAL A 1 209 ? -13.277 -16.484 14.994 1.00 81.31 209 VAL A CA 1
ATOM 1719 C C . VAL A 1 209 ? -12.551 -17.259 13.897 1.00 81.31 209 VAL A C 1
ATOM 1721 O O . VAL A 1 209 ? -11.715 -16.737 13.162 1.00 81.31 209 VAL A O 1
ATOM 1724 N N . ASN A 1 210 ? -12.917 -18.529 13.738 1.00 75.75 210 ASN A N 1
ATOM 1725 C CA . ASN A 1 210 ? -12.411 -19.353 12.648 1.00 75.75 210 ASN A CA 1
ATOM 1726 C C . ASN A 1 210 ? -13.227 -19.136 11.366 1.00 75.75 210 ASN A C 1
ATOM 1728 O O . ASN A 1 210 ? -14.193 -19.848 11.083 1.00 75.75 210 ASN A O 1
ATOM 1732 N N . LEU A 1 211 ? -12.811 -18.162 10.562 1.00 75.25 211 LEU A N 1
ATOM 1733 C CA . LEU A 1 211 ? -13.233 -18.057 9.170 1.00 75.25 211 LEU A CA 1
ATOM 1734 C C . LEU A 1 211 ? -12.386 -19.038 8.344 1.00 75.25 211 LEU A C 1
ATOM 1736 O O . LEU A 1 211 ? -11.231 -18.751 8.045 1.00 75.25 211 LEU A O 1
ATOM 1740 N N . TYR A 1 212 ? -12.933 -20.210 8.003 1.00 70.81 212 TYR A N 1
ATOM 1741 C CA . TYR A 1 212 ? -12.221 -21.295 7.309 1.00 70.81 212 TYR A CA 1
ATOM 1742 C C . TYR A 1 212 ? -11.281 -20.805 6.188 1.00 70.81 212 TYR A C 1
ATOM 1744 O O . TYR A 1 212 ? -11.720 -20.426 5.103 1.00 70.81 212 TYR A O 1
ATOM 1752 N N . GLY A 1 213 ? -9.967 -20.855 6.435 1.00 68.31 213 GLY A N 1
ATOM 1753 C CA . GLY A 1 213 ? -8.938 -20.501 5.447 1.00 68.31 213 GLY A CA 1
ATOM 1754 C C . GLY A 1 213 ? -8.726 -18.999 5.211 1.00 68.31 213 GLY A C 1
ATOM 1755 O O . GLY A 1 213 ? -7.993 -18.636 4.288 1.00 68.31 213 GLY A O 1
ATOM 1756 N N . ILE A 1 214 ? -9.326 -18.133 6.027 1.00 81.38 214 ILE A N 1
ATOM 1757 C CA . ILE A 1 214 ? -9.178 -16.676 5.980 1.00 81.38 214 ILE A CA 1
ATOM 1758 C C . ILE A 1 214 ? -8.327 -16.243 7.169 1.00 81.38 214 ILE A C 1
ATOM 1760 O O . ILE A 1 214 ? -8.565 -16.645 8.304 1.00 81.38 214 ILE A O 1
ATOM 1764 N N . ASN A 1 215 ? -7.307 -15.428 6.902 1.00 82.00 215 ASN A N 1
ATOM 1765 C CA . ASN A 1 215 ? -6.469 -14.903 7.973 1.00 82.00 215 ASN A CA 1
ATOM 1766 C C . ASN A 1 215 ? -7.135 -13.650 8.534 1.00 82.00 215 ASN A C 1
ATOM 1768 O O . ASN A 1 215 ? -7.368 -12.699 7.783 1.00 82.00 215 ASN A O 1
ATOM 1772 N N . VAL A 1 216 ? -7.397 -13.659 9.837 1.00 88.62 216 VAL A N 1
ATOM 1773 C CA . VAL A 1 216 ? -7.764 -12.469 10.600 1.00 88.62 216 VAL A CA 1
ATOM 1774 C C . VAL A 1 216 ? -6.567 -12.096 11.465 1.00 88.62 216 VAL A C 1
ATOM 1776 O O . VAL A 1 216 ? -5.957 -12.968 12.083 1.00 88.62 216 VAL A O 1
ATOM 1779 N N . SER A 1 217 ? -6.187 -10.826 11.466 1.00 88.50 217 SER A N 1
ATOM 1780 C CA . SER A 1 217 ? -5.133 -10.300 12.329 1.00 88.50 217 SER A CA 1
ATOM 1781 C C . SER A 1 217 ? -5.605 -9.042 13.036 1.00 88.50 217 SER A C 1
ATOM 1783 O O . SER A 1 217 ? -6.399 -8.264 12.508 1.00 88.50 217 SER A O 1
ATOM 1785 N N . THR A 1 218 ? -5.105 -8.832 14.248 1.00 90.62 218 THR A N 1
ATOM 1786 C CA . THR A 1 218 ? -5.365 -7.619 15.022 1.00 90.62 218 THR A CA 1
ATOM 1787 C C . THR A 1 218 ? -4.073 -6.849 15.227 1.00 90.62 218 THR A C 1
ATOM 1789 O O . THR A 1 218 ? -3.077 -7.417 15.674 1.00 90.62 218 THR A O 1
ATOM 1792 N N . GLU A 1 219 ? -4.096 -5.551 14.953 1.00 89.31 219 GLU A N 1
ATOM 1793 C CA . GLU A 1 219 ? -2.954 -4.665 15.127 1.00 89.31 219 GLU A CA 1
ATOM 1794 C C . GLU A 1 219 ? -3.352 -3.373 15.829 1.00 89.31 219 GLU A C 1
ATOM 1796 O O . GLU A 1 219 ? -4.320 -2.699 15.480 1.00 89.31 219 GLU A O 1
ATOM 1801 N N . ASP A 1 220 ? -2.540 -2.983 16.795 1.00 89.00 220 ASP A N 1
ATOM 1802 C CA . ASP A 1 220 ? -2.656 -1.705 17.478 1.00 89.00 220 ASP A CA 1
ATOM 1803 C C . ASP A 1 220 ? -2.007 -0.620 16.621 1.00 89.00 220 ASP A C 1
ATOM 1805 O O . ASP A 1 220 ? -0.821 -0.716 16.309 1.00 89.00 220 ASP A O 1
ATOM 1809 N N . THR A 1 221 ? -2.775 0.393 16.207 1.00 88.94 221 THR A N 1
ATOM 1810 C CA . THR A 1 221 ? -2.298 1.432 15.282 1.00 88.94 221 THR A CA 1
ATOM 1811 C C . THR A 1 221 ? -2.596 2.838 15.803 1.00 88.94 221 THR A C 1
ATOM 1813 O O . THR A 1 221 ? -3.731 3.174 16.147 1.00 88.94 221 THR A O 1
ATOM 1816 N N . TYR A 1 222 ? -1.577 3.695 15.804 1.00 89.12 222 TYR A N 1
ATOM 1817 C CA . TYR A 1 222 ? -1.683 5.115 16.124 1.00 89.12 222 TYR A CA 1
ATOM 1818 C C . TYR A 1 222 ? -1.688 5.954 14.851 1.00 89.12 222 TYR A C 1
ATOM 1820 O O . TYR A 1 222 ? -0.783 5.859 14.025 1.00 89.12 222 TYR A O 1
ATOM 1828 N N . TYR A 1 223 ? -2.685 6.820 14.722 1.00 89.75 223 TYR A N 1
ATOM 1829 C CA . TYR A 1 223 ? -2.845 7.716 13.585 1.00 89.75 223 TYR A CA 1
ATOM 1830 C C . TYR A 1 223 ? -2.471 9.138 13.979 1.00 89.75 223 TYR A C 1
ATOM 1832 O O . TYR A 1 223 ? -3.007 9.681 14.951 1.00 89.75 223 TYR A O 1
ATOM 1840 N N . ILE A 1 224 ? -1.552 9.729 13.217 1.00 89.88 224 ILE A N 1
ATOM 1841 C CA . ILE A 1 224 ? -0.941 11.029 13.508 1.00 89.88 224 ILE A CA 1
ATOM 1842 C C . ILE A 1 224 ? -1.036 11.920 12.274 1.00 89.88 224 ILE A C 1
ATOM 1844 O O . ILE A 1 224 ? -0.701 11.496 11.168 1.00 89.88 224 ILE A O 1
ATOM 1848 N N . ASP A 1 225 ? -1.487 13.158 12.459 1.00 90.69 225 ASP A N 1
ATOM 1849 C CA . ASP A 1 225 ? -1.586 14.120 11.366 1.00 90.69 225 ASP A CA 1
ATOM 1850 C C . ASP A 1 225 ? -0.193 14.609 10.953 1.00 90.69 225 ASP A C 1
ATOM 1852 O O . ASP A 1 225 ? 0.526 15.246 11.723 1.00 90.69 225 ASP A O 1
ATOM 1856 N N . GLY A 1 226 ? 0.184 14.359 9.703 1.00 91.50 226 GLY A N 1
ATOM 1857 C CA . GLY A 1 226 ? 1.473 14.770 9.156 1.00 91.50 226 GLY A CA 1
ATOM 1858 C C . GLY A 1 226 ? 1.687 16.282 9.092 1.00 91.50 226 GLY A C 1
ATOM 1859 O O . GLY A 1 226 ? 2.804 16.719 8.841 1.00 91.50 226 GLY A O 1
ATOM 1860 N N . ARG A 1 227 ? 0.655 17.101 9.316 1.00 90.88 227 ARG A N 1
ATOM 1861 C CA . ARG A 1 227 ? 0.768 18.570 9.364 1.00 90.88 227 ARG A CA 1
ATOM 1862 C C . ARG A 1 227 ? 1.128 19.099 10.751 1.00 90.88 227 ARG A C 1
ATOM 1864 O O . ARG A 1 227 ? 1.467 20.270 10.871 1.00 90.88 227 ARG A O 1
ATOM 1871 N N . THR A 1 228 ? 1.039 18.270 11.792 1.00 88.50 228 THR A N 1
ATOM 1872 C CA . THR A 1 228 ? 1.256 18.695 13.185 1.00 88.50 228 THR A CA 1
ATOM 1873 C C . THR A 1 228 ? 2.590 18.230 13.763 1.00 88.50 228 THR A C 1
ATOM 1875 O O . THR A 1 228 ? 2.896 18.560 14.902 1.00 88.50 228 THR A O 1
ATOM 1878 N N . ILE A 1 229 ? 3.382 17.456 13.012 1.00 87.81 229 ILE A N 1
ATOM 1879 C CA . ILE A 1 229 ? 4.607 16.813 13.520 1.00 87.81 229 ILE A CA 1
ATOM 1880 C C . ILE A 1 229 ? 5.892 17.619 13.305 1.00 87.81 229 ILE A C 1
ATOM 1882 O O . ILE A 1 229 ? 6.945 17.196 13.764 1.00 87.81 229 ILE A O 1
ATOM 1886 N N . ARG A 1 230 ? 5.828 18.759 12.604 1.00 87.62 230 ARG A N 1
ATOM 1887 C CA . ARG A 1 230 ? 7.010 19.532 12.182 1.00 87.62 230 ARG A CA 1
ATOM 1888 C C . ARG A 1 230 ? 7.951 19.887 13.336 1.00 87.62 230 ARG A C 1
ATOM 1890 O O . ARG A 1 230 ? 9.161 19.769 13.186 1.00 87.62 230 ARG A O 1
ATOM 1897 N N . ASP A 1 231 ? 7.382 20.315 14.458 1.00 85.62 231 ASP A N 1
ATOM 1898 C CA . ASP A 1 231 ? 8.131 20.773 15.633 1.00 85.62 231 ASP A CA 1
ATOM 1899 C C . ASP A 1 231 ? 8.354 19.648 16.663 1.00 85.62 231 ASP A C 1
ATOM 1901 O O . ASP A 1 231 ? 8.876 19.882 17.753 1.00 85.62 231 ASP A O 1
ATOM 1905 N N . ASP A 1 232 ? 7.950 18.416 16.337 1.00 84.75 232 ASP A N 1
ATOM 1906 C CA . ASP A 1 232 ? 8.058 17.261 17.219 1.00 84.75 232 ASP A CA 1
ATOM 1907 C C . ASP A 1 232 ? 9.281 16.412 16.857 1.00 84.75 232 ASP A C 1
ATOM 1909 O O . ASP A 1 232 ? 9.265 15.596 15.928 1.00 84.75 232 ASP A O 1
ATOM 1913 N N . THR A 1 233 ? 10.345 16.571 17.646 1.00 84.12 233 THR A N 1
ATOM 1914 C CA . THR A 1 233 ? 11.631 15.888 17.439 1.00 84.12 233 THR A CA 1
ATOM 1915 C C . THR A 1 233 ? 11.552 14.367 17.555 1.00 84.12 233 THR A C 1
ATOM 1917 O O . THR A 1 233 ? 12.473 13.670 17.130 1.00 84.12 233 THR A O 1
ATOM 1920 N N . ARG A 1 234 ? 10.448 13.830 18.093 1.00 80.38 234 ARG A N 1
ATOM 1921 C CA . ARG A 1 234 ? 10.192 12.383 18.139 1.00 80.38 234 ARG A CA 1
ATOM 1922 C C . ARG A 1 234 ? 9.883 11.813 16.756 1.00 80.38 234 ARG A C 1
ATOM 1924 O O . ARG A 1 234 ? 10.180 10.648 16.512 1.00 80.38 234 ARG A O 1
ATOM 1931 N N . PHE A 1 235 ? 9.285 12.618 15.875 1.00 81.75 235 PHE A N 1
ATOM 1932 C CA . PHE A 1 235 ? 8.929 12.219 14.511 1.00 81.75 235 PHE A CA 1
ATOM 1933 C C . PHE A 1 235 ? 9.904 12.769 13.473 1.00 81.75 235 PHE A C 1
ATOM 1935 O O . PHE A 1 235 ? 10.149 12.103 12.474 1.00 81.75 235 PHE A O 1
ATOM 1942 N N . LEU A 1 236 ? 10.473 13.957 13.680 1.00 85.88 236 LEU A N 1
ATOM 1943 C CA . LEU A 1 236 ? 11.357 14.605 12.710 1.00 85.88 236 LEU A CA 1
ATOM 1944 C C . LEU A 1 236 ? 12.648 15.083 13.377 1.00 85.88 236 LEU A C 1
ATOM 1946 O O . LEU A 1 236 ? 12.634 15.990 14.202 1.00 85.88 236 LEU A O 1
ATOM 1950 N N . SER A 1 237 ? 13.783 14.500 12.985 1.00 83.38 237 SER A N 1
ATOM 1951 C CA . SER A 1 237 ? 15.113 14.989 13.382 1.00 83.38 237 SER A CA 1
ATOM 1952 C C . SER A 1 237 ? 15.545 16.225 12.584 1.00 83.38 237 SER A C 1
ATOM 1954 O O . SER A 1 237 ? 16.259 17.079 13.103 1.00 83.38 237 SER A O 1
ATOM 1956 N N . ASP A 1 238 ? 15.095 16.322 11.333 1.00 85.44 238 ASP A N 1
ATOM 1957 C CA . ASP A 1 238 ? 15.318 17.433 10.409 1.00 85.44 238 ASP A CA 1
ATOM 1958 C C . ASP A 1 238 ? 13.987 17.742 9.691 1.00 85.44 238 ASP A C 1
ATOM 1960 O O . ASP A 1 238 ? 13.376 16.815 9.149 1.00 85.44 238 ASP A O 1
ATOM 1964 N N . PRO A 1 239 ? 13.526 19.010 9.632 1.00 85.62 239 PRO A N 1
ATOM 1965 C CA . PRO A 1 239 ? 12.339 19.406 8.869 1.00 85.62 239 PRO A CA 1
ATOM 1966 C C . PRO A 1 239 ? 12.356 19.025 7.383 1.00 85.62 239 PRO A C 1
ATOM 1968 O O . PRO A 1 239 ? 11.309 19.088 6.739 1.00 85.62 239 PRO A O 1
ATOM 1971 N N . PHE A 1 240 ? 13.511 18.682 6.810 1.00 87.06 240 PHE A N 1
ATOM 1972 C CA . PHE A 1 240 ? 13.635 18.257 5.412 1.00 87.06 240 PHE A CA 1
ATOM 1973 C C . PHE A 1 240 ? 13.765 16.740 5.228 1.00 87.06 240 PHE A C 1
ATOM 1975 O O . PHE A 1 240 ? 13.860 16.285 4.085 1.00 87.06 240 PHE A O 1
ATOM 1982 N N . ALA A 1 241 ? 13.774 15.975 6.319 1.00 85.31 241 ALA A N 1
ATOM 1983 C CA . ALA A 1 241 ? 13.869 14.523 6.298 1.00 85.31 241 ALA A CA 1
ATOM 1984 C C . ALA A 1 241 ? 12.491 13.850 6.346 1.00 85.31 241 ALA A C 1
ATOM 1986 O O . ALA A 1 241 ? 11.468 14.465 6.661 1.00 85.31 241 ALA A O 1
ATOM 1987 N N . ARG A 1 242 ? 12.480 12.549 6.049 1.00 87.38 242 ARG A N 1
ATOM 1988 C CA . ARG A 1 242 ? 11.297 11.702 6.169 1.00 87.38 242 ARG A CA 1
ATOM 1989 C C . ARG A 1 242 ? 10.984 11.517 7.657 1.00 87.38 242 ARG A C 1
ATOM 1991 O O . ARG A 1 242 ? 11.905 11.222 8.423 1.00 87.38 242 ARG A O 1
ATOM 1998 N N . PRO A 1 243 ? 9.709 11.616 8.070 1.00 86.88 243 PRO A N 1
ATOM 1999 C CA . PRO A 1 243 ? 9.319 11.316 9.435 1.00 86.88 243 PRO A CA 1
ATOM 2000 C C . PRO A 1 243 ? 9.684 9.893 9.848 1.00 86.88 243 PRO A C 1
ATOM 2002 O O . PRO A 1 243 ? 9.316 8.918 9.188 1.00 86.88 243 PRO A O 1
ATOM 2005 N N . LEU A 1 244 ? 10.334 9.776 10.997 1.00 76.56 244 LEU A N 1
ATOM 2006 C CA . LEU A 1 244 ? 10.542 8.516 11.677 1.00 76.56 244 LEU A CA 1
ATOM 2007 C C . LEU A 1 244 ? 9.241 8.117 12.371 1.00 76.56 244 LEU A C 1
ATOM 2009 O O . LEU A 1 244 ? 8.703 8.829 13.215 1.00 76.56 244 LEU A O 1
ATOM 2013 N N . SER A 1 245 ? 8.739 6.933 12.046 1.00 65.75 245 SER A N 1
ATOM 2014 C CA . SER A 1 245 ? 7.706 6.295 12.861 1.00 65.75 245 SER A CA 1
ATOM 2015 C C . SER A 1 245 ? 8.391 5.700 14.106 1.00 65.75 245 SER A C 1
ATOM 2017 O O . SER A 1 245 ? 9.251 4.830 13.962 1.00 65.75 245 SER A O 1
ATOM 2019 N N . PHE A 1 246 ? 8.099 6.199 15.311 1.00 64.19 246 PHE A N 1
ATOM 2020 C CA . PHE A 1 246 ? 8.753 5.787 16.568 1.00 64.19 246 PHE A CA 1
ATOM 2021 C C . PHE A 1 246 ? 7.766 5.075 17.510 1.00 64.19 246 PHE A C 1
ATOM 2023 O O . PHE A 1 246 ? 6.865 5.720 18.036 1.00 64.19 246 PHE A O 1
ATOM 2030 N N . SER A 1 247 ? 7.910 3.760 17.720 1.00 58.03 247 SER A N 1
ATOM 2031 C CA . SER A 1 247 ? 6.916 2.910 18.409 1.00 58.03 247 SER A CA 1
ATOM 2032 C C . SER A 1 247 ? 6.890 3.028 19.935 1.00 58.03 247 SER A C 1
ATOM 2034 O O . SER A 1 247 ? 5.818 2.928 20.528 1.00 58.03 247 SER A O 1
ATOM 2036 N N . ASP A 1 248 ? 8.037 3.252 20.576 1.00 57.97 248 ASP A N 1
ATOM 2037 C CA . ASP A 1 248 ? 8.217 2.871 21.989 1.00 57.97 248 ASP A CA 1
ATOM 2038 C C . ASP A 1 248 ? 7.588 3.856 22.996 1.00 57.97 248 ASP A C 1
ATOM 2040 O O . ASP A 1 248 ? 7.596 3.618 24.198 1.00 57.97 248 ASP A O 1
ATOM 2044 N N . ILE A 1 249 ? 7.025 4.976 22.526 1.00 54.66 249 ILE A N 1
ATOM 2045 C CA . ILE A 1 249 ? 6.562 6.086 23.384 1.00 54.66 249 ILE A CA 1
ATOM 2046 C C . ILE A 1 249 ? 5.025 6.137 23.527 1.00 54.66 249 ILE A C 1
ATOM 2048 O O . ILE A 1 249 ? 4.505 6.919 24.323 1.00 54.66 249 ILE A O 1
ATOM 2052 N N . LEU A 1 250 ? 4.261 5.319 22.790 1.00 59.50 250 LEU A N 1
ATOM 2053 C CA . LEU A 1 250 ? 2.807 5.521 22.662 1.00 59.50 250 LEU A CA 1
ATOM 2054 C C . LEU A 1 250 ? 1.912 4.602 23.505 1.00 59.50 250 LEU A C 1
ATOM 2056 O O . LEU A 1 250 ? 0.719 4.889 23.583 1.00 59.50 250 LEU A O 1
ATOM 2060 N N . GLU A 1 251 ? 2.437 3.592 24.207 1.00 55.75 251 GLU A N 1
ATOM 2061 C CA . GLU A 1 251 ? 1.617 2.694 25.052 1.00 55.75 251 GLU A CA 1
ATOM 2062 C C . GLU A 1 251 ? 0.796 3.446 26.117 1.00 55.75 251 GLU A C 1
ATOM 2064 O O . GLU A 1 251 ? -0.346 3.087 26.396 1.00 55.75 251 GLU A O 1
ATOM 2069 N N . ASN A 1 252 ? 1.306 4.577 26.617 1.00 54.81 252 ASN A N 1
ATOM 2070 C CA . ASN A 1 252 ? 0.621 5.409 27.614 1.00 54.81 252 ASN A CA 1
ATOM 2071 C C . ASN A 1 252 ? -0.507 6.297 27.042 1.00 54.81 252 ASN A C 1
ATOM 2073 O O . ASN A 1 252 ? -1.129 7.046 27.788 1.00 54.81 252 ASN A O 1
ATOM 2077 N N . SER A 1 253 ? -0.766 6.274 25.727 1.00 58.53 253 SER A N 1
ATOM 2078 C CA . SER A 1 253 ? -1.710 7.200 25.071 1.00 58.53 253 SER A CA 1
ATOM 2079 C C . SER A 1 253 ? -3.110 6.634 24.805 1.00 58.53 253 SER A C 1
ATOM 2081 O O . SER A 1 253 ? -3.983 7.373 24.353 1.00 58.53 253 SER A O 1
ATOM 2083 N N . ILE A 1 254 ? -3.362 5.359 25.124 1.00 65.31 254 ILE A N 1
ATOM 2084 C CA . ILE A 1 254 ? -4.662 4.703 24.885 1.00 65.31 254 ILE A CA 1
ATOM 2085 C C . ILE A 1 254 ? -5.786 5.334 25.731 1.00 65.31 254 ILE A C 1
ATOM 2087 O O . ILE A 1 254 ? -6.943 5.364 25.308 1.00 65.31 254 ILE A O 1
ATOM 2091 N N . GLU A 1 255 ? -5.461 5.876 26.909 1.00 61.19 255 GLU A N 1
ATOM 2092 C CA . GLU A 1 255 ? -6.451 6.389 27.866 1.00 61.19 255 GLU A CA 1
ATOM 2093 C C . GLU A 1 255 ? -6.717 7.901 27.773 1.00 61.19 255 GLU A C 1
ATOM 2095 O O . GLU A 1 255 ? -7.680 8.377 28.372 1.00 61.19 255 GLU A O 1
ATOM 2100 N N . GLU A 1 256 ? -5.924 8.666 27.014 1.00 61.91 256 GLU A N 1
ATOM 2101 C CA . GLU A 1 256 ? -6.067 10.125 26.937 1.00 61.91 256 GLU A CA 1
ATOM 2102 C C . GLU A 1 256 ? -6.920 10.568 25.727 1.00 61.91 256 GLU A C 1
ATOM 2104 O O . GLU A 1 256 ? -6.439 10.573 24.592 1.00 61.91 256 GLU A O 1
ATOM 2109 N N . PRO A 1 257 ? -8.170 11.033 25.925 1.00 54.12 257 PRO A N 1
ATOM 2110 C CA . PRO A 1 257 ? -9.059 11.428 24.828 1.00 54.12 257 PRO A CA 1
ATOM 2111 C C . PRO A 1 257 ? -8.653 12.726 24.103 1.00 54.12 257 PRO A C 1
ATOM 2113 O O . PRO A 1 257 ? -9.237 13.039 23.066 1.00 54.12 257 PRO A O 1
ATOM 2116 N N . ALA A 1 258 ? -7.698 13.495 24.643 1.00 49.19 258 ALA A N 1
ATOM 2117 C CA . ALA A 1 258 ? -7.460 14.899 24.287 1.00 49.19 258 ALA A CA 1
ATOM 2118 C C . ALA A 1 258 ? -6.258 15.161 23.357 1.00 49.19 258 ALA A C 1
ATOM 2120 O O . ALA A 1 258 ? -6.046 16.306 22.955 1.00 49.19 258 ALA A O 1
ATOM 2121 N N . LYS A 1 259 ? -5.460 14.145 23.005 1.00 59.88 259 LYS A N 1
ATOM 2122 C CA . LYS A 1 259 ? -4.314 14.330 22.101 1.00 59.88 259 LYS A CA 1
ATOM 2123 C C . LYS A 1 259 ? -4.750 14.257 20.625 1.00 59.88 259 LYS A C 1
ATOM 2125 O O . LYS A 1 259 ? -5.666 13.507 20.293 1.00 59.88 259 LYS A O 1
ATOM 2130 N N . PRO A 1 260 ? -4.093 15.005 19.716 1.00 61.31 260 PRO A N 1
ATOM 2131 C CA . PRO A 1 260 ? -4.373 14.952 18.274 1.00 61.31 260 PRO A CA 1
ATOM 2132 C C . PRO A 1 260 ? -4.086 13.574 17.651 1.00 61.31 260 PRO A C 1
ATOM 2134 O O . PRO A 1 260 ? -4.570 13.278 16.561 1.00 61.31 260 PRO A O 1
ATOM 2137 N N . ASN A 1 261 ? -3.347 12.719 18.360 1.00 76.25 261 ASN A N 1
ATOM 2138 C CA . ASN A 1 261 ? -3.000 11.369 17.937 1.00 76.25 261 ASN A CA 1
ATOM 2139 C C . ASN A 1 261 ? -4.099 10.404 18.384 1.00 76.25 261 ASN A C 1
ATOM 2141 O O . ASN A 1 261 ? -4.429 10.352 19.570 1.00 76.25 261 ASN A O 1
ATOM 2145 N N . ARG A 1 262 ? -4.662 9.628 17.454 1.00 83.50 262 ARG A N 1
ATOM 2146 C CA . ARG A 1 262 ? -5.758 8.699 17.763 1.00 83.50 262 ARG A CA 1
ATOM 2147 C C . ARG A 1 262 ? -5.304 7.252 17.672 1.00 83.50 262 ARG A C 1
ATOM 2149 O O . ARG A 1 262 ? -4.777 6.829 16.648 1.00 83.50 262 ARG A O 1
ATOM 2156 N N . PHE A 1 263 ? -5.576 6.499 18.729 1.00 88.12 263 PHE A N 1
ATOM 2157 C CA . PHE A 1 263 ? -5.428 5.051 18.753 1.00 88.12 263 PHE A CA 1
ATOM 2158 C C . PHE A 1 263 ? -6.652 4.363 18.144 1.00 88.12 263 PHE A C 1
ATOM 2160 O O . PHE A 1 263 ? -7.784 4.693 18.509 1.00 88.12 263 PHE A O 1
ATOM 2167 N N . TYR A 1 264 ? -6.414 3.383 17.275 1.00 91.94 264 TYR A N 1
ATOM 2168 C CA . TYR A 1 264 ? -7.409 2.405 16.848 1.00 91.94 264 TYR A CA 1
ATOM 2169 C C . TYR A 1 264 ? -6.799 1.008 16.885 1.00 91.94 264 TYR A C 1
ATOM 2171 O O . TYR A 1 264 ? -5.668 0.794 16.444 1.00 91.94 264 TYR A O 1
ATOM 2179 N N . LYS A 1 265 ? -7.597 0.041 17.327 1.00 92.88 265 LYS A N 1
ATOM 2180 C CA . LYS A 1 265 ? -7.332 -1.365 17.063 1.00 92.88 265 LYS A CA 1
ATOM 2181 C C . LYS A 1 265 ? -7.833 -1.686 15.658 1.00 92.88 265 LYS A C 1
ATOM 2183 O O . LYS A 1 265 ? -9.025 -1.570 15.379 1.00 92.88 265 LYS A O 1
ATOM 2188 N N . ARG A 1 266 ? -6.917 -2.050 14.767 1.00 93.69 266 ARG A N 1
ATOM 2189 C CA . ARG A 1 266 ? -7.206 -2.481 13.401 1.00 93.69 266 ARG A CA 1
ATOM 2190 C C . ARG A 1 266 ? -7.403 -3.990 13.391 1.00 93.69 266 ARG A C 1
ATOM 2192 O O . ARG A 1 266 ? -6.497 -4.724 13.762 1.00 93.69 266 ARG A O 1
ATOM 2199 N N . ILE A 1 267 ? -8.566 -4.445 12.948 1.00 93.62 267 ILE A N 1
ATOM 2200 C CA . ILE A 1 267 ? -8.839 -5.857 12.675 1.00 93.62 267 ILE A CA 1
ATOM 2201 C C . ILE A 1 267 ? -8.828 -6.015 11.163 1.00 93.62 267 ILE A C 1
ATOM 2203 O O . ILE A 1 267 ? -9.645 -5.410 10.474 1.00 93.62 267 ILE A O 1
ATOM 2207 N N . GLU A 1 268 ? -7.876 -6.773 10.647 1.00 92.75 268 GLU A N 1
ATOM 2208 C CA . GLU A 1 268 ? -7.664 -6.977 9.222 1.00 92.75 268 GLU A CA 1
ATOM 2209 C C . GLU A 1 268 ? -8.061 -8.399 8.838 1.00 92.75 268 GLU A C 1
ATOM 2211 O O . GLU A 1 268 ? -7.638 -9.373 9.455 1.00 92.75 268 GLU A O 1
ATOM 2216 N N . ILE A 1 269 ? -8.882 -8.515 7.801 1.00 92.38 269 ILE A N 1
ATOM 2217 C CA . ILE A 1 269 ? -9.377 -9.779 7.271 1.00 92.38 269 ILE A CA 1
ATOM 2218 C C . ILE A 1 269 ? -8.854 -9.888 5.846 1.00 92.38 269 ILE A C 1
ATOM 2220 O O . ILE A 1 269 ? -9.264 -9.138 4.957 1.00 92.38 269 ILE A O 1
ATOM 2224 N N . SER A 1 270 ? -7.938 -10.828 5.623 1.00 90.81 270 SER A N 1
ATOM 2225 C CA . SER A 1 270 ? -7.326 -11.056 4.317 1.00 90.81 270 SER A CA 1
ATOM 2226 C C . SER A 1 270 ? -7.990 -12.240 3.618 1.00 90.81 270 SER A C 1
ATOM 2228 O O . SER A 1 270 ? -7.702 -13.407 3.903 1.00 90.81 270 SER A O 1
ATOM 2230 N N . GLY A 1 271 ? -8.892 -11.929 2.688 1.00 88.75 271 GLY A N 1
ATOM 2231 C CA . GLY A 1 271 ? -9.575 -12.888 1.828 1.00 88.75 271 GLY A CA 1
ATOM 2232 C C . GLY A 1 271 ? -8.901 -13.036 0.462 1.00 88.75 271 GLY A C 1
ATOM 2233 O O . GLY A 1 271 ? -8.046 -12.242 0.062 1.00 88.75 271 GLY A O 1
ATOM 2234 N N . TRP A 1 272 ? -9.299 -14.069 -0.289 1.00 88.50 272 TRP A N 1
ATOM 2235 C CA . TRP A 1 272 ? -8.889 -14.255 -1.691 1.00 88.50 272 TRP A CA 1
ATOM 2236 C C . TRP A 1 272 ? -7.363 -14.199 -1.903 1.00 88.50 272 TRP A C 1
ATOM 2238 O O . TRP A 1 272 ? -6.878 -13.621 -2.873 1.00 88.50 272 TRP A O 1
ATOM 2248 N N . LYS A 1 273 ? -6.593 -14.786 -0.973 1.00 86.38 273 LYS A N 1
ATOM 2249 C CA . LYS A 1 273 ? -5.115 -14.797 -0.978 1.00 86.38 273 LYS A CA 1
ATOM 2250 C C . LYS A 1 273 ? -4.480 -13.397 -1.088 1.00 86.38 273 LYS A C 1
ATOM 2252 O O . LYS A 1 273 ? -3.465 -13.236 -1.768 1.00 86.38 273 LYS A O 1
ATOM 2257 N N . GLY A 1 274 ? -5.071 -12.405 -0.420 1.00 85.25 274 GLY A N 1
ATOM 2258 C CA . GLY A 1 274 ? -4.575 -11.026 -0.364 1.00 85.25 274 GLY A CA 1
ATOM 2259 C C . GLY A 1 274 ? -5.143 -10.098 -1.441 1.00 85.25 274 GLY A C 1
ATOM 2260 O O . GLY A 1 274 ? -4.771 -8.922 -1.486 1.00 85.25 274 GLY A O 1
ATOM 2261 N N . GLU A 1 275 ? -6.025 -10.588 -2.320 1.00 89.19 275 GLU A N 1
ATOM 2262 C CA . GLU A 1 275 ? -6.703 -9.734 -3.306 1.00 89.19 275 GLU A CA 1
ATOM 2263 C C . GLU A 1 275 ? -7.782 -8.857 -2.661 1.00 89.19 275 GLU A C 1
ATOM 2265 O O . GLU A 1 275 ? -8.042 -7.761 -3.149 1.00 89.19 275 GLU A O 1
ATOM 2270 N N . LEU A 1 276 ? -8.393 -9.316 -1.568 1.00 91.56 276 LEU A N 1
ATOM 2271 C CA . LEU A 1 276 ? -9.486 -8.626 -0.893 1.00 91.56 276 LEU A CA 1
ATOM 2272 C C . LEU A 1 276 ? -9.138 -8.456 0.582 1.00 91.56 276 LEU A C 1
ATOM 2274 O O . LEU A 1 276 ? -8.951 -9.452 1.280 1.00 91.56 276 LEU A O 1
ATOM 2278 N N . ILE A 1 277 ? -9.055 -7.213 1.050 1.00 93.38 277 ILE A N 1
ATOM 2279 C CA . ILE A 1 277 ? -8.770 -6.922 2.457 1.00 93.38 277 ILE A CA 1
ATOM 2280 C C . ILE A 1 277 ? -9.900 -6.087 3.022 1.00 93.38 277 ILE A C 1
ATOM 2282 O O . ILE A 1 277 ? -10.229 -5.034 2.476 1.00 93.38 277 ILE A O 1
ATOM 2286 N N . VAL A 1 278 ? -10.479 -6.564 4.114 1.00 94.06 278 VAL A N 1
ATOM 2287 C CA . VAL A 1 278 ? -11.466 -5.821 4.888 1.00 94.06 278 VAL A CA 1
ATOM 2288 C C . VAL A 1 278 ? -10.811 -5.416 6.195 1.00 94.06 278 VAL A C 1
ATOM 2290 O O . VAL A 1 278 ? -10.280 -6.268 6.903 1.00 94.06 278 VAL A O 1
ATOM 2293 N N . SER A 1 279 ? -10.852 -4.129 6.514 1.00 94.94 279 SER A N 1
ATOM 2294 C CA . SER A 1 279 ? -10.228 -3.597 7.720 1.00 94.94 279 SER A CA 1
ATOM 2295 C C . SER A 1 279 ? -11.264 -2.899 8.587 1.00 94.94 279 SER A C 1
ATOM 2297 O O . SER A 1 279 ? -11.988 -2.022 8.120 1.00 94.94 279 SER A O 1
ATOM 2299 N N . ILE A 1 280 ? -11.318 -3.259 9.864 1.00 94.94 280 ILE A N 1
ATOM 2300 C CA . ILE A 1 280 ? -12.200 -2.651 10.860 1.00 94.94 280 ILE A CA 1
ATOM 2301 C C . ILE A 1 280 ? -11.346 -1.835 11.821 1.00 94.94 280 ILE A C 1
ATOM 2303 O O . ILE A 1 280 ? -10.424 -2.363 12.437 1.00 94.94 280 ILE A O 1
ATOM 2307 N N . MET A 1 281 ? -11.640 -0.545 11.945 1.00 95.25 281 MET A N 1
ATOM 2308 C CA . MET A 1 281 ? -10.989 0.358 12.891 1.00 95.25 281 MET A CA 1
ATOM 2309 C C . MET A 1 281 ? -11.879 0.479 14.116 1.00 95.25 281 MET A C 1
ATOM 2311 O O . MET A 1 281 ? -12.927 1.120 14.051 1.00 95.25 281 MET A O 1
ATOM 2315 N N . LEU A 1 282 ? -11.461 -0.136 15.215 1.00 94.12 282 LEU A N 1
ATOM 2316 C CA . LEU A 1 282 ? -12.188 -0.152 16.473 1.00 94.12 282 LEU A CA 1
ATOM 2317 C C . LEU A 1 282 ? -11.529 0.787 17.477 1.00 94.12 282 LEU A C 1
ATOM 2319 O O . LEU A 1 282 ? -10.321 0.717 17.716 1.00 94.12 282 LEU A O 1
ATOM 2323 N N . ARG A 1 283 ? -12.330 1.647 18.099 1.00 92.75 283 ARG A N 1
ATOM 2324 C CA . ARG A 1 283 ? -11.874 2.546 19.153 1.00 92.75 283 ARG A CA 1
ATOM 2325 C C . ARG A 1 283 ? -12.870 2.599 20.297 1.00 92.75 283 ARG A C 1
ATOM 2327 O O . ARG A 1 283 ? -14.062 2.803 20.100 1.00 92.75 283 ARG A O 1
ATOM 2334 N N . PHE A 1 284 ? -12.334 2.497 21.502 1.00 91.38 284 PHE A N 1
ATOM 2335 C CA . PHE A 1 284 ? -13.033 2.706 22.758 1.00 91.38 284 PHE A CA 1
ATOM 2336 C C . PHE A 1 284 ? -12.510 3.977 23.424 1.00 91.38 284 PHE A C 1
ATOM 2338 O O . PHE A 1 284 ? -11.307 4.238 23.446 1.00 91.38 284 PHE A O 1
ATOM 2345 N N . THR A 1 285 ? -13.400 4.804 23.960 1.00 88.31 285 THR A N 1
ATOM 2346 C CA . THR A 1 285 ? -13.029 6.015 24.698 1.00 88.31 285 THR A CA 1
ATOM 2347 C C . THR A 1 285 ? -13.967 6.198 25.876 1.00 88.31 285 THR A C 1
ATOM 2349 O O . THR A 1 285 ? -15.180 6.265 25.704 1.00 88.31 285 THR A O 1
ATOM 2352 N N . LYS A 1 286 ? -13.408 6.285 27.083 1.00 87.44 286 LYS A N 1
ATOM 2353 C CA . LYS A 1 286 ? -14.175 6.608 28.287 1.00 87.44 286 LYS A CA 1
ATOM 2354 C C . LYS A 1 286 ? -14.232 8.124 28.447 1.00 87.44 286 LYS A C 1
ATOM 2356 O O . LYS A 1 286 ? -13.198 8.787 28.411 1.00 87.44 286 LYS A O 1
ATOM 2361 N N . PHE A 1 287 ? -15.429 8.655 28.641 1.00 82.19 287 PHE A N 1
ATOM 2362 C CA . PHE A 1 287 ? -15.659 10.052 28.974 1.00 82.19 287 PHE A CA 1
ATOM 2363 C C . PHE A 1 287 ? -16.223 10.156 30.387 1.00 82.19 287 PHE A C 1
ATOM 2365 O O . PHE A 1 287 ? -17.112 9.398 30.780 1.00 82.19 287 PHE A O 1
ATOM 2372 N N . GLU A 1 288 ? -15.710 11.127 31.133 1.00 77.19 288 GLU A N 1
ATOM 2373 C CA . GLU A 1 288 ? -16.268 11.553 32.408 1.00 77.19 288 GLU A CA 1
ATOM 2374 C C . GLU A 1 288 ? -16.758 12.988 32.223 1.00 77.19 288 GLU A C 1
ATOM 2376 O O . GLU A 1 288 ? -15.971 13.920 32.042 1.00 77.19 288 GLU A O 1
ATOM 2381 N N . LEU A 1 289 ? -18.076 13.164 32.166 1.00 64.56 289 LEU A N 1
ATOM 2382 C CA . LEU A 1 289 ? -18.669 14.492 32.111 1.00 64.56 289 LEU A CA 1
ATOM 2383 C C . LEU A 1 289 ? -18.738 15.048 33.539 1.00 64.56 289 LEU A C 1
ATOM 2385 O O . LEU A 1 289 ? -19.131 14.344 34.469 1.00 64.56 289 LEU A O 1
ATOM 2389 N N . LYS A 1 290 ? -18.363 16.321 33.729 1.00 55.22 290 LYS A N 1
ATOM 2390 C CA . LYS A 1 290 ? -18.470 16.995 35.033 1.00 55.22 290 LYS A CA 1
ATOM 2391 C C . LYS A 1 290 ? -19.935 16.938 35.494 1.00 55.22 290 LYS A C 1
ATOM 2393 O O . LYS A 1 290 ? -20.774 17.613 34.905 1.00 55.22 290 LYS A O 1
ATOM 2398 N N . ASN A 1 291 ? -20.207 16.149 36.537 1.00 57.06 291 ASN A N 1
ATOM 2399 C CA . ASN A 1 291 ? -21.523 15.890 37.149 1.00 57.06 291 ASN A CA 1
ATOM 2400 C C . ASN A 1 291 ? -22.458 14.907 36.408 1.00 57.06 291 ASN A C 1
ATOM 2402 O O . ASN A 1 291 ? -23.663 14.941 36.644 1.00 57.06 291 ASN A O 1
ATOM 2406 N N . LEU A 1 292 ? -21.938 14.032 35.542 1.00 57.53 292 LEU A N 1
ATOM 2407 C CA . LEU A 1 292 ? -22.728 13.044 34.793 1.00 57.53 292 LEU A CA 1
ATOM 2408 C C . LEU A 1 292 ? -22.106 11.639 34.849 1.00 57.53 292 LEU A C 1
ATOM 2410 O O . LEU A 1 292 ? -20.969 11.445 35.278 1.00 57.53 292 LEU A O 1
ATOM 2414 N N . GLU A 1 293 ? -22.902 10.669 34.411 1.00 65.62 293 GLU A N 1
ATOM 2415 C CA . GLU A 1 293 ? -22.597 9.245 34.304 1.00 65.62 293 GLU A CA 1
ATOM 2416 C C . GLU A 1 293 ? -21.332 8.969 33.466 1.00 65.62 293 GLU A C 1
ATOM 2418 O O . GLU A 1 293 ? -21.056 9.628 32.456 1.00 65.62 293 GLU A O 1
ATOM 2423 N N . LYS A 1 294 ? -20.535 7.974 33.881 1.00 84.38 294 LYS A N 1
ATOM 2424 C CA . LYS A 1 294 ? -19.355 7.541 33.119 1.00 84.38 294 LYS A CA 1
ATOM 2425 C C . LYS A 1 294 ? -19.840 6.919 31.817 1.00 84.38 294 LYS A C 1
ATOM 2427 O O . LYS A 1 294 ? -20.587 5.951 31.848 1.00 84.38 294 LYS A O 1
ATOM 2432 N N . THR A 1 295 ? -19.397 7.451 30.682 1.00 88.44 295 THR A N 1
ATOM 2433 C CA . THR A 1 295 ? -19.849 6.996 29.361 1.00 88.44 295 THR A CA 1
ATOM 2434 C C . THR A 1 295 ? -18.709 6.311 28.617 1.00 88.44 295 THR A C 1
ATOM 2436 O O . THR A 1 295 ? -17.609 6.856 28.517 1.00 88.44 295 THR A O 1
ATOM 2439 N N . LEU A 1 296 ? -18.967 5.133 28.055 1.00 90.69 296 LEU A N 1
ATOM 2440 C CA . LEU A 1 296 ? -18.097 4.474 27.088 1.00 90.69 296 LEU A CA 1
ATOM 2441 C C . LEU A 1 296 ? -18.575 4.803 25.673 1.00 90.69 296 LEU A C 1
ATOM 2443 O O . LEU A 1 296 ? -19.670 4.420 25.266 1.00 90.69 296 LEU A O 1
ATOM 2447 N N . PHE A 1 297 ? -17.733 5.496 24.917 1.00 90.06 297 PHE A N 1
ATOM 2448 C CA . PHE A 1 297 ? -17.911 5.702 23.490 1.00 90.06 297 PHE A CA 1
ATOM 2449 C C . PHE A 1 297 ? -17.181 4.614 22.706 1.00 90.06 297 PHE A C 1
ATOM 2451 O O . PHE A 1 297 ? -16.006 4.338 22.958 1.00 90.06 297 PHE A O 1
ATOM 2458 N N . ILE A 1 298 ? -17.880 4.019 21.749 1.00 91.06 298 ILE A N 1
ATOM 2459 C CA . ILE A 1 298 ? -17.393 2.965 20.868 1.00 91.06 298 ILE A CA 1
ATOM 2460 C C . ILE A 1 298 ? -17.533 3.457 19.435 1.00 91.06 298 ILE A C 1
ATOM 2462 O O . ILE A 1 298 ? -18.606 3.902 19.033 1.00 91.06 298 ILE A O 1
ATOM 2466 N N . GLU A 1 299 ? -16.463 3.363 18.661 1.00 91.38 299 GLU A N 1
ATOM 2467 C CA . GLU A 1 299 ? -16.430 3.699 17.243 1.00 91.38 299 GLU A CA 1
ATOM 2468 C C . GLU A 1 299 ? -15.893 2.504 16.461 1.00 91.38 299 GLU A C 1
ATOM 2470 O O . GLU A 1 299 ? -14.814 1.997 16.766 1.00 91.38 299 GLU A O 1
ATOM 2475 N N . ALA A 1 300 ? -16.646 2.076 15.450 1.00 92.06 300 ALA A N 1
ATOM 2476 C CA . ALA A 1 300 ? -16.228 1.078 14.481 1.00 92.06 300 ALA A CA 1
ATOM 2477 C C . ALA A 1 300 ? -16.349 1.677 13.078 1.00 92.06 300 ALA A C 1
ATOM 2479 O O . ALA A 1 300 ? -17.419 2.145 12.686 1.00 92.06 300 ALA A O 1
ATOM 2480 N N . LYS A 1 301 ? -15.253 1.677 12.318 1.00 93.38 301 LYS A N 1
ATOM 2481 C CA . LYS A 1 301 ? -15.227 2.081 10.904 1.00 93.38 301 LYS A CA 1
ATOM 2482 C C . LYS A 1 301 ? -14.761 0.929 10.036 1.00 93.38 301 LYS A C 1
ATOM 2484 O O . LYS A 1 301 ? -13.863 0.194 10.433 1.00 93.38 301 LYS A O 1
ATOM 2489 N N . TYR A 1 302 ? -15.340 0.801 8.854 1.00 93.38 302 TYR A N 1
ATOM 2490 C CA . TYR A 1 302 ? -15.078 -0.291 7.930 1.00 93.38 302 TYR A CA 1
ATOM 2491 C C . TYR A 1 302 ? -14.396 0.231 6.679 1.00 93.38 302 TYR A C 1
ATOM 2493 O O . TYR A 1 302 ? -14.830 1.216 6.087 1.00 93.38 302 TYR A O 1
ATOM 2501 N N . PHE A 1 303 ? -13.349 -0.462 6.255 1.00 94.12 303 PHE A N 1
ATOM 2502 C CA . PHE A 1 303 ? -12.604 -0.143 5.052 1.00 94.12 303 PHE A CA 1
ATOM 2503 C C . PHE A 1 303 ? -12.423 -1.371 4.181 1.00 94.12 303 PHE A C 1
ATOM 2505 O O . PHE A 1 303 ? -12.336 -2.499 4.670 1.00 94.12 303 PHE A O 1
ATOM 2512 N N . LEU A 1 304 ? -12.354 -1.125 2.880 1.00 93.31 304 LEU A N 1
ATOM 2513 C CA . LEU A 1 304 ? -12.159 -2.147 1.873 1.00 93.31 304 LEU A CA 1
ATOM 2514 C C . LEU A 1 304 ? -11.017 -1.785 0.947 1.00 93.31 304 LEU A C 1
ATOM 2516 O O . LEU A 1 304 ? -11.079 -0.789 0.223 1.00 93.31 304 LEU A O 1
ATOM 2520 N N . LEU A 1 305 ? -10.050 -2.687 0.869 1.00 93.94 305 LEU A N 1
ATOM 2521 C CA . LEU A 1 305 ? -9.043 -2.695 -0.171 1.00 93.94 305 LEU A CA 1
ATOM 2522 C C . LEU A 1 305 ? -9.442 -3.741 -1.223 1.00 93.94 305 LEU A C 1
ATOM 2524 O O . LEU A 1 305 ? -9.309 -4.947 -0.980 1.00 93.94 305 LEU A O 1
ATOM 2528 N N . PRO A 1 306 ? -9.986 -3.309 -2.374 1.00 92.88 306 PRO A N 1
ATOM 2529 C CA . PRO A 1 306 ? -10.494 -4.222 -3.389 1.00 92.88 306 PRO A CA 1
ATOM 2530 C C . PRO A 1 306 ? -9.351 -4.866 -4.190 1.00 92.88 306 PRO A C 1
ATOM 2532 O O . PRO A 1 306 ? -8.175 -4.538 -3.983 1.00 92.88 306 PRO A O 1
ATOM 2535 N N . PRO A 1 307 ? -9.667 -5.785 -5.120 1.00 93.31 307 PRO A N 1
ATOM 2536 C CA . PRO A 1 307 ? -8.679 -6.406 -5.998 1.00 93.31 307 PRO A CA 1
ATOM 2537 C C . PRO A 1 307 ? -7.838 -5.393 -6.780 1.00 93.31 307 PRO A C 1
ATOM 2539 O O . PRO A 1 307 ? -8.182 -4.217 -6.890 1.00 93.31 307 PRO A O 1
ATOM 2542 N N . LEU A 1 308 ? -6.717 -5.855 -7.332 1.00 94.06 308 LEU A N 1
ATOM 2543 C CA . LEU A 1 308 ? -5.879 -5.030 -8.201 1.00 94.06 308 LEU A CA 1
ATOM 2544 C C . LEU A 1 308 ? -6.634 -4.646 -9.485 1.00 94.06 308 LEU A C 1
ATOM 2546 O O . LEU A 1 308 ? -7.629 -5.269 -9.853 1.00 94.06 308 LEU A O 1
ATOM 2550 N N . GLN A 1 309 ? -6.141 -3.644 -10.207 1.00 93.69 309 GLN A N 1
ATOM 2551 C CA . GLN A 1 309 ? -6.658 -3.316 -11.539 1.00 93.69 309 GLN A CA 1
ATOM 2552 C C . GLN A 1 309 ? -6.501 -4.496 -12.511 1.00 93.69 309 GLN A C 1
ATOM 2554 O O . GLN A 1 309 ? -5.512 -5.234 -12.474 1.00 93.69 309 GLN A O 1
ATOM 2559 N N . ARG A 1 310 ? -7.450 -4.641 -13.447 1.00 90.38 310 ARG A N 1
ATOM 2560 C CA . ARG A 1 310 ? -7.482 -5.756 -14.420 1.00 90.38 310 ARG A CA 1
ATOM 2561 C C . ARG A 1 310 ? -6.173 -5.981 -15.186 1.00 90.38 310 ARG A C 1
ATOM 2563 O O . ARG A 1 310 ? -5.837 -7.133 -15.449 1.00 90.38 310 ARG A O 1
ATOM 2570 N N . ILE A 1 311 ? -5.432 -4.914 -15.484 1.00 90.38 311 ILE A N 1
ATOM 2571 C CA . ILE A 1 311 ? -4.162 -4.964 -16.226 1.00 90.38 311 ILE A CA 1
ATOM 2572 C C . ILE A 1 311 ? -3.110 -5.868 -15.561 1.00 90.38 311 ILE A C 1
ATOM 2574 O O . ILE A 1 311 ? -2.314 -6.505 -16.243 1.00 90.38 311 ILE A O 1
ATOM 2578 N N . PHE A 1 312 ? -3.133 -5.997 -14.231 1.00 91.38 312 PHE A N 1
ATOM 2579 C CA . PHE A 1 312 ? -2.165 -6.816 -13.496 1.00 91.38 312 PHE A CA 1
ATOM 2580 C C . PHE A 1 312 ? -2.421 -8.323 -13.620 1.00 91.38 312 PHE A C 1
ATOM 2582 O O . PHE A 1 312 ? -1.510 -9.126 -13.425 1.00 91.38 312 PHE A O 1
ATOM 2589 N N . TYR A 1 313 ? -3.638 -8.721 -13.999 1.00 90.75 313 TYR A N 1
ATOM 2590 C CA . TYR A 1 313 ? -4.023 -10.125 -14.151 1.00 90.75 313 TYR A CA 1
ATOM 2591 C C . TYR A 1 313 ? -3.736 -10.687 -15.543 1.00 90.75 313 TYR A C 1
ATOM 2593 O O . TYR A 1 313 ? -3.856 -11.895 -15.743 1.00 90.75 313 TYR A O 1
ATOM 2601 N N . GLU A 1 314 ? -3.337 -9.852 -16.506 1.00 86.75 314 GLU A N 1
ATOM 2602 C CA . GLU A 1 314 ? -3.016 -10.295 -17.869 1.00 86.75 314 GLU A CA 1
ATOM 2603 C C . GLU A 1 314 ? -1.878 -11.324 -17.899 1.00 86.75 314 GLU A C 1
ATOM 2605 O O . GLU A 1 314 ? -1.791 -12.128 -18.820 1.00 86.75 314 GLU A O 1
ATOM 2610 N N . ILE A 1 315 ? -1.046 -11.382 -16.858 1.00 86.00 315 ILE A N 1
ATOM 2611 C CA . ILE A 1 315 ? 0.006 -12.397 -16.740 1.00 86.00 315 ILE A CA 1
ATOM 2612 C C . ILE A 1 315 ? -0.555 -13.828 -16.721 1.00 86.00 315 ILE A C 1
ATOM 2614 O O . ILE A 1 315 ? 0.113 -14.754 -17.175 1.00 86.00 315 ILE A O 1
ATOM 2618 N N . ASP A 1 316 ? -1.783 -14.006 -16.223 1.00 87.12 316 ASP A N 1
ATOM 2619 C CA . ASP A 1 316 ? -2.446 -15.306 -16.119 1.00 87.12 316 ASP A CA 1
ATOM 2620 C C . ASP A 1 316 ? -3.140 -15.715 -17.431 1.00 87.12 316 ASP A C 1
ATOM 2622 O O . ASP A 1 316 ? -3.529 -16.875 -17.573 1.00 87.12 316 ASP A O 1
ATOM 2626 N N . SER A 1 317 ? -3.308 -14.797 -18.392 1.00 84.75 317 SER A N 1
ATOM 2627 C CA . SER A 1 317 ? -3.873 -15.111 -19.713 1.00 84.75 317 SER A CA 1
ATOM 2628 C C . SER A 1 317 ? -2.812 -15.575 -20.718 1.00 84.75 317 SER A C 1
ATOM 2630 O O . SER A 1 317 ? -3.152 -16.052 -21.805 1.00 84.75 317 SER A O 1
ATOM 2632 N N . ILE A 1 318 ? -1.527 -15.481 -20.359 1.00 81.94 318 ILE A N 1
ATOM 2633 C CA . ILE A 1 318 ? -0.416 -15.896 -21.214 1.00 81.94 318 ILE A CA 1
ATOM 2634 C C . ILE A 1 318 ? -0.395 -17.423 -21.326 1.00 81.94 318 ILE A C 1
ATOM 2636 O O . ILE A 1 318 ? -0.280 -18.152 -20.341 1.00 81.94 318 ILE A O 1
ATOM 2640 N N . GLN A 1 319 ? -0.481 -17.914 -22.561 1.00 78.88 319 GLN A N 1
ATOM 2641 C CA . GLN A 1 319 ? -0.466 -19.342 -22.861 1.00 78.88 319 GLN A CA 1
ATOM 2642 C C . GLN A 1 319 ? 0.967 -19.886 -22.926 1.00 78.88 319 GLN A C 1
ATOM 2644 O O . GLN A 1 319 ? 1.867 -19.268 -23.503 1.00 78.88 319 GLN A O 1
ATOM 2649 N N . PHE A 1 320 ? 1.166 -21.085 -22.370 1.00 77.19 320 PHE A N 1
ATOM 2650 C CA . PHE A 1 320 ? 2.443 -21.798 -22.397 1.00 77.19 320 PHE A CA 1
ATOM 2651 C C . PHE A 1 320 ? 2.255 -23.243 -22.890 1.00 77.19 320 PHE A C 1
ATOM 2653 O O . PHE A 1 320 ? 1.404 -23.942 -22.339 1.00 77.19 320 PHE A O 1
ATOM 2660 N N . PRO A 1 321 ? 3.074 -23.736 -23.845 1.00 81.31 321 PRO A N 1
ATOM 2661 C CA . PRO A 1 321 ? 4.121 -23.021 -24.588 1.00 81.31 321 PRO A CA 1
ATOM 2662 C C . PRO A 1 321 ? 3.548 -21.999 -25.588 1.00 81.31 321 PRO A C 1
ATOM 2664 O O . PRO A 1 321 ? 2.399 -22.110 -26.002 1.00 81.31 321 PRO A O 1
ATOM 2667 N N . ALA A 1 322 ? 4.358 -21.014 -25.988 1.00 81.81 322 ALA A N 1
ATOM 2668 C CA . ALA A 1 322 ? 3.932 -20.023 -26.976 1.00 81.81 322 ALA A CA 1
ATOM 2669 C C . ALA A 1 322 ? 3.699 -20.679 -28.345 1.00 81.81 322 ALA A C 1
ATOM 2671 O O . ALA A 1 322 ? 4.558 -21.419 -28.840 1.00 81.81 322 ALA A O 1
ATOM 2672 N N . THR A 1 323 ? 2.577 -20.351 -28.980 1.00 87.38 323 THR A N 1
ATOM 2673 C CA . THR A 1 323 ? 2.260 -20.812 -30.339 1.00 87.38 323 THR A CA 1
ATOM 2674 C C . THR A 1 323 ? 3.188 -20.143 -31.357 1.00 87.38 323 THR A C 1
ATOM 2676 O O . THR A 1 323 ? 3.643 -19.019 -31.145 1.00 87.38 323 THR A O 1
ATOM 2679 N N . PHE A 1 324 ? 3.447 -20.793 -32.497 1.00 88.31 324 PHE A N 1
ATOM 2680 C CA . PHE A 1 324 ? 4.229 -20.194 -33.586 1.00 88.31 324 PHE A CA 1
ATOM 2681 C C . PHE A 1 324 ? 3.698 -18.806 -33.990 1.00 88.31 324 PHE A C 1
ATOM 2683 O O . PHE A 1 324 ? 4.472 -17.857 -34.061 1.00 88.31 324 PHE A O 1
ATOM 2690 N N . MET A 1 325 ? 2.375 -18.654 -34.125 1.00 89.50 325 MET A N 1
ATOM 2691 C CA . MET A 1 325 ? 1.754 -17.361 -34.440 1.00 89.50 325 MET A CA 1
ATOM 2692 C C . MET A 1 325 ? 1.999 -16.289 -33.370 1.00 89.50 325 MET A C 1
ATOM 2694 O O . MET A 1 325 ? 2.186 -15.133 -33.721 1.00 89.50 325 MET A O 1
ATOM 2698 N N . GLN A 1 326 ? 2.088 -16.650 -32.085 1.00 86.62 326 GLN A N 1
ATOM 2699 C CA . GLN A 1 326 ? 2.412 -15.693 -31.014 1.00 86.62 326 GLN A CA 1
ATOM 2700 C C . GLN A 1 326 ? 3.872 -15.226 -31.085 1.00 86.62 326 GLN A C 1
ATOM 2702 O O . GLN A 1 326 ? 4.163 -14.078 -30.763 1.00 86.62 326 GLN A O 1
ATOM 2707 N N . LYS A 1 327 ? 4.797 -16.088 -31.533 1.00 89.69 327 LYS A N 1
ATOM 2708 C CA . LYS A 1 327 ? 6.194 -15.693 -31.786 1.00 89.69 327 LYS A CA 1
ATOM 2709 C C . LYS A 1 327 ? 6.289 -14.713 -32.952 1.00 89.69 327 LYS A C 1
ATOM 2711 O O . LYS A 1 327 ? 6.983 -13.708 -32.838 1.00 89.69 327 LYS A O 1
ATOM 2716 N N . VAL A 1 328 ? 5.583 -15.004 -34.047 1.00 91.25 328 VAL A N 1
ATOM 2717 C CA . VAL A 1 328 ? 5.530 -14.133 -35.231 1.00 91.25 328 VAL A CA 1
ATOM 2718 C C . VAL A 1 328 ? 4.879 -12.794 -34.891 1.00 91.25 328 VAL A C 1
ATOM 2720 O O . VAL A 1 328 ? 5.431 -11.756 -35.239 1.00 91.25 328 VAL A O 1
ATOM 2723 N N . ASP A 1 329 ? 3.768 -12.801 -34.153 1.00 90.56 329 ASP A N 1
ATOM 2724 C CA . ASP A 1 329 ? 3.104 -11.581 -33.685 1.00 90.56 329 ASP A CA 1
ATOM 2725 C C . ASP A 1 329 ? 4.018 -10.766 -32.758 1.00 90.56 329 ASP A C 1
ATOM 2727 O O . ASP A 1 329 ? 4.183 -9.563 -32.945 1.00 90.56 329 ASP A O 1
ATOM 2731 N N . LEU A 1 330 ? 4.719 -11.411 -31.818 1.00 90.38 330 LEU A N 1
ATOM 2732 C CA . LEU A 1 330 ? 5.682 -10.713 -30.965 1.00 90.38 330 LEU A CA 1
ATOM 2733 C C . LEU A 1 330 ? 6.835 -10.103 -31.775 1.00 90.38 330 LEU A C 1
ATOM 2735 O O . LEU A 1 330 ? 7.249 -8.978 -31.489 1.00 90.38 330 LEU A O 1
ATOM 2739 N N . LEU A 1 331 ? 7.360 -10.822 -32.772 1.00 94.00 331 LEU A N 1
ATOM 2740 C CA . LEU A 1 331 ? 8.395 -10.317 -33.676 1.00 94.00 331 LEU A CA 1
ATOM 2741 C C . LEU A 1 331 ? 7.892 -9.110 -34.473 1.00 94.00 331 LEU A C 1
ATOM 2743 O O . LEU A 1 331 ? 8.563 -8.081 -34.505 1.00 94.00 331 LEU A O 1
ATOM 2747 N N . PHE A 1 332 ? 6.689 -9.199 -35.038 1.00 94.88 332 PHE A N 1
ATOM 2748 C CA . PHE A 1 332 ? 6.060 -8.114 -35.783 1.00 94.88 332 PHE A CA 1
ATOM 2749 C C . PHE A 1 332 ? 5.791 -6.884 -34.903 1.00 94.88 332 PHE A C 1
ATOM 2751 O O . PHE A 1 332 ? 6.131 -5.765 -35.277 1.00 94.88 332 PHE A O 1
ATOM 2758 N N . GLN A 1 333 ? 5.283 -7.072 -33.682 1.00 93.38 333 GLN A N 1
ATOM 2759 C CA . GLN A 1 333 ? 5.129 -5.991 -32.703 1.00 93.38 333 GLN A CA 1
ATOM 2760 C C . GLN A 1 333 ? 6.472 -5.372 -32.307 1.00 93.38 333 GLN A C 1
ATOM 2762 O O . GLN A 1 333 ? 6.533 -4.179 -32.025 1.00 93.38 333 GLN A O 1
ATOM 2767 N N . SER A 1 334 ? 7.540 -6.172 -32.242 1.00 94.12 334 SER A N 1
ATOM 2768 C CA . SER A 1 334 ? 8.885 -5.687 -31.909 1.00 94.12 334 SER A CA 1
ATOM 2769 C C . SER A 1 334 ? 9.478 -4.880 -33.064 1.00 94.12 334 SER A C 1
ATOM 2771 O O . SER A 1 334 ? 10.095 -3.854 -32.806 1.00 94.12 334 SER A O 1
ATOM 2773 N N . PHE A 1 335 ? 9.206 -5.284 -34.309 1.00 94.81 335 PHE A N 1
ATOM 2774 C CA . PHE A 1 335 ? 9.502 -4.525 -35.525 1.00 94.81 335 PHE A CA 1
ATOM 2775 C C . PHE A 1 335 ? 8.751 -3.192 -35.588 1.00 94.81 335 PHE A C 1
ATOM 2777 O O . PHE A 1 335 ? 9.355 -2.156 -35.809 1.00 94.81 335 PHE A O 1
ATOM 2784 N N . LEU A 1 336 ? 7.438 -3.165 -35.346 1.00 95.00 336 LEU A N 1
ATOM 2785 C CA . LEU A 1 336 ? 6.694 -1.898 -35.400 1.00 95.00 336 LEU A CA 1
ATOM 2786 C C . LEU A 1 336 ? 7.147 -0.909 -34.321 1.00 95.00 336 LEU A C 1
ATOM 2788 O O . LEU A 1 336 ? 7.154 0.301 -34.533 1.00 95.00 336 LEU A O 1
ATOM 2792 N N . ILE A 1 337 ? 7.500 -1.426 -33.146 1.00 93.12 337 ILE A N 1
ATOM 2793 C CA . ILE A 1 337 ? 7.836 -0.604 -31.989 1.00 93.12 337 ILE A CA 1
ATOM 2794 C C . ILE A 1 337 ? 9.312 -0.180 -31.993 1.00 93.12 337 ILE A C 1
ATOM 2796 O O . ILE A 1 337 ? 9.627 0.843 -31.382 1.00 93.12 337 ILE A O 1
ATOM 2800 N N . SER A 1 338 ? 10.211 -0.893 -32.685 1.00 93.50 338 SER A N 1
ATOM 2801 C CA . SER A 1 338 ? 11.636 -0.538 -32.753 1.00 93.50 338 SER A CA 1
ATOM 2802 C C . SER A 1 338 ? 11.854 0.866 -33.309 1.00 93.50 338 SER A C 1
ATOM 2804 O O . SER A 1 338 ? 12.597 1.633 -32.698 1.00 93.50 338 SER A O 1
ATOM 2806 N N . PHE A 1 339 ? 11.106 1.255 -34.345 1.00 92.50 339 PHE A N 1
ATOM 2807 C CA . PHE A 1 339 ? 11.158 2.598 -34.935 1.00 92.50 339 PHE A CA 1
ATOM 2808 C C . PHE A 1 339 ? 10.893 3.727 -33.928 1.00 92.50 339 PHE A C 1
ATOM 2810 O O . PHE A 1 339 ? 11.428 4.824 -34.071 1.00 92.50 339 PHE A O 1
ATOM 2817 N N . PHE A 1 340 ? 10.084 3.469 -32.896 1.00 94.06 340 PHE A N 1
ATOM 2818 C CA . PHE A 1 340 ? 9.773 4.449 -31.853 1.00 94.06 340 PHE A CA 1
ATOM 2819 C C . PHE A 1 340 ? 10.686 4.305 -30.637 1.00 94.06 340 PHE A C 1
ATOM 2821 O O . PHE A 1 340 ? 11.172 5.304 -30.109 1.00 94.06 340 PHE A O 1
ATOM 2828 N N . ILE A 1 341 ? 10.936 3.072 -30.182 1.00 91.25 341 ILE A N 1
ATOM 2829 C CA . ILE A 1 341 ? 11.771 2.813 -29.004 1.00 91.25 341 ILE A CA 1
ATOM 2830 C C . ILE A 1 341 ? 13.217 3.215 -29.261 1.00 91.25 341 ILE A C 1
ATOM 2832 O O . ILE A 1 341 ? 13.842 3.747 -28.354 1.00 91.25 341 ILE A O 1
ATOM 2836 N N . TRP A 1 342 ? 13.760 3.000 -30.458 1.00 91.75 342 TRP A N 1
ATOM 2837 C CA . TRP A 1 342 ? 15.174 3.250 -30.720 1.00 91.75 342 TRP A CA 1
ATOM 2838 C C . TRP A 1 342 ? 15.593 4.718 -30.497 1.00 91.75 342 TRP A C 1
ATOM 2840 O O . TRP A 1 342 ? 16.455 4.947 -29.638 1.00 91.75 342 TRP A O 1
ATOM 2850 N N . PRO A 1 343 ? 14.967 5.729 -31.140 1.00 92.06 343 PRO A N 1
ATOM 2851 C CA . PRO A 1 343 ? 15.266 7.132 -30.846 1.00 92.06 343 PRO A CA 1
ATOM 2852 C C . PRO A 1 343 ? 14.830 7.536 -29.429 1.00 92.06 343 PRO A C 1
ATOM 2854 O O . PRO A 1 343 ? 15.502 8.330 -28.766 1.00 92.06 343 PRO A O 1
ATOM 2857 N N . LEU A 1 344 ? 13.734 6.964 -28.915 1.00 93.38 344 LEU A N 1
ATOM 2858 C CA . LEU A 1 344 ? 13.260 7.257 -27.564 1.00 93.38 344 LEU A CA 1
ATOM 2859 C C . LEU A 1 344 ? 14.243 6.771 -26.487 1.00 93.38 344 LEU A C 1
ATOM 2861 O O . LEU A 1 344 ? 14.429 7.461 -25.489 1.00 93.38 344 LEU A O 1
ATOM 2865 N N . SER A 1 345 ? 14.913 5.633 -26.681 1.00 92.19 345 SER A N 1
ATOM 2866 C CA . SER A 1 345 ? 15.935 5.112 -25.767 1.00 92.19 345 SER A CA 1
ATOM 2867 C C . SER A 1 345 ? 17.145 6.043 -25.679 1.00 92.19 345 SER A C 1
ATOM 2869 O O . SER A 1 345 ? 17.681 6.209 -24.581 1.00 92.19 345 SER A O 1
ATOM 2871 N N . PHE A 1 346 ? 17.529 6.709 -26.777 1.00 92.88 346 PHE A N 1
ATOM 2872 C CA . PHE A 1 346 ? 18.553 7.760 -26.749 1.00 92.88 346 PHE A CA 1
ATOM 2873 C C . PHE A 1 346 ? 18.111 8.936 -25.863 1.00 92.88 346 PHE A C 1
ATOM 2875 O O . PHE A 1 346 ? 18.827 9.316 -24.933 1.00 92.88 346 PHE A O 1
ATOM 2882 N N . ALA A 1 347 ? 16.893 9.449 -26.069 1.00 93.00 347 ALA A N 1
ATOM 2883 C CA . ALA A 1 347 ? 16.341 10.541 -25.263 1.00 93.00 347 ALA A CA 1
ATOM 2884 C C . ALA A 1 347 ? 16.172 10.162 -23.776 1.00 93.00 347 ALA A C 1
ATOM 2886 O O . ALA A 1 347 ? 16.505 10.949 -22.891 1.00 93.00 347 ALA A O 1
ATOM 2887 N N . GLN A 1 348 ? 15.709 8.943 -23.481 1.00 91.88 348 GLN A N 1
ATOM 2888 C CA . GLN A 1 348 ? 15.561 8.429 -22.114 1.00 91.88 348 GLN A CA 1
ATOM 2889 C C . GLN A 1 348 ? 16.914 8.268 -21.413 1.00 91.88 348 GLN A C 1
ATOM 2891 O O . GLN A 1 348 ? 17.030 8.584 -20.228 1.00 91.88 348 GLN A O 1
ATOM 2896 N N . THR A 1 349 ? 17.942 7.796 -22.122 1.00 92.75 349 THR A N 1
ATOM 2897 C CA . THR A 1 349 ? 19.304 7.687 -21.580 1.00 92.75 349 THR A CA 1
ATOM 2898 C C . THR A 1 349 ? 19.882 9.069 -21.295 1.00 92.75 349 THR A C 1
ATOM 2900 O O . THR A 1 349 ? 20.384 9.294 -20.195 1.00 92.75 349 THR A O 1
ATOM 2903 N N . ALA A 1 350 ? 19.726 10.023 -22.219 1.00 92.38 350 ALA A N 1
ATOM 2904 C CA . ALA A 1 350 ? 20.123 11.412 -22.002 1.00 92.38 350 ALA A CA 1
ATOM 2905 C C . ALA A 1 350 ? 19.404 12.024 -20.787 1.00 92.38 350 ALA A C 1
ATOM 2907 O O . ALA A 1 350 ? 20.055 12.563 -19.895 1.00 92.38 350 ALA A O 1
ATOM 2908 N N . TYR A 1 351 ? 18.081 11.857 -20.678 1.00 91.81 351 TYR A N 1
ATOM 2909 C CA . TYR A 1 351 ? 17.318 12.308 -19.512 1.00 91.81 351 TYR A CA 1
ATOM 2910 C C . TYR A 1 351 ? 17.858 11.719 -18.204 1.00 91.81 351 TYR A C 1
ATOM 2912 O O . TYR A 1 351 ? 18.033 12.453 -17.240 1.00 91.81 351 TYR A O 1
ATOM 2920 N N . LYS A 1 352 ? 18.188 10.420 -18.160 1.00 89.38 352 LYS A N 1
ATOM 2921 C CA . LYS A 1 352 ? 18.760 9.775 -16.962 1.00 89.38 352 LYS A CA 1
ATOM 2922 C C . LYS A 1 352 ? 20.138 10.333 -16.589 1.00 89.38 352 LYS A C 1
ATOM 2924 O O . LYS A 1 352 ? 20.422 10.428 -15.400 1.00 89.38 352 LYS A O 1
ATOM 2929 N N . ILE A 1 353 ? 20.963 10.718 -17.567 1.00 91.56 353 ILE A N 1
ATOM 2930 C CA . ILE A 1 353 ? 22.263 11.372 -17.329 1.00 91.56 353 ILE A CA 1
ATOM 2931 C C . ILE A 1 353 ? 22.065 12.751 -16.689 1.00 91.56 353 ILE A C 1
ATOM 2933 O O . ILE A 1 353 ? 22.776 13.097 -15.749 1.00 91.56 353 ILE A O 1
ATOM 2937 N N . PHE A 1 354 ? 21.077 13.520 -17.154 1.00 92.25 354 PHE A N 1
ATOM 2938 C CA . PHE A 1 354 ? 20.780 14.855 -16.621 1.00 92.25 354 PHE A CA 1
ATOM 2939 C C . PHE A 1 354 ? 19.862 14.845 -15.387 1.00 92.25 354 PHE A C 1
ATOM 2941 O O . PHE A 1 354 ? 19.800 15.839 -14.664 1.00 92.25 354 PHE A O 1
ATOM 2948 N N . LYS A 1 355 ? 19.181 13.730 -15.097 1.00 90.19 355 LYS A N 1
ATOM 2949 C CA . LYS A 1 355 ? 18.244 13.588 -13.973 1.00 90.19 355 LYS A CA 1
ATOM 2950 C C . LYS A 1 355 ? 18.839 14.007 -12.619 1.00 90.19 355 LYS A C 1
ATOM 2952 O O . LYS A 1 355 ? 18.155 14.753 -11.931 1.00 90.19 355 LYS A O 1
ATOM 2957 N N . PRO A 1 356 ? 20.082 13.646 -12.236 1.00 89.31 356 PRO A N 1
ATOM 2958 C CA . PRO A 1 356 ? 20.664 14.089 -10.966 1.00 89.31 356 PRO A CA 1
ATOM 2959 C C . PRO A 1 356 ? 20.730 15.614 -10.823 1.00 89.31 356 PRO A C 1
ATOM 2961 O O . PRO A 1 356 ? 20.541 16.140 -9.731 1.00 89.31 356 PRO A O 1
ATOM 2964 N N . ILE A 1 357 ? 20.958 16.330 -11.927 1.00 92.25 357 ILE A N 1
ATOM 2965 C CA . ILE A 1 357 ? 20.981 17.797 -11.947 1.00 92.25 357 ILE A CA 1
ATOM 2966 C C . ILE A 1 357 ? 19.560 18.336 -11.753 1.00 92.25 357 ILE A C 1
ATOM 2968 O O . ILE A 1 357 ? 19.339 19.223 -10.932 1.00 92.25 357 ILE A O 1
ATOM 2972 N N . ILE A 1 358 ? 18.584 17.767 -12.465 1.00 89.88 358 ILE A N 1
ATOM 2973 C CA . ILE A 1 358 ? 17.166 18.133 -12.333 1.00 89.88 358 ILE A CA 1
ATOM 2974 C C . ILE A 1 358 ? 16.677 17.887 -10.897 1.00 89.88 358 ILE A C 1
ATOM 2976 O O . ILE A 1 358 ? 16.058 18.767 -10.300 1.00 89.88 358 ILE A O 1
ATOM 2980 N N . ASP A 1 359 ? 16.997 16.726 -10.324 1.00 87.38 359 ASP A N 1
ATOM 2981 C CA . ASP A 1 359 ? 16.625 16.341 -8.962 1.00 87.38 359 ASP A CA 1
ATOM 2982 C C . ASP A 1 359 ? 17.310 17.238 -7.916 1.00 87.38 359 ASP A C 1
ATOM 2984 O O . ASP A 1 359 ? 16.682 17.608 -6.923 1.00 87.38 359 ASP A O 1
ATOM 2988 N N . TYR A 1 360 ? 18.557 17.663 -8.153 1.00 88.19 360 TYR A N 1
ATOM 2989 C CA . TYR A 1 360 ? 19.254 18.634 -7.303 1.00 88.19 360 TYR A CA 1
ATOM 2990 C C . TYR A 1 360 ? 18.520 19.983 -7.256 1.00 88.19 360 TYR A C 1
ATOM 2992 O O . TYR A 1 360 ? 18.216 20.483 -6.171 1.00 88.19 360 TYR A O 1
ATOM 3000 N N . PHE A 1 361 ? 18.166 20.551 -8.415 1.00 90.38 361 PHE A N 1
ATOM 3001 C CA . PHE A 1 361 ? 17.415 21.811 -8.467 1.00 90.38 361 PHE A CA 1
ATOM 3002 C C . PHE A 1 361 ? 16.012 21.676 -7.873 1.00 90.38 361 PHE A C 1
ATOM 3004 O O . PHE A 1 361 ? 15.573 22.551 -7.125 1.00 90.38 361 PHE A O 1
ATOM 3011 N N . LYS A 1 362 ? 15.325 20.561 -8.141 1.00 88.94 362 LYS A N 1
ATOM 3012 C CA . LYS A 1 362 ? 14.027 20.265 -7.530 1.00 88.94 362 LYS A CA 1
ATOM 3013 C C . LYS A 1 362 ? 14.135 20.209 -6.004 1.00 88.94 362 LYS A C 1
ATOM 3015 O O . LYS A 1 362 ? 13.327 20.824 -5.314 1.00 88.94 362 LYS A O 1
ATOM 3020 N N . LYS A 1 363 ? 15.178 19.559 -5.473 1.00 87.94 363 LYS A N 1
ATOM 3021 C CA . LYS A 1 363 ? 15.416 19.464 -4.028 1.00 87.94 363 LYS A CA 1
ATOM 3022 C C . LYS A 1 363 ? 15.546 20.841 -3.382 1.00 87.94 363 LYS A C 1
ATOM 3024 O O . LYS A 1 363 ? 14.953 21.042 -2.324 1.00 87.94 363 LYS A O 1
ATOM 3029 N N . ILE A 1 364 ? 16.268 21.769 -4.018 1.00 88.50 364 ILE A N 1
ATOM 3030 C CA . ILE A 1 364 ? 16.401 23.160 -3.556 1.00 88.50 364 ILE A CA 1
ATOM 3031 C C . ILE A 1 364 ? 15.032 23.844 -3.486 1.00 88.50 364 ILE A C 1
ATOM 3033 O O . ILE A 1 364 ? 14.700 24.431 -2.459 1.00 88.50 364 ILE A O 1
ATOM 3037 N N . ILE A 1 365 ? 14.226 23.745 -4.546 1.00 89.00 365 ILE A N 1
ATOM 3038 C CA . ILE A 1 365 ? 12.895 24.368 -4.595 1.00 89.00 365 ILE A CA 1
ATOM 3039 C C . ILE A 1 365 ? 12.007 23.802 -3.492 1.00 89.00 365 ILE A C 1
ATOM 3041 O O . ILE A 1 365 ? 11.401 24.548 -2.729 1.00 89.00 365 ILE A O 1
ATOM 3045 N N . ASP A 1 366 ? 11.966 22.484 -3.361 1.00 86.62 366 ASP A N 1
ATOM 3046 C CA . ASP A 1 366 ? 11.125 21.854 -2.359 1.00 86.62 366 ASP A CA 1
ATOM 3047 C C . ASP A 1 366 ? 11.598 22.182 -0.921 1.00 86.62 366 ASP A C 1
ATOM 3049 O O . ASP A 1 366 ? 10.782 22.245 -0.006 1.00 86.62 366 ASP A O 1
ATOM 3053 N N . ILE A 1 367 ? 12.903 22.390 -0.683 1.00 87.81 367 ILE A N 1
ATOM 3054 C CA . ILE A 1 367 ? 13.425 22.886 0.609 1.00 87.81 367 ILE A CA 1
ATOM 3055 C C . ILE A 1 367 ? 12.875 24.287 0.900 1.00 87.81 367 ILE A C 1
ATOM 3057 O O . ILE A 1 367 ? 12.427 24.547 2.017 1.00 87.81 367 ILE A O 1
ATOM 3061 N N . LEU A 1 368 ? 12.871 25.180 -0.095 1.00 88.44 368 LEU A N 1
ATOM 3062 C CA . LEU A 1 368 ? 12.288 26.518 0.043 1.00 88.44 368 LEU A CA 1
ATOM 3063 C C . LEU A 1 368 ? 10.789 26.436 0.361 1.00 88.44 368 LEU A C 1
ATOM 3065 O O . LEU A 1 368 ? 10.341 27.067 1.315 1.00 88.44 368 LEU A O 1
ATOM 3069 N N . ILE A 1 369 ? 10.043 25.580 -0.347 1.00 88.00 369 ILE A N 1
ATOM 3070 C CA . ILE A 1 369 ? 8.611 25.342 -0.099 1.00 88.00 369 ILE A CA 1
ATOM 3071 C C . ILE A 1 369 ? 8.369 24.873 1.340 1.00 88.00 369 ILE A C 1
ATOM 3073 O O . ILE A 1 369 ? 7.479 25.389 2.013 1.00 88.00 369 ILE A O 1
ATOM 3077 N N . ILE A 1 370 ? 9.155 23.911 1.836 1.00 88.25 370 ILE A N 1
ATOM 3078 C CA . ILE A 1 370 ? 9.034 23.430 3.220 1.00 88.25 370 ILE A CA 1
ATOM 3079 C C . ILE A 1 370 ? 9.362 24.551 4.207 1.00 88.25 370 ILE A C 1
ATOM 3081 O O . ILE A 1 370 ? 8.663 24.714 5.208 1.00 88.25 370 ILE A O 1
ATOM 3085 N N . LYS A 1 371 ? 10.411 25.338 3.955 1.00 88.94 371 LYS A N 1
ATOM 3086 C CA . LYS A 1 371 ? 10.826 26.425 4.847 1.00 88.94 371 LYS A CA 1
ATOM 3087 C C . LYS A 1 371 ? 9.753 27.512 4.964 1.00 88.94 371 LYS A C 1
ATOM 3089 O O . LYS A 1 371 ? 9.495 27.971 6.070 1.00 88.94 371 LYS A O 1
ATOM 3094 N N . GLU A 1 372 ? 9.122 27.880 3.853 1.00 90.62 372 GLU A N 1
ATOM 3095 C CA . GLU A 1 372 ? 8.100 28.933 3.793 1.00 90.62 372 GLU A CA 1
ATOM 3096 C C . GLU A 1 372 ? 6.695 28.463 4.195 1.00 90.62 372 GLU A C 1
ATOM 3098 O O . GLU A 1 372 ? 5.829 29.294 4.463 1.00 90.62 372 GLU A O 1
ATOM 3103 N N . ASN A 1 373 ? 6.454 27.149 4.277 1.00 90.31 373 ASN A N 1
ATOM 3104 C CA . ASN A 1 373 ? 5.163 26.578 4.656 1.00 90.31 373 ASN A CA 1
ATOM 3105 C C . ASN A 1 373 ? 5.226 25.858 6.018 1.00 90.31 373 ASN A C 1
ATOM 3107 O O . ASN A 1 373 ? 5.535 24.663 6.060 1.00 90.31 373 ASN A O 1
ATOM 3111 N N . PRO A 1 374 ? 4.872 26.529 7.133 1.00 85.81 374 PRO A N 1
ATOM 3112 C CA . PRO A 1 374 ? 4.790 25.898 8.452 1.00 85.81 374 PRO A CA 1
ATOM 3113 C C . PRO A 1 374 ? 3.830 24.702 8.503 1.00 85.81 374 PRO A C 1
ATOM 3115 O O . PRO A 1 374 ? 4.083 23.748 9.227 1.00 85.81 374 PRO A O 1
ATOM 3118 N N . GLY A 1 375 ? 2.763 24.720 7.695 1.00 87.88 375 GLY A N 1
ATOM 3119 C CA . GLY A 1 375 ? 1.778 23.641 7.584 1.00 87.88 375 GLY A CA 1
ATOM 3120 C C . GLY A 1 375 ? 2.124 22.592 6.525 1.00 87.88 375 GLY A C 1
ATOM 3121 O O . GLY A 1 375 ? 1.211 21.976 5.965 1.00 87.88 375 GLY A O 1
ATOM 3122 N N . PHE A 1 376 ? 3.409 22.427 6.186 1.00 92.25 376 PHE A N 1
ATOM 3123 C CA . PHE A 1 376 ? 3.840 21.396 5.246 1.00 92.25 376 PHE A CA 1
ATOM 3124 C C . PHE A 1 376 ? 3.366 20.016 5.711 1.00 92.25 376 PHE A C 1
ATOM 3126 O O . PHE A 1 376 ? 3.423 19.669 6.888 1.00 92.25 376 PHE A O 1
ATOM 3133 N N . ASN A 1 377 ? 2.867 19.234 4.760 1.00 92.75 377 ASN A N 1
ATOM 3134 C CA . ASN A 1 377 ? 2.265 17.947 5.040 1.00 92.75 377 ASN A CA 1
ATOM 3135 C C . ASN A 1 377 ? 3.287 16.826 4.857 1.00 92.75 377 ASN A C 1
ATOM 3137 O O . ASN A 1 377 ? 3.570 16.412 3.731 1.00 92.75 377 ASN A O 1
ATOM 3141 N N . TYR A 1 378 ? 3.788 16.324 5.980 1.00 92.62 378 TYR A N 1
ATOM 3142 C CA . TYR A 1 378 ? 4.702 15.187 6.034 1.00 92.62 378 TYR A CA 1
ATOM 3143 C C . TYR A 1 378 ? 3.985 13.833 5.976 1.00 92.62 378 TYR A C 1
ATOM 3145 O O . TYR A 1 378 ? 4.621 12.783 5.979 1.00 92.62 378 TYR A O 1
ATOM 3153 N N . GLY A 1 379 ? 2.654 13.835 5.966 1.00 92.56 379 GLY A N 1
ATOM 3154 C CA . GLY A 1 379 ? 1.858 12.625 6.028 1.00 92.56 379 GLY A CA 1
ATOM 3155 C C . GLY A 1 379 ? 1.710 11.947 4.679 1.00 92.56 379 GLY A C 1
ATOM 3156 O O . GLY A 1 379 ? 1.649 12.585 3.627 1.00 92.56 379 GLY A O 1
ATOM 3157 N N . SER A 1 380 ? 1.586 10.628 4.729 1.00 92.56 380 SER 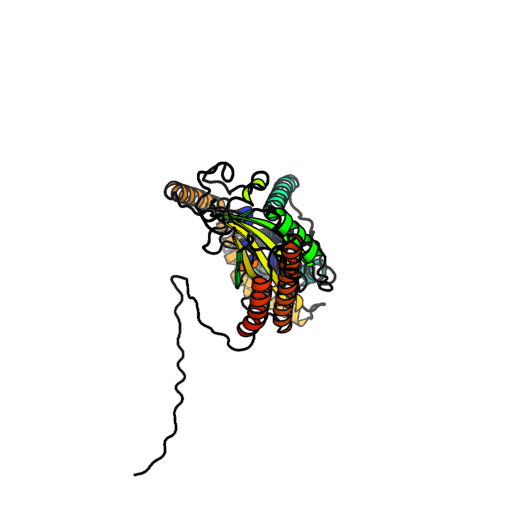A N 1
ATOM 3158 C CA . SER A 1 380 ? 1.297 9.817 3.558 1.00 92.56 380 SER A CA 1
ATOM 3159 C C . SER A 1 380 ? -0.101 10.133 3.014 1.00 92.56 380 SER A C 1
ATOM 3161 O O . SER A 1 380 ? -1.080 10.228 3.760 1.00 92.56 380 SER A O 1
ATOM 3163 N N . ILE A 1 381 ? -0.213 10.340 1.700 1.00 91.69 381 ILE A N 1
ATOM 3164 C CA . ILE A 1 381 ? -1.505 10.630 1.061 1.00 91.69 381 ILE A CA 1
ATOM 3165 C C . ILE A 1 381 ? -2.146 9.363 0.525 1.00 91.69 381 ILE A C 1
ATOM 3167 O O . ILE A 1 381 ? -3.363 9.318 0.494 1.00 91.69 381 ILE A O 1
ATOM 3171 N N . THR A 1 382 ? -1.392 8.353 0.099 1.00 91.50 382 THR A N 1
ATOM 3172 C CA . THR A 1 382 ? -1.906 7.116 -0.514 1.00 91.50 382 THR A CA 1
ATOM 3173 C C . THR A 1 382 ? -0.889 5.995 -0.406 1.00 91.50 382 THR A C 1
ATOM 3175 O O . THR A 1 382 ? 0.312 6.271 -0.400 1.00 91.50 382 THR A O 1
ATOM 3178 N N . SER A 1 383 ? -1.349 4.748 -0.308 1.00 93.19 383 SER A N 1
ATOM 3179 C CA . SER A 1 383 ? -0.468 3.583 -0.403 1.00 93.19 383 SER A CA 1
ATOM 3180 C C . SER A 1 383 ? -0.316 3.096 -1.840 1.00 93.19 383 SER A C 1
ATOM 3182 O O . SER A 1 383 ? -1.166 3.327 -2.704 1.00 93.19 383 SER A O 1
ATOM 3184 N N . ILE A 1 384 ? 0.770 2.362 -2.090 1.00 93.94 384 ILE A N 1
ATOM 3185 C CA . ILE A 1 384 ? 0.997 1.688 -3.374 1.00 93.94 384 ILE A CA 1
ATOM 3186 C C . ILE A 1 384 ? -0.175 0.747 -3.675 1.00 93.94 384 ILE A C 1
ATOM 3188 O O . ILE A 1 384 ? -0.683 0.726 -4.795 1.00 93.94 384 ILE A O 1
ATOM 3192 N N . ARG A 1 385 ? -0.658 0.003 -2.668 1.00 93.44 385 ARG A N 1
ATOM 3193 C CA . ARG A 1 385 ? -1.791 -0.911 -2.845 1.00 93.44 385 ARG A CA 1
ATOM 3194 C C . ARG A 1 385 ? -3.068 -0.174 -3.228 1.00 93.44 385 ARG A C 1
ATOM 3196 O O . ARG A 1 385 ? -3.776 -0.656 -4.106 1.00 93.44 385 ARG A O 1
ATOM 3203 N N . GLU A 1 386 ? -3.358 0.968 -2.606 1.00 93.00 386 GLU A N 1
ATOM 3204 C CA . GLU A 1 386 ? -4.541 1.783 -2.914 1.00 93.00 386 GLU A CA 1
ATOM 3205 C C . GLU A 1 386 ? -4.501 2.316 -4.352 1.00 93.00 386 GLU A C 1
ATOM 3207 O O . GLU A 1 386 ? -5.480 2.174 -5.079 1.00 93.00 386 GLU A O 1
ATOM 3212 N N . ASN A 1 387 ? -3.360 2.853 -4.796 1.00 92.88 387 ASN A N 1
ATOM 3213 C CA . ASN A 1 387 ? -3.219 3.445 -6.134 1.00 92.88 387 ASN A CA 1
ATOM 3214 C C . ASN A 1 387 ? -3.466 2.454 -7.278 1.00 92.88 387 ASN A C 1
ATOM 3216 O O . ASN A 1 387 ? -3.977 2.835 -8.331 1.00 92.88 387 ASN A O 1
ATOM 3220 N N . PHE A 1 388 ? -3.105 1.187 -7.072 1.00 93.50 388 PHE A N 1
ATOM 3221 C CA . PHE A 1 388 ? -3.217 0.128 -8.077 1.00 93.50 388 PHE A CA 1
ATOM 3222 C C . PHE A 1 388 ? -4.378 -0.841 -7.813 1.00 93.50 388 PHE A C 1
ATOM 3224 O O . PHE A 1 388 ? -4.472 -1.896 -8.448 1.00 93.50 388 PHE A O 1
ATOM 3231 N N . SER A 1 389 ? -5.280 -0.472 -6.902 1.00 92.06 389 SER A N 1
ATOM 3232 C CA . SER A 1 389 ? -6.559 -1.152 -6.702 1.00 92.06 389 SER A CA 1
ATOM 3233 C C . SER A 1 389 ? -7.556 -0.782 -7.803 1.00 92.06 389 SER A C 1
ATOM 3235 O O . SER A 1 389 ? -7.535 0.327 -8.342 1.00 92.06 389 SER A O 1
ATOM 3237 N N . ASP A 1 390 ? -8.432 -1.719 -8.154 1.00 89.62 390 ASP A N 1
ATOM 3238 C CA . ASP A 1 390 ? -9.593 -1.441 -8.995 1.00 89.62 390 ASP A CA 1
ATOM 3239 C C . ASP A 1 390 ? -10.687 -0.742 -8.170 1.00 89.62 390 ASP A C 1
ATOM 3241 O O . ASP A 1 390 ? -10.720 -0.795 -6.945 1.00 89.62 390 ASP A O 1
ATOM 3245 N N . THR A 1 391 ? -11.621 -0.100 -8.856 1.00 84.31 391 THR A N 1
ATOM 3246 C CA . THR A 1 391 ? -12.827 0.482 -8.248 1.00 84.31 391 THR A CA 1
ATOM 3247 C C . THR A 1 391 ? -13.960 -0.539 -8.114 1.00 84.31 391 THR A C 1
ATOM 3249 O O . THR A 1 391 ? -14.955 -0.267 -7.447 1.00 84.31 391 THR A O 1
ATOM 3252 N N . HIS A 1 392 ? -13.824 -1.711 -8.745 1.00 81.00 392 HIS A N 1
ATOM 3253 C CA . HIS A 1 392 ? -14.850 -2.751 -8.799 1.00 81.00 392 HIS A CA 1
ATOM 3254 C C . HIS A 1 392 ? -14.315 -4.111 -8.341 1.00 81.00 392 HIS A C 1
ATOM 3256 O O . HIS A 1 392 ? -13.137 -4.430 -8.500 1.00 81.00 392 HIS A O 1
ATOM 3262 N N . TYR A 1 393 ? -15.218 -4.963 -7.857 1.00 86.88 393 TYR A N 1
ATOM 3263 C CA . TYR A 1 393 ? -14.932 -6.380 -7.647 1.00 86.88 393 TYR A CA 1
ATOM 3264 C C . TYR A 1 393 ? -14.662 -7.098 -8.977 1.00 86.88 393 TYR A C 1
ATOM 3266 O O . TYR A 1 393 ? -15.242 -6.766 -10.015 1.00 86.88 393 TYR A O 1
ATOM 3274 N N . ARG A 1 394 ? -13.817 -8.137 -8.952 1.00 85.69 394 ARG A N 1
ATOM 3275 C CA . ARG A 1 394 ? -13.590 -8.995 -10.127 1.00 85.69 394 ARG A CA 1
ATOM 3276 C C . ARG A 1 394 ? -14.713 -9.994 -10.337 1.00 85.69 394 ARG A C 1
ATOM 3278 O O . ARG A 1 394 ? -15.021 -10.330 -11.477 1.00 85.69 394 ARG A O 1
ATOM 3285 N N . ASN A 1 395 ? -15.279 -10.503 -9.251 1.00 85.88 395 ASN A N 1
ATOM 3286 C CA . ASN A 1 395 ? -16.375 -11.456 -9.290 1.00 85.88 395 ASN A CA 1
ATOM 3287 C C . ASN A 1 395 ? -17.423 -11.102 -8.227 1.00 85.88 395 ASN A C 1
ATOM 3289 O O . ASN A 1 395 ? -17.130 -10.422 -7.248 1.00 85.88 395 ASN A O 1
ATOM 3293 N N . TYR A 1 396 ? -18.658 -11.552 -8.440 1.00 86.81 396 TYR A N 1
ATOM 3294 C CA . TYR A 1 396 ? -19.761 -11.268 -7.520 1.00 86.81 396 TYR A CA 1
ATOM 3295 C C . TYR A 1 396 ? -19.567 -11.930 -6.146 1.00 86.81 396 TYR A C 1
ATOM 3297 O O . TYR A 1 396 ? -19.985 -11.379 -5.134 1.00 86.81 396 TYR A O 1
ATOM 3305 N N . PHE A 1 397 ? -18.869 -13.068 -6.087 1.00 90.94 397 PHE A N 1
ATOM 3306 C CA . PHE A 1 397 ? -18.578 -13.748 -4.824 1.00 90.94 397 PHE A CA 1
ATOM 3307 C C . PHE A 1 397 ? -17.653 -12.943 -3.909 1.00 90.94 397 PHE A C 1
ATOM 3309 O O . PHE A 1 397 ? -17.835 -12.993 -2.708 1.00 90.94 397 PHE A O 1
ATOM 3316 N N . GLN A 1 398 ? -16.745 -12.120 -4.438 1.00 89.12 398 GLN A N 1
ATOM 3317 C CA . GLN A 1 398 ? -15.932 -11.210 -3.624 1.00 89.12 398 GLN A CA 1
ATOM 3318 C C . GLN A 1 398 ? -16.791 -10.189 -2.878 1.00 89.12 398 GLN A C 1
ATOM 3320 O O . GLN A 1 398 ? -16.478 -9.853 -1.741 1.00 89.12 398 GLN A O 1
ATOM 3325 N N . PHE A 1 399 ? -17.868 -9.710 -3.505 1.00 88.19 399 PHE A N 1
ATOM 3326 C CA . PHE A 1 399 ? -18.823 -8.823 -2.847 1.00 88.19 399 PHE A CA 1
ATOM 3327 C C . PHE A 1 399 ? -19.594 -9.560 -1.743 1.00 88.19 399 PHE A C 1
ATOM 3329 O O . PHE A 1 399 ? -19.687 -9.061 -0.626 1.00 88.19 399 PHE A O 1
ATOM 3336 N N . LEU A 1 400 ? -20.092 -10.768 -2.031 1.00 89.75 400 LEU A N 1
ATOM 3337 C CA . LEU A 1 400 ? -20.793 -11.587 -1.034 1.00 89.75 400 LEU A CA 1
ATOM 3338 C C . LEU A 1 400 ? -19.889 -11.974 0.144 1.00 89.75 400 LEU A C 1
ATOM 3340 O O . LEU A 1 400 ? -20.312 -11.901 1.294 1.00 89.75 400 LEU A O 1
ATOM 3344 N N . ASP A 1 401 ? -18.642 -12.347 -0.133 1.00 90.00 401 ASP A N 1
ATOM 3345 C CA . ASP A 1 401 ? -17.663 -12.720 0.883 1.00 90.00 401 ASP A CA 1
ATOM 3346 C C . ASP A 1 401 ? -17.279 -11.516 1.744 1.00 90.00 401 ASP A C 1
ATOM 3348 O O . ASP A 1 401 ? -17.190 -11.644 2.959 1.00 90.00 401 ASP A O 1
ATOM 3352 N N . GLN A 1 402 ? -17.098 -10.333 1.147 1.00 89.94 402 GLN A N 1
ATOM 3353 C CA . GLN A 1 402 ? -16.858 -9.095 1.892 1.00 89.94 402 GLN A CA 1
ATOM 3354 C C . GLN A 1 402 ? -18.002 -8.790 2.870 1.00 89.94 402 GLN A C 1
ATOM 3356 O O . GLN A 1 402 ? -17.738 -8.433 4.021 1.00 89.94 402 GLN A O 1
ATOM 3361 N N . ASP A 1 403 ? -19.254 -8.933 2.429 1.00 87.69 403 ASP A N 1
ATOM 3362 C CA . ASP A 1 403 ? -20.439 -8.750 3.275 1.00 87.69 403 ASP A CA 1
ATOM 3363 C C . ASP A 1 403 ? -20.496 -9.802 4.395 1.00 87.69 403 ASP A C 1
ATOM 3365 O O . ASP A 1 403 ? -20.715 -9.464 5.560 1.00 87.69 403 ASP A O 1
ATOM 3369 N N . MET A 1 404 ? -20.205 -11.066 4.073 1.00 88.19 404 MET A N 1
ATOM 3370 C CA . MET A 1 404 ? -20.103 -12.141 5.060 1.00 88.19 404 MET A CA 1
ATOM 3371 C C . MET A 1 404 ? -19.021 -11.848 6.109 1.00 88.19 404 MET A C 1
ATOM 3373 O O . MET A 1 404 ? -19.284 -11.985 7.303 1.00 88.19 404 MET A O 1
ATOM 3377 N N . TYR A 1 405 ? -17.822 -11.427 5.693 1.00 88.81 405 TYR A N 1
ATOM 3378 C CA . TYR A 1 405 ? -16.710 -11.122 6.599 1.00 88.81 405 TYR A CA 1
ATOM 3379 C C . TYR A 1 405 ? -17.075 -10.022 7.588 1.00 88.81 405 TYR A C 1
ATOM 3381 O O . TYR A 1 405 ? -16.834 -10.179 8.786 1.00 88.81 405 TYR A O 1
ATOM 3389 N N . LEU A 1 406 ? -17.693 -8.940 7.102 1.00 88.25 406 LEU A N 1
ATOM 3390 C CA . LEU A 1 406 ? -18.153 -7.863 7.970 1.00 88.25 406 LEU A CA 1
ATOM 3391 C C . LEU A 1 406 ? -19.190 -8.363 8.968 1.00 88.25 406 LEU A C 1
ATOM 3393 O O . LEU A 1 406 ? -19.005 -8.149 10.157 1.00 88.25 406 LEU A O 1
ATOM 3397 N N . LYS A 1 407 ? -20.222 -9.084 8.520 1.00 87.38 407 LYS A N 1
ATOM 3398 C CA . LYS A 1 407 ? -21.294 -9.564 9.406 1.00 87.38 407 LYS A CA 1
ATOM 3399 C C . LYS A 1 407 ? -20.794 -10.513 10.489 1.00 87.38 407 LYS A C 1
ATOM 3401 O O . LYS A 1 407 ? -21.210 -10.404 11.639 1.00 87.38 407 LYS A O 1
ATOM 3406 N N . VAL A 1 408 ? -19.905 -11.444 10.138 1.00 87.88 408 VAL A N 1
ATOM 3407 C CA . VAL A 1 408 ? -19.361 -12.403 11.109 1.00 87.88 408 VAL A CA 1
ATOM 3408 C C . VAL A 1 408 ? -18.520 -11.685 12.159 1.00 87.88 408 VAL A C 1
ATOM 3410 O O . VAL A 1 408 ? -18.716 -11.909 13.352 1.00 87.88 408 VAL A O 1
ATOM 3413 N N . ILE A 1 409 ? -17.614 -10.801 11.736 1.00 87.56 409 ILE A N 1
ATOM 3414 C CA . ILE A 1 409 ? -16.744 -10.095 12.679 1.00 87.56 409 ILE A CA 1
ATOM 3415 C C . ILE A 1 409 ? -17.523 -9.051 13.476 1.00 87.56 409 ILE A C 1
ATOM 3417 O O . ILE A 1 409 ? -17.286 -8.908 14.667 1.00 87.56 409 ILE A O 1
ATOM 3421 N N . GLU A 1 410 ? -18.484 -8.357 12.873 1.00 87.50 410 GLU A N 1
ATOM 3422 C CA . GLU A 1 410 ? -19.357 -7.421 13.579 1.00 87.50 410 GLU A CA 1
ATOM 3423 C C . GLU A 1 410 ? -20.142 -8.123 14.692 1.00 87.50 410 GLU A C 1
ATOM 3425 O O . GLU A 1 410 ? -20.137 -7.647 15.828 1.00 87.50 410 GLU A O 1
ATOM 3430 N N . ASN A 1 411 ? -20.734 -9.288 14.411 1.00 87.19 411 ASN A N 1
ATOM 3431 C CA . ASN A 1 411 ? -21.398 -10.093 15.436 1.00 87.19 411 ASN A CA 1
ATOM 3432 C C . ASN A 1 411 ? -20.432 -10.509 16.548 1.00 87.19 411 ASN A C 1
ATOM 3434 O O . ASN A 1 411 ? -20.737 -10.298 17.720 1.00 87.19 411 ASN A O 1
ATOM 3438 N N . ALA A 1 412 ? -19.248 -11.017 16.192 1.00 87.31 412 ALA A N 1
ATOM 3439 C CA . ALA A 1 412 ? -18.236 -11.412 17.169 1.00 87.31 412 ALA A CA 1
ATOM 3440 C C . ALA A 1 412 ? -17.765 -10.230 18.038 1.00 87.31 412 ALA A C 1
ATOM 3442 O O . ALA A 1 412 ? -17.562 -10.381 19.242 1.00 87.31 412 ALA A O 1
ATOM 3443 N N . LEU A 1 413 ? -17.630 -9.037 17.452 1.00 89.50 413 LEU A N 1
ATOM 3444 C CA . LEU A 1 413 ? -17.287 -7.816 18.177 1.00 89.50 413 LEU A CA 1
ATOM 3445 C C . LEU A 1 413 ? -18.384 -7.423 19.162 1.00 89.50 413 LEU A C 1
ATOM 3447 O O . LEU A 1 413 ? -18.081 -7.133 20.317 1.00 89.50 413 LEU A O 1
ATOM 3451 N N . PHE A 1 414 ? -19.647 -7.424 18.735 1.00 89.81 414 PHE A N 1
ATOM 3452 C CA . PHE A 1 414 ? -20.760 -7.112 19.627 1.00 89.81 414 PHE A CA 1
ATOM 3453 C C . PHE A 1 414 ? -20.874 -8.112 20.776 1.00 89.81 414 PHE A C 1
ATOM 3455 O O . PHE A 1 414 ? -20.983 -7.688 21.925 1.00 89.81 414 PHE A O 1
ATOM 3462 N N . GLU A 1 415 ? -20.802 -9.411 20.488 1.00 89.56 415 GLU A N 1
ATOM 3463 C CA . GLU A 1 415 ? -20.813 -10.466 21.506 1.00 89.56 415 GLU A CA 1
ATOM 3464 C C . GLU A 1 415 ? -19.655 -10.295 22.493 1.00 89.56 415 GLU A C 1
ATOM 3466 O O . GLU A 1 415 ? -19.874 -10.316 23.704 1.00 89.56 415 GLU A O 1
ATOM 3471 N N . GLY A 1 416 ? -18.447 -10.017 21.994 1.00 91.62 416 GLY A N 1
ATOM 3472 C CA . GLY A 1 416 ? -17.276 -9.790 22.835 1.00 91.62 416 GLY A CA 1
ATOM 3473 C C . GLY A 1 416 ? -17.402 -8.563 23.740 1.00 91.62 416 GLY A C 1
ATOM 3474 O O . GLY A 1 416 ? -17.044 -8.629 24.919 1.00 91.62 416 GLY A O 1
ATOM 3475 N N . ILE A 1 417 ? -17.953 -7.454 23.228 1.00 93.44 417 ILE A N 1
ATOM 3476 C CA . ILE A 1 417 ? -18.219 -6.246 24.027 1.00 93.44 417 ILE A CA 1
ATOM 3477 C C . ILE A 1 417 ? -19.288 -6.538 25.087 1.00 93.44 417 ILE A C 1
ATOM 3479 O O . ILE A 1 417 ? -19.117 -6.163 26.248 1.00 93.44 417 ILE A O 1
ATOM 3483 N N . VAL A 1 418 ? -20.380 -7.208 24.707 1.00 93.25 418 VAL A N 1
ATOM 3484 C CA . VAL A 1 418 ? -21.475 -7.567 25.617 1.00 93.25 418 VAL A CA 1
ATOM 3485 C C . VAL A 1 418 ? -20.973 -8.467 26.741 1.00 93.25 418 VAL A C 1
ATOM 3487 O O . VAL A 1 418 ? -21.183 -8.139 27.906 1.00 93.25 418 VAL A O 1
ATOM 3490 N N . GLU A 1 419 ? -20.276 -9.558 26.420 1.00 93.62 419 GLU A N 1
ATOM 3491 C CA . GLU A 1 419 ? -19.773 -10.499 27.425 1.00 93.62 419 GLU A CA 1
ATOM 3492 C C . GLU A 1 419 ? -18.797 -9.811 28.387 1.00 93.62 419 GLU A C 1
ATOM 3494 O O . GLU A 1 419 ? -18.860 -10.018 29.602 1.00 93.62 419 GLU A O 1
ATOM 3499 N N . PHE A 1 420 ? -17.923 -8.942 27.866 1.00 95.12 420 PHE A N 1
ATOM 3500 C CA . PHE A 1 420 ? -17.010 -8.172 28.703 1.00 95.12 420 PHE A CA 1
ATOM 3501 C C . PHE A 1 420 ? -17.763 -7.259 29.678 1.00 95.12 420 PHE A C 1
ATOM 3503 O O . PHE A 1 420 ? -17.500 -7.301 30.880 1.00 95.12 420 PHE A O 1
ATOM 3510 N N . LEU A 1 421 ? -18.710 -6.453 29.194 1.00 94.00 421 LEU A N 1
ATOM 3511 C CA . LEU A 1 421 ? -19.460 -5.522 30.042 1.00 94.00 421 LEU A CA 1
ATOM 3512 C C . LEU A 1 421 ? -20.361 -6.257 31.051 1.00 94.00 421 LEU A C 1
ATOM 3514 O O . LEU A 1 421 ? -20.409 -5.866 32.220 1.00 94.00 421 LEU A O 1
ATOM 3518 N N . ASP A 1 422 ? -20.986 -7.368 30.648 1.00 93.19 422 ASP A N 1
ATOM 3519 C CA . ASP A 1 422 ? -21.790 -8.224 31.530 1.00 93.19 422 ASP A CA 1
ATOM 3520 C C . ASP A 1 422 ? -20.924 -8.824 32.661 1.00 93.19 422 ASP A C 1
ATOM 3522 O O . ASP A 1 422 ? -21.366 -8.884 33.818 1.00 93.19 422 ASP A O 1
ATOM 3526 N N . SER A 1 423 ? -19.667 -9.196 32.366 1.00 94.06 423 SER A N 1
ATOM 3527 C CA . SER A 1 423 ? -18.689 -9.666 33.366 1.00 94.06 423 SER A CA 1
ATOM 3528 C C . SER A 1 423 ? -18.280 -8.583 34.372 1.00 94.06 423 SER A C 1
ATOM 3530 O O . SER A 1 423 ? -17.893 -8.894 35.498 1.00 94.06 423 SER A O 1
ATOM 3532 N N . LYS A 1 424 ? -18.414 -7.306 33.988 1.00 94.62 424 LYS A N 1
ATOM 3533 C CA . LYS A 1 424 ? -18.152 -6.130 34.830 1.00 94.62 424 LYS A CA 1
ATOM 3534 C C . LYS A 1 424 ? -19.410 -5.587 35.521 1.00 94.62 424 LYS A C 1
ATOM 3536 O O . LYS A 1 424 ? -19.376 -4.506 36.110 1.00 94.62 424 LYS A O 1
ATOM 3541 N N . ASN A 1 425 ? -20.510 -6.342 35.477 1.00 93.75 425 ASN A N 1
ATOM 3542 C CA . ASN A 1 425 ? -21.810 -6.001 36.059 1.00 93.75 425 ASN A CA 1
ATOM 3543 C C . ASN A 1 425 ? -22.431 -4.703 35.509 1.00 93.75 425 ASN A C 1
ATOM 3545 O O . ASN A 1 425 ? -23.152 -4.017 36.231 1.00 93.75 425 ASN A O 1
ATOM 3549 N N . ILE A 1 426 ? -22.159 -4.364 34.247 1.00 93.00 426 ILE A N 1
ATOM 3550 C CA . ILE A 1 426 ? -22.720 -3.192 33.558 1.00 93.00 426 ILE A CA 1
ATOM 3551 C C . ILE A 1 426 ? -23.967 -3.607 32.767 1.00 93.00 426 ILE A C 1
ATOM 3553 O O . ILE A 1 426 ? -24.009 -4.703 32.215 1.00 93.00 426 ILE A O 1
ATOM 3557 N N . ASP A 1 427 ? -24.985 -2.746 32.705 1.00 91.06 427 ASP A N 1
ATOM 3558 C CA . ASP A 1 427 ? -26.196 -3.004 31.915 1.00 91.06 427 ASP A CA 1
ATOM 3559 C C . ASP A 1 427 ? -25.922 -2.926 30.400 1.00 91.06 427 ASP A C 1
ATOM 3561 O O . ASP A 1 427 ? -25.618 -1.867 29.852 1.00 91.06 427 ASP A O 1
ATOM 3565 N N . THR A 1 428 ? -26.075 -4.052 29.700 1.00 92.12 428 THR A N 1
ATOM 3566 C CA . THR A 1 428 ? -25.889 -4.166 28.243 1.00 92.12 428 THR A CA 1
ATOM 3567 C C . THR A 1 428 ? -27.196 -4.126 27.446 1.00 92.12 428 THR A C 1
ATOM 3569 O O . THR A 1 428 ? -27.177 -4.304 26.225 1.00 92.12 428 THR A O 1
ATOM 3572 N N . SER A 1 429 ? -28.343 -3.873 28.085 1.00 88.94 429 SER A N 1
ATOM 3573 C CA . SER A 1 429 ? -29.661 -3.909 27.428 1.00 88.94 429 SER A CA 1
ATOM 3574 C C . SER A 1 429 ? -29.762 -2.928 26.254 1.00 88.94 429 SER A C 1
ATOM 3576 O O . SER A 1 429 ? -30.270 -3.272 25.185 1.00 88.94 429 SER A O 1
ATOM 3578 N N . GLU A 1 430 ? -29.227 -1.714 26.416 1.00 85.00 430 GLU A N 1
ATOM 3579 C CA . GLU A 1 430 ? -29.188 -0.717 25.340 1.00 85.00 430 GLU A CA 1
ATOM 3580 C C . GLU A 1 430 ? -28.300 -1.174 24.174 1.00 85.00 430 GLU A C 1
ATOM 3582 O O . GLU A 1 430 ? -28.676 -1.016 23.010 1.00 85.00 430 GLU A O 1
ATOM 3587 N N . LEU A 1 431 ? -27.151 -1.787 24.475 1.00 87.19 431 LEU A N 1
ATOM 3588 C CA . LEU A 1 431 ? -26.226 -2.306 23.471 1.00 87.19 431 LEU A CA 1
ATOM 3589 C C . LEU A 1 431 ? -26.869 -3.431 22.650 1.00 87.19 431 LEU A C 1
ATOM 3591 O O . LEU A 1 431 ? -26.824 -3.374 21.425 1.00 87.19 431 LEU A O 1
ATOM 3595 N N . LYS A 1 432 ? -27.536 -4.394 23.299 1.00 88.06 432 LYS A N 1
ATOM 3596 C CA . LYS A 1 432 ? -28.245 -5.510 22.640 1.00 88.06 432 LYS A CA 1
ATOM 3597 C C . LYS A 1 432 ? -29.376 -5.016 21.723 1.00 88.06 432 LYS A C 1
ATOM 3599 O O . LYS A 1 432 ? -29.533 -5.490 20.593 1.00 88.06 432 LYS A O 1
ATOM 3604 N N . ASN A 1 433 ? -30.125 -4.004 22.166 1.00 85.69 433 ASN A N 1
ATOM 3605 C CA . ASN A 1 433 ? -31.165 -3.370 21.349 1.00 85.69 433 ASN A CA 1
ATOM 3606 C C . ASN A 1 433 ? -30.575 -2.643 20.131 1.00 85.69 433 ASN A C 1
ATOM 3608 O O . ASN A 1 433 ? -31.090 -2.774 19.017 1.00 85.69 433 ASN A O 1
ATOM 3612 N N . LYS A 1 434 ? -29.478 -1.895 20.316 1.00 80.38 434 LYS A N 1
ATOM 3613 C CA . LYS A 1 434 ? -28.798 -1.198 19.214 1.00 80.38 434 LYS A CA 1
ATOM 3614 C C . LYS A 1 434 ? -28.120 -2.166 18.245 1.00 80.38 434 LYS A C 1
ATOM 3616 O O . LYS A 1 434 ? -28.227 -1.942 17.046 1.00 80.38 434 LYS A O 1
ATOM 3621 N N . GLN A 1 435 ? -27.521 -3.257 18.724 1.00 82.06 435 GLN A N 1
ATOM 3622 C CA . GLN A 1 435 ? -26.981 -4.339 17.893 1.00 82.06 435 GLN A CA 1
ATOM 3623 C C . GLN A 1 435 ? -28.062 -4.891 16.957 1.00 82.06 435 GLN A C 1
ATOM 3625 O O . GLN A 1 435 ? -27.862 -4.936 15.747 1.00 82.06 435 GLN A O 1
ATOM 3630 N N . SER A 1 436 ? -29.242 -5.225 17.495 1.00 77.56 436 SER A N 1
ATOM 3631 C CA . SER A 1 436 ? -30.368 -5.721 16.689 1.00 77.56 436 SER A CA 1
ATOM 3632 C C . SER A 1 436 ? -30.773 -4.725 15.599 1.00 77.56 436 SER A C 1
ATOM 3634 O O . SER A 1 436 ? -31.117 -5.119 14.489 1.00 77.56 436 SER A O 1
ATOM 3636 N N . LYS A 1 437 ? -30.710 -3.421 15.886 1.00 79.00 437 LYS A N 1
ATOM 3637 C CA . LYS A 1 437 ? -30.998 -2.379 14.897 1.00 79.00 437 LYS A CA 1
ATOM 3638 C C . LYS A 1 437 ? -29.894 -2.251 13.844 1.00 79.00 437 LYS A C 1
ATOM 3640 O O . LYS A 1 437 ? -30.216 -2.203 12.666 1.00 79.00 437 LYS A O 1
ATOM 3645 N N . ILE A 1 438 ? -28.624 -2.237 14.246 1.00 72.25 438 ILE A N 1
ATOM 3646 C CA . ILE A 1 438 ? -27.470 -2.101 13.342 1.00 72.25 438 ILE A CA 1
ATOM 3647 C C . ILE A 1 438 ? -27.378 -3.298 12.393 1.00 72.25 438 ILE A C 1
ATOM 3649 O O . ILE A 1 438 ? -27.260 -3.097 11.189 1.00 72.25 438 ILE A O 1
ATOM 3653 N N . ILE A 1 439 ? -27.535 -4.525 12.898 1.00 70.12 439 ILE A N 1
ATOM 3654 C CA . ILE A 1 439 ? -27.539 -5.738 12.067 1.00 70.12 439 ILE A CA 1
ATOM 3655 C C . ILE A 1 439 ? -28.686 -5.690 11.048 1.00 70.12 439 ILE A C 1
ATOM 3657 O O . ILE A 1 439 ? -28.498 -6.057 9.891 1.00 70.12 439 ILE A O 1
ATOM 3661 N N . ASN A 1 440 ? -29.865 -5.199 11.446 1.00 64.38 440 ASN A N 1
ATOM 3662 C CA . ASN A 1 440 ? -31.030 -5.120 10.562 1.00 64.38 440 ASN A CA 1
ATOM 3663 C C . ASN A 1 440 ? -30.965 -3.950 9.559 1.00 64.38 440 ASN A C 1
ATOM 3665 O O . ASN A 1 440 ? -31.408 -4.098 8.423 1.00 64.38 440 ASN A O 1
ATOM 3669 N N . GLU A 1 441 ? -30.416 -2.794 9.942 1.00 64.00 441 GLU A N 1
ATOM 3670 C CA . GLU A 1 441 ? -30.269 -1.617 9.068 1.00 64.00 441 GLU A CA 1
ATOM 3671 C C . GLU A 1 441 ? -29.038 -1.716 8.151 1.00 64.00 441 GLU A C 1
ATOM 3673 O O . GLU A 1 441 ? -29.087 -1.246 7.013 1.00 64.00 441 GLU A O 1
ATOM 3678 N N . GLY A 1 442 ? -27.969 -2.393 8.585 1.00 51.97 442 GLY A N 1
ATOM 3679 C CA . GLY A 1 442 ? -26.790 -2.706 7.770 1.00 51.97 442 GLY A CA 1
ATOM 3680 C C . GLY A 1 442 ? -27.126 -3.541 6.528 1.00 51.97 442 GLY A C 1
ATOM 3681 O O . GLY A 1 442 ? -26.469 -3.406 5.500 1.00 51.97 442 GLY A O 1
ATOM 3682 N N . ILE A 1 443 ? -28.226 -4.304 6.567 1.00 45.19 443 ILE A N 1
ATOM 3683 C CA . ILE A 1 443 ? -28.787 -5.042 5.421 1.00 45.19 443 ILE A CA 1
ATOM 3684 C C . ILE A 1 443 ? -29.338 -4.094 4.328 1.00 45.19 443 ILE A C 1
ATOM 3686 O O . ILE A 1 443 ? -29.427 -4.483 3.162 1.00 45.19 443 ILE A O 1
ATOM 3690 N N . ILE A 1 444 ? -29.666 -2.832 4.646 1.00 39.78 444 ILE A N 1
ATOM 3691 C CA . ILE A 1 444 ? -30.285 -1.881 3.701 1.00 39.78 444 ILE A CA 1
ATOM 3692 C C . ILE A 1 444 ? -29.240 -1.084 2.894 1.00 39.78 444 ILE A C 1
ATOM 3694 O O . ILE A 1 444 ? -29.528 -0.693 1.763 1.00 39.78 444 ILE A O 1
ATOM 3698 N N . MET A 1 445 ? -28.008 -0.892 3.389 1.00 39.81 445 MET A N 1
ATOM 3699 C CA . MET A 1 445 ? -26.950 -0.227 2.600 1.00 39.81 445 MET A CA 1
ATOM 3700 C C . MET A 1 445 ? -26.298 -1.142 1.550 1.00 39.81 445 MET A C 1
ATOM 3702 O O . MET A 1 445 ? -25.767 -0.640 0.561 1.00 39.81 445 MET A O 1
ATOM 3706 N N . THR A 1 446 ? -26.388 -2.465 1.702 1.00 41.97 446 THR A N 1
ATOM 3707 C CA . THR A 1 446 ? -25.847 -3.451 0.746 1.00 41.97 446 THR A CA 1
ATOM 3708 C C . THR A 1 446 ? -26.906 -4.106 -0.150 1.00 41.97 446 THR A C 1
ATOM 3710 O O . THR A 1 446 ? -26.552 -4.712 -1.160 1.00 41.97 446 THR A O 1
ATOM 3713 N N . GLY A 1 447 ? -28.200 -3.975 0.168 1.00 34.09 447 GLY A N 1
ATOM 3714 C CA . GLY A 1 447 ? -29.250 -4.832 -0.398 1.00 34.09 447 GLY A CA 1
ATOM 3715 C C . GLY A 1 447 ? -30.085 -4.307 -1.573 1.00 34.09 447 GLY A C 1
ATOM 3716 O O . GLY A 1 447 ? -30.760 -5.119 -2.204 1.00 34.09 447 GLY A O 1
ATOM 3717 N N . GLY A 1 448 ? -30.103 -3.011 -1.913 1.00 35.06 448 GLY A N 1
ATOM 3718 C CA . GLY A 1 448 ? -31.071 -2.592 -2.942 1.00 35.06 448 GLY A CA 1
ATOM 3719 C C . GLY A 1 448 ? -31.291 -1.109 -3.190 1.00 35.06 448 GLY A C 1
ATOM 3720 O O . GLY A 1 448 ? -32.429 -0.680 -3.251 1.00 35.06 448 GLY A O 1
ATOM 3721 N N . GLU A 1 449 ? -30.233 -0.326 -3.357 1.00 30.34 449 GLU A N 1
ATOM 3722 C CA . GLU A 1 449 ? -30.187 0.818 -4.278 1.00 30.34 449 GLU A CA 1
ATOM 3723 C C . GLU A 1 449 ? -28.767 1.366 -4.202 1.00 30.34 449 GLU A C 1
ATOM 3725 O O . GLU A 1 449 ? -28.338 1.893 -3.175 1.00 30.34 449 GLU A O 1
ATOM 3730 N N . ILE A 1 450 ? -28.021 1.262 -5.301 1.00 37.69 450 ILE A N 1
ATOM 3731 C CA . ILE A 1 450 ? -26.807 2.051 -5.465 1.00 37.69 450 ILE A CA 1
ATOM 3732 C C . ILE A 1 450 ? -27.281 3.505 -5.524 1.00 37.69 450 ILE A C 1
ATOM 3734 O O . ILE A 1 450 ? -27.624 4.020 -6.589 1.00 37.69 450 ILE A O 1
ATOM 3738 N N . ARG A 1 451 ? -27.303 4.195 -4.381 1.00 29.09 451 ARG A N 1
ATOM 3739 C CA . ARG A 1 451 ? -27.242 5.654 -4.372 1.00 29.09 451 ARG A CA 1
ATOM 3740 C C . ARG A 1 451 ? -25.855 6.041 -4.871 1.00 29.09 451 ARG A C 1
ATOM 3742 O O . ARG A 1 451 ? -24.961 6.384 -4.107 1.00 29.09 451 ARG A O 1
ATOM 3749 N N . THR A 1 452 ? -25.694 6.015 -6.192 1.00 32.78 452 THR A N 1
ATOM 3750 C CA . THR A 1 452 ? -24.718 6.805 -6.946 1.00 32.78 452 THR A CA 1
ATOM 3751 C C . THR A 1 452 ? -25.039 8.284 -6.733 1.00 32.78 452 THR A C 1
ATOM 3753 O O . THR A 1 452 ? -25.582 8.967 -7.595 1.00 32.78 452 THR A O 1
ATOM 3756 N N . GLY A 1 453 ? -24.745 8.767 -5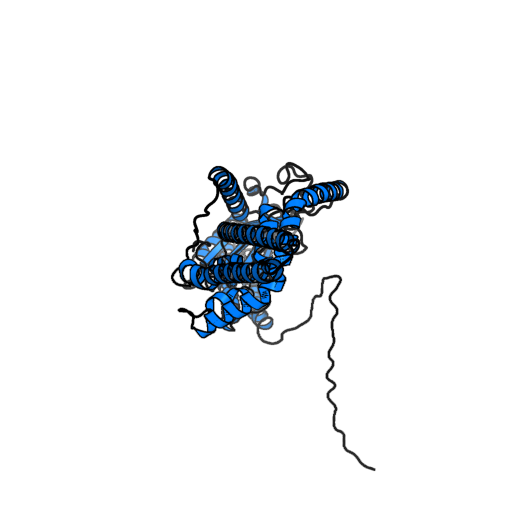.534 1.00 30.03 453 GLY A N 1
ATOM 3757 C CA . GLY A 1 453 ? -24.516 10.162 -5.204 1.00 30.03 453 GLY A CA 1
ATOM 3758 C C . GLY A 1 453 ? -23.204 10.162 -4.438 1.00 30.03 453 GLY A C 1
ATOM 3759 O O . GLY A 1 453 ? -23.185 10.015 -3.228 1.00 30.03 453 GLY A O 1
ATOM 3760 N N . ILE A 1 454 ? -22.063 10.093 -5.121 1.00 29.25 454 ILE A N 1
ATOM 3761 C CA . ILE A 1 454 ? -21.322 11.312 -5.457 1.00 29.25 454 ILE A CA 1
ATOM 3762 C C . ILE A 1 454 ? -21.382 12.299 -4.279 1.00 29.25 454 ILE A C 1
ATOM 3764 O O . ILE A 1 454 ? -22.013 13.349 -4.360 1.00 29.25 454 ILE A O 1
ATOM 3768 N N . LEU A 1 455 ? -20.685 11.980 -3.189 1.00 29.95 455 LEU A N 1
ATOM 3769 C CA . LEU A 1 455 ? -20.048 13.024 -2.399 1.00 29.95 455 LEU A CA 1
ATOM 3770 C C . LEU A 1 455 ? -18.771 13.407 -3.163 1.00 29.95 455 LEU A C 1
ATOM 3772 O O . LEU A 1 455 ? -17.684 12.892 -2.920 1.00 29.95 455 LEU A O 1
ATOM 3776 N N . ALA A 1 456 ? -18.928 14.240 -4.193 1.00 28.80 456 ALA A N 1
ATOM 3777 C CA . ALA A 1 456 ? -17.795 14.829 -4.891 1.00 28.80 456 ALA A CA 1
ATOM 3778 C C . ALA A 1 456 ? -17.100 15.805 -3.937 1.00 28.80 456 ALA A C 1
ATOM 3780 O O . ALA A 1 456 ? -17.574 16.918 -3.727 1.00 28.80 456 ALA A O 1
ATOM 3781 N N . ILE A 1 457 ? -15.961 15.403 -3.378 1.00 33.34 457 ILE A N 1
ATOM 3782 C CA . ILE A 1 457 ? -15.030 16.320 -2.720 1.00 33.34 457 ILE A CA 1
ATOM 3783 C C . ILE A 1 457 ? -13.741 16.295 -3.537 1.00 33.34 457 ILE A C 1
ATOM 3785 O O . ILE A 1 457 ? -12.901 15.413 -3.402 1.00 33.34 457 ILE A O 1
ATOM 3789 N N . GLY A 1 458 ? -13.617 17.255 -4.451 1.00 30.27 458 GLY A N 1
ATOM 3790 C CA . GLY A 1 458 ? -12.432 17.422 -5.285 1.00 30.27 458 GLY A CA 1
ATOM 3791 C C . GLY A 1 458 ? -12.647 18.501 -6.341 1.00 30.27 458 GLY A C 1
ATOM 3792 O O . GLY A 1 458 ? -13.620 18.467 -7.089 1.00 30.27 458 GLY A O 1
ATOM 3793 N N . ARG A 1 459 ? -11.727 19.468 -6.417 1.00 33.22 459 ARG A N 1
ATOM 3794 C CA . ARG A 1 459 ? -11.845 20.743 -7.158 1.00 33.22 459 ARG A CA 1
ATOM 3795 C C . ARG A 1 459 ? -11.992 20.633 -8.696 1.00 33.22 459 ARG A C 1
ATOM 3797 O O . ARG A 1 459 ? -11.897 21.659 -9.364 1.00 33.22 459 ARG A O 1
ATOM 3804 N N . ARG A 1 460 ? -12.199 19.441 -9.284 1.00 30.34 460 ARG A N 1
ATOM 3805 C CA . ARG A 1 460 ? -12.268 19.224 -10.752 1.00 30.34 460 ARG A CA 1
ATOM 3806 C C . ARG A 1 460 ? -13.232 18.130 -11.266 1.00 30.34 460 ARG A C 1
ATOM 3808 O O . ARG A 1 460 ? -13.147 17.783 -12.440 1.00 30.34 460 ARG A O 1
ATOM 3815 N N . ALA A 1 461 ? -14.173 17.603 -10.479 1.00 31.62 461 ALA A N 1
ATOM 3816 C CA . ALA A 1 461 ? -15.157 16.649 -11.018 1.00 31.62 461 ALA A CA 1
ATOM 3817 C C . ALA A 1 461 ? -16.311 17.377 -11.749 1.00 31.62 461 ALA A C 1
ATOM 3819 O O . ALA A 1 461 ? -17.096 18.085 -11.122 1.00 31.62 461 ALA A O 1
ATOM 3820 N N . ARG A 1 462 ? -16.433 17.215 -13.077 1.00 29.39 462 ARG A N 1
ATOM 3821 C CA . ARG A 1 462 ? -17.618 17.644 -13.851 1.00 29.39 462 ARG A CA 1
ATOM 3822 C C . ARG A 1 462 ? -18.638 16.504 -13.900 1.00 29.39 462 ARG A C 1
ATOM 3824 O O . ARG A 1 462 ? -18.357 15.459 -14.478 1.00 29.39 462 ARG A O 1
ATOM 3831 N N . ALA A 1 463 ? -19.825 16.720 -13.338 1.00 30.00 463 ALA A N 1
ATOM 3832 C CA . ALA A 1 463 ? -20.956 15.804 -13.465 1.00 30.00 463 ALA A CA 1
ATOM 3833 C C . ALA A 1 463 ? -21.615 15.963 -14.847 1.00 30.00 463 ALA A C 1
ATOM 3835 O O . ALA A 1 463 ? -22.141 17.028 -15.168 1.00 30.00 463 ALA A O 1
ATOM 3836 N N . ILE A 1 464 ? -21.599 14.912 -15.669 1.00 28.36 464 ILE A N 1
ATOM 3837 C CA . ILE A 1 464 ? -22.356 14.866 -16.926 1.00 28.36 464 ILE A CA 1
ATOM 3838 C C . ILE A 1 464 ? -23.710 14.215 -16.624 1.00 28.36 464 ILE A C 1
ATOM 3840 O O . ILE A 1 464 ? -23.805 13.004 -16.444 1.00 28.36 464 ILE A O 1
ATOM 3844 N N . PHE A 1 465 ? -24.768 15.023 -16.551 1.00 27.62 465 PHE A N 1
ATOM 3845 C CA . PHE A 1 465 ? -26.142 14.534 -16.424 1.00 27.62 465 PHE A CA 1
ATOM 3846 C C . PHE A 1 465 ? -26.675 14.099 -17.791 1.00 27.62 465 PHE A C 1
ATOM 3848 O O . PHE A 1 465 ? -26.900 14.935 -18.663 1.00 27.62 465 PHE A O 1
ATOM 3855 N N . ASN A 1 466 ? -26.955 12.807 -17.966 1.00 26.73 466 ASN A N 1
ATOM 3856 C CA . ASN A 1 466 ? -27.632 12.301 -19.159 1.00 26.73 466 ASN A CA 1
ATOM 3857 C C . ASN A 1 466 ? -29.123 12.058 -18.849 1.00 26.73 466 ASN A C 1
ATOM 3859 O O . ASN A 1 466 ? -29.516 10.993 -18.377 1.00 26.73 466 ASN A O 1
ATOM 3863 N N . LYS A 1 467 ? -29.980 13.067 -19.072 1.00 31.03 467 LYS A N 1
ATOM 3864 C CA . LYS A 1 467 ? -31.445 12.934 -18.946 1.00 31.03 467 LYS A CA 1
ATOM 3865 C C . LYS A 1 467 ? -32.013 12.257 -20.200 1.00 31.03 467 LYS A C 1
ATOM 3867 O O . LYS A 1 467 ? -32.276 12.921 -21.201 1.00 31.03 467 LYS A O 1
ATOM 3872 N N . ARG A 1 468 ? -32.290 10.950 -20.144 1.00 29.75 468 ARG A N 1
ATOM 3873 C CA . ARG A 1 468 ? -33.208 10.310 -21.106 1.00 29.75 468 ARG A CA 1
ATOM 3874 C C . ARG A 1 468 ? -34.646 10.738 -20.779 1.00 29.75 468 ARG A C 1
ATOM 3876 O O . ARG A 1 468 ? -35.205 10.328 -19.769 1.00 29.75 468 ARG A O 1
ATOM 3883 N N . LYS A 1 469 ? -35.242 11.584 -21.628 1.00 31.27 469 LYS A N 1
ATOM 3884 C CA . LYS A 1 469 ? -36.678 11.917 -21.594 1.00 31.27 469 LYS A CA 1
ATOM 3885 C C . LYS A 1 469 ? -37.497 10.714 -22.074 1.00 31.27 469 LYS A C 1
ATOM 3887 O O . LYS A 1 469 ? -37.393 10.331 -23.237 1.00 31.27 469 LYS A O 1
ATOM 3892 N N . ALA A 1 470 ? -38.357 10.183 -21.208 1.00 31.16 470 ALA A N 1
ATOM 3893 C CA . ALA A 1 470 ? -39.489 9.359 -21.613 1.00 31.16 470 ALA A CA 1
ATOM 3894 C C . ALA A 1 470 ? -40.465 10.225 -22.434 1.00 31.16 470 ALA A C 1
ATOM 3896 O O . ALA A 1 470 ? -40.954 11.248 -21.953 1.00 31.16 470 ALA A O 1
ATOM 3897 N N . LYS A 1 471 ? -40.706 9.853 -23.695 1.00 30.19 471 LYS A N 1
ATOM 3898 C CA . LYS A 1 471 ? -41.717 10.478 -24.557 1.00 30.19 471 LYS A CA 1
ATOM 3899 C C . LYS A 1 471 ? -43.031 9.720 -24.362 1.00 30.19 471 LYS A C 1
ATOM 3901 O O . LYS A 1 471 ? -43.194 8.613 -24.862 1.00 30.19 471 LYS A O 1
ATOM 3906 N N . THR A 1 472 ? -43.951 10.318 -23.616 1.00 31.36 472 THR A N 1
ATOM 3907 C CA . THR A 1 472 ? -45.322 9.833 -23.443 1.00 31.36 472 THR A CA 1
ATOM 3908 C C . THR A 1 472 ? -46.098 10.016 -24.748 1.00 31.36 472 THR A C 1
ATOM 3910 O O . THR A 1 472 ? -46.235 11.132 -25.247 1.00 31.36 472 THR A O 1
ATOM 3913 N N . ILE A 1 473 ? -46.612 8.919 -25.301 1.00 35.06 473 ILE A N 1
ATOM 3914 C CA . ILE A 1 473 ? -47.572 8.914 -26.408 1.00 35.06 473 ILE A CA 1
ATOM 3915 C C . ILE A 1 473 ? -48.926 9.376 -25.853 1.00 35.06 473 ILE A C 1
ATOM 3917 O O . ILE A 1 473 ? -49.494 8.715 -24.986 1.00 35.06 473 ILE A O 1
ATOM 3921 N N . LYS A 1 474 ? -49.472 10.483 -26.368 1.00 30.48 474 LYS A N 1
ATOM 3922 C CA . LYS A 1 474 ? -50.888 10.842 -26.198 1.00 30.48 474 LYS A CA 1
ATOM 3923 C C . LYS A 1 474 ? -51.538 10.999 -27.574 1.00 30.48 474 LYS A C 1
ATOM 3925 O O . LYS A 1 474 ? -51.220 11.914 -28.324 1.00 30.48 474 LYS A O 1
ATOM 3930 N N . LYS A 1 475 ? -52.448 10.071 -27.884 1.00 35.12 475 LYS A N 1
ATOM 3931 C CA . LYS A 1 475 ? -53.498 10.199 -28.906 1.00 35.12 475 LYS A CA 1
ATOM 3932 C C . LYS A 1 475 ? -54.469 11.317 -28.496 1.00 35.12 475 LYS A C 1
ATOM 3934 O O . LYS A 1 475 ? -54.941 11.267 -27.366 1.00 35.12 475 LYS A O 1
ATOM 3939 N N . SER A 1 476 ? -54.857 12.197 -29.425 1.00 29.52 476 SER A N 1
ATOM 3940 C CA . SER A 1 476 ? -56.270 12.425 -29.804 1.00 29.52 476 SER A CA 1
ATOM 3941 C C . SER A 1 476 ? -56.443 13.570 -30.817 1.00 29.52 476 SER A C 1
ATOM 3943 O O . SER A 1 476 ? -56.086 14.704 -30.525 1.00 29.52 476 SER A O 1
ATOM 3945 N N . ARG A 1 477 ? -57.080 13.234 -31.950 1.00 35.03 477 ARG A N 1
ATOM 3946 C CA . ARG A 1 477 ? -58.169 13.960 -32.641 1.00 35.03 477 ARG A CA 1
ATOM 3947 C C . ARG A 1 477 ? -58.152 15.503 -32.609 1.00 35.03 477 ARG A C 1
ATOM 3949 O O . ARG A 1 477 ? -58.579 16.083 -31.616 1.00 35.03 477 ARG A O 1
ATOM 3956 N N . ARG A 1 478 ? -57.934 16.138 -33.758 1.00 32.81 478 ARG A N 1
ATOM 3957 C CA . ARG A 1 478 ? -58.972 16.568 -34.714 1.00 32.81 478 ARG A CA 1
ATOM 3958 C C . ARG A 1 478 ? -58.315 16.986 -36.019 1.00 32.81 478 ARG A C 1
ATOM 3960 O O . ARG A 1 478 ? -57.167 17.469 -35.935 1.00 32.81 478 ARG A O 1
#

Sequence (478 aa):
MKLNNTETTRYLCAAAYSNEEFCEHVINQTLNEDRQALAPCYGFDLPTVLKHCLIARSKKNKRDIKLTLLFIFAILCSLVDGFWGILLPCILEMIVISIIYQERWEIRHFLIKYNFSKKSFTPDLNIPINHEFHQKLNQKFEEIEKEQNKKIVIYGRYLPFVGCGYDLGGWTLALDISKGKENLKKIEKPTPFQTNELYDKINSFVDNVNLYGINVSTEDTYYIDGRTIRDDTRFLSDPFARPLSFSDILENSIEEPAKPNRFYKRIEISGWKGELIVSIMLRFTKFELKNLEKTLFIEAKYFLLPPLQRIFYEIDSIQFPATFMQKVDLLFQSFLISFFIWPLSFAQTAYKIFKPIIDYFKKIIDILIIKENPGFNYGSITSIRENFSDTHYRNYFQFLDQDMYLKVIENALFEGIVEFLDSKNIDTSELKNKQSKIINEGIIMTGGEIRTGILAIGRRARAIFNKRKAKTIKKSRR

Foldseek 3Di:
DPQLLFLQQLLLLLCLQVPLVLLVVLCCLQPVPFQAAAFAAFSHDSLLSNVSSVLNVVLLLVLLVVLLVLLVVLVVQCVDDDPSNPPVNVVSLVVLLVSLLVSVCCSQPVCLVQDRDNVHPDSDDDRPDDPVVVVVSVVSSVVVVVSNPAQEAAAADPDQNFNQADWPFWDKDKAFLQFFAADPNDGDGFFDDDVVVLVVLLQVLQVPPCPDPKDKDKGKHKGHHQLPCQPPCQQDVDLLGATDRHHPPCPVPLADPPDRIDIWIWIWIQPPSSQKIKIKTWHWYWDDDDVDTIMIMIIIIIGILHGFPPVSCVSVVRDPPDDPVNSVVSSVVSSVCSVVSSVVSSVVSVCVVCVVVVSVVVSVVVVVVSVVDSRDGNGDHHHSSNVRTDPDHPDPVSVVVNVVVCLSSLVSSLVSSQVVSVVSRGDCPVSVVVSVVCSVVVCVSSPDDPPPDDPPDDPDDDDDDDDDDDDDDDDDDD